Protein AF-A0A800F967-F1 (afdb_monomer)

Radius of gyration: 22.08 Å; Cα contacts (8 Å, |Δi|>4): 696; chains: 1; bounding box: 51×71×53 Å

Nearest PDB structures (foldseek):
  5b7s-assembly1_B  TM=8.467E-01  e=3.653E-24  Thermococcus onnurineus NA1
  1qz9-assembly1_A-2  TM=8.288E-01  e=6.410E-19  Pseudomonas fluorescens
  3isl-assembly1_B  TM=7.049E-01  e=8.414E-14  Bacillus subtilis
  2huu-assembly1_B  TM=7.222E-01  e=1.625E-12  Aedes aegypti
  7e7g-assembly1_A-2  TM=6.637E-01  e=1.021E-12  Pseudomonas aeruginosa PAO1

Sequence (372 aa):
MSETIERVCAREYARPPEGVFFNSASWGLIPSSSAEESADLSLRRNRTHGFEERELGAGQRRCRSALADLIGADADEIALVPNTTFGMSLAAAMTASGPPGDVIVSAGEFPANVLPWRSLERRGFRVVVVPCGPDGLPDEQALLTAIDGPRVRALSVSMVQFASGYRMDLALLGAACEAHEVLFCIDAIQGVGAVPFRVSDTRADIVSAGGQKWLCSPWGSGFTWVRKELQSRFDPPVISWLALPGSPARLDTSEYRLEWRTNARKFEPATLGVQDYLGLARSVEILLEVGIEAIREHIFRVQEPILHWAAAKPDLRLWTPLEASRRAGIVSFFPRDAREVARKEHVDRANLRHRPAETGQQRRDQHGAAIP

Mean predicted aligned error: 7.0 Å

Secondary structure (DSSP, 8-state):
-PPPHHHHHHHHTSSPPSS----TTT-PPPPHHHHHHHHHHHHHHTSTTS--HHHHHHHHHHHHHHHHHHHT--GGGEEE-SSHHHHHHHHHHHHTTS---EEEEETT--GGGTHHHHHGGGGT-EEEEEPP-TTSS--HHHHHHHHTSTTEEEEEEESB-TTT-BBP-HHHHHHHHHHTT-EEEEE-TTTTTTS---GGGTT-SEEEEETTSTT---TT-EEEEE-HHHHTT---SS--GGGSSS-GGG--TTS------SSGGGGSPSS--HHHHHHHHHHHHHHHHH-HHHHHHHHHHHHHHHHHHHHT-TTEEE-S-SSGGGB-S-EEEEES-HHHHHHHHHHHGGGS--PPPP--SS-SS---EEE-

Structure (mmCIF, N/CA/C/O backbone):
data_AF-A0A800F967-F1
#
_entry.id   AF-A0A800F967-F1
#
loop_
_atom_site.group_PDB
_atom_site.id
_atom_site.type_symbol
_atom_site.label_atom_id
_atom_site.label_alt_id
_atom_site.label_comp_id
_atom_site.label_asym_id
_atom_site.label_entity_id
_atom_site.label_seq_id
_atom_site.pdbx_PDB_ins_code
_atom_site.Cartn_x
_atom_site.Cartn_y
_atom_site.Cartn_z
_atom_site.occupancy
_atom_site.B_iso_or_equiv
_atom_site.auth_seq_id
_atom_site.auth_comp_id
_atom_site.auth_asym_id
_atom_site.auth_atom_id
_atom_site.pdbx_PDB_model_num
ATOM 1 N N . MET A 1 1 ? -2.740 -0.636 -27.001 1.00 52.97 1 MET A N 1
ATOM 2 C CA . MET A 1 1 ? -2.786 -2.114 -27.051 1.00 52.97 1 MET A CA 1
ATOM 3 C C . MET A 1 1 ? -1.904 -2.596 -25.917 1.00 52.97 1 MET A C 1
ATOM 5 O O . MET A 1 1 ? -0.768 -2.140 -25.891 1.00 52.97 1 MET A O 1
ATOM 9 N N . SER A 1 2 ? -2.413 -3.390 -24.969 1.00 71.88 2 SER A N 1
ATOM 10 C CA . SER A 1 2 ? -1.574 -3.884 -23.864 1.00 71.88 2 SER A CA 1
ATOM 11 C C . SER A 1 2 ? -0.533 -4.882 -24.395 1.00 71.88 2 SER A C 1
ATOM 13 O O . SER A 1 2 ? -0.761 -5.551 -25.412 1.00 71.88 2 SER A O 1
ATOM 15 N N . GLU A 1 3 ? 0.655 -4.895 -23.790 1.00 84.06 3 GLU A N 1
ATOM 16 C CA . GLU A 1 3 ? 1.710 -5.852 -24.115 1.00 84.06 3 GLU A CA 1
ATOM 17 C C . GLU A 1 3 ? 1.414 -7.211 -23.470 1.00 84.06 3 GLU A C 1
ATOM 19 O O . GLU A 1 3 ? 0.933 -7.293 -22.345 1.00 84.06 3 GLU A O 1
ATOM 24 N N . THR A 1 4 ? 1.755 -8.307 -24.149 1.00 91.12 4 THR A N 1
ATOM 25 C CA . THR A 1 4 ? 1.680 -9.643 -23.538 1.00 91.12 4 THR A CA 1
ATOM 26 C C . THR A 1 4 ? 2.725 -9.784 -22.435 1.00 91.12 4 THR A C 1
ATOM 28 O O . THR A 1 4 ? 3.872 -9.363 -22.632 1.00 91.12 4 THR A O 1
ATOM 31 N N . ILE A 1 5 ? 2.379 -10.465 -21.342 1.00 91.88 5 ILE A N 1
ATOM 32 C CA . ILE A 1 5 ? 3.293 -10.677 -20.215 1.00 91.88 5 ILE A CA 1
ATOM 33 C C . ILE A 1 5 ? 4.593 -11.372 -20.642 1.00 91.88 5 ILE A C 1
ATOM 35 O O . ILE A 1 5 ? 5.666 -10.978 -20.204 1.00 91.88 5 ILE A O 1
ATOM 39 N N . GLU A 1 6 ? 4.539 -12.319 -21.583 1.00 91.38 6 GLU A N 1
ATOM 40 C CA . GLU A 1 6 ? 5.718 -13.031 -22.088 1.00 91.38 6 GLU A CA 1
ATOM 41 C C . GLU A 1 6 ? 6.709 -12.089 -22.792 1.00 91.38 6 GLU A C 1
ATOM 43 O O . GLU A 1 6 ? 7.921 -12.230 -22.632 1.00 91.38 6 GLU A O 1
ATOM 48 N N . ARG A 1 7 ? 6.206 -11.094 -23.535 1.00 93.00 7 ARG A N 1
ATOM 49 C CA . ARG A 1 7 ? 7.038 -10.099 -24.233 1.00 93.00 7 ARG A CA 1
ATOM 50 C C . ARG A 1 7 ? 7.711 -9.146 -23.253 1.00 93.00 7 ARG A C 1
ATOM 52 O O . ARG A 1 7 ? 8.907 -8.891 -23.383 1.00 93.00 7 ARG A O 1
ATOM 59 N N . VAL A 1 8 ? 6.956 -8.654 -22.272 1.00 94.56 8 VAL A N 1
ATOM 60 C CA . VAL A 1 8 ? 7.502 -7.802 -21.211 1.00 94.56 8 VAL A CA 1
ATOM 61 C C . VAL A 1 8 ? 8.532 -8.576 -20.398 1.00 94.56 8 VAL A C 1
ATOM 63 O O . VAL A 1 8 ? 9.632 -8.073 -20.190 1.00 94.56 8 VAL A O 1
ATOM 66 N N . CYS A 1 9 ? 8.249 -9.829 -20.030 1.00 91.75 9 CYS A N 1
ATOM 67 C CA . CYS A 1 9 ? 9.206 -10.665 -19.315 1.00 91.75 9 CYS A CA 1
ATOM 68 C C . CYS A 1 9 ? 10.495 -10.901 -20.111 1.00 91.75 9 CYS A C 1
ATOM 70 O O . CYS A 1 9 ? 11.583 -10.759 -19.560 1.00 91.75 9 CYS A O 1
ATOM 72 N N . ALA A 1 10 ? 10.393 -11.201 -21.409 1.00 91.75 10 ALA A N 1
ATOM 73 C CA . ALA A 1 10 ? 11.559 -11.397 -22.269 1.00 91.75 10 ALA A CA 1
ATOM 74 C C . ALA A 1 10 ? 12.430 -10.135 -22.402 1.00 91.75 10 ALA A C 1
ATOM 76 O O . ALA A 1 10 ? 13.641 -10.251 -22.572 1.00 91.75 10 ALA A O 1
ATOM 77 N N . ARG A 1 11 ? 11.827 -8.941 -22.323 1.00 94.56 11 ARG A N 1
ATOM 78 C CA . ARG A 1 11 ? 12.529 -7.652 -22.378 1.00 94.56 11 ARG A CA 1
ATOM 79 C C . ARG A 1 11 ? 13.151 -7.279 -21.034 1.00 94.56 11 ARG A C 1
ATOM 81 O O . ARG A 1 11 ? 14.346 -7.021 -20.966 1.00 94.56 11 ARG A O 1
ATOM 88 N N . GLU A 1 12 ? 12.338 -7.245 -19.984 1.00 95.12 12 GLU A N 1
ATOM 89 C CA . GLU A 1 12 ? 12.698 -6.684 -18.675 1.00 95.12 12 GLU A CA 1
ATOM 90 C C . GLU A 1 12 ? 13.457 -7.667 -17.779 1.00 95.12 12 GLU A C 1
ATOM 92 O O . GLU A 1 12 ? 14.151 -7.264 -16.848 1.00 95.12 12 GLU A O 1
ATOM 97 N N . TYR A 1 13 ? 13.333 -8.965 -18.057 1.00 91.00 13 TYR A N 1
ATOM 98 C CA . TYR A 1 13 ? 13.973 -10.040 -17.304 1.00 91.00 13 TYR A CA 1
ATOM 99 C C . TYR A 1 13 ? 14.756 -10.968 -18.237 1.00 91.00 13 TYR A C 1
ATOM 101 O O . TYR A 1 13 ? 14.838 -12.167 -17.996 1.00 91.00 13 TYR A O 1
ATOM 109 N N . ALA A 1 14 ? 15.364 -10.419 -19.298 1.00 78.12 14 ALA A N 1
ATOM 110 C CA . ALA A 1 14 ? 16.153 -11.169 -20.285 1.00 78.12 14 ALA A CA 1
ATOM 111 C C . ALA A 1 14 ? 17.323 -11.970 -19.674 1.00 78.12 14 ALA A C 1
ATOM 113 O O . ALA A 1 14 ? 17.825 -12.918 -20.276 1.00 78.12 14 ALA A O 1
ATOM 114 N N . ARG A 1 15 ? 17.781 -11.570 -18.483 1.00 76.88 15 ARG A N 1
ATOM 115 C CA . ARG A 1 15 ? 18.793 -12.264 -17.676 1.00 76.88 15 ARG A CA 1
ATOM 116 C C . ARG A 1 15 ? 18.238 -12.465 -16.264 1.00 76.88 15 ARG A C 1
ATOM 118 O O . ARG A 1 15 ? 18.654 -11.749 -15.351 1.00 76.88 15 ARG A O 1
ATOM 125 N N . PRO A 1 16 ? 17.249 -13.357 -16.087 1.00 74.88 16 PRO A N 1
ATOM 126 C CA . PRO A 1 16 ? 16.673 -13.576 -14.773 1.00 74.88 16 PRO A CA 1
ATOM 127 C C . PRO A 1 16 ? 17.725 -14.236 -13.864 1.00 74.88 16 PRO A C 1
ATOM 129 O O . PRO A 1 16 ? 18.658 -14.871 -14.369 1.00 74.88 16 PRO A O 1
ATOM 132 N N . PRO A 1 17 ? 17.610 -14.095 -12.533 1.00 70.69 17 PRO A N 1
ATOM 133 C CA . PRO A 1 17 ? 18.444 -14.861 -11.614 1.00 70.69 17 PRO A CA 1
ATOM 134 C C . PRO A 1 17 ? 18.301 -16.365 -11.891 1.00 70.69 17 PRO A C 1
ATOM 136 O O . PRO A 1 17 ? 17.235 -16.832 -12.292 1.00 70.69 17 PRO A O 1
ATOM 139 N N . GLU A 1 18 ? 19.377 -17.124 -11.686 1.00 81.31 18 GLU A N 1
ATOM 140 C CA . GLU A 1 18 ? 19.349 -18.576 -11.874 1.00 81.31 18 GLU A CA 1
ATOM 141 C C . GLU A 1 18 ? 18.358 -19.235 -10.896 1.00 81.31 18 GLU A C 1
ATOM 143 O O . GLU A 1 18 ? 18.394 -18.982 -9.691 1.00 81.31 18 GLU A O 1
ATOM 148 N N . GLY A 1 19 ? 17.493 -20.114 -11.414 1.00 84.12 19 GLY A N 1
ATOM 149 C CA . GLY A 1 19 ? 16.562 -20.921 -10.619 1.00 84.12 19 GLY A CA 1
ATOM 150 C C . GLY A 1 19 ? 15.109 -20.432 -10.622 1.00 84.12 19 GLY A C 1
ATOM 151 O O . GLY A 1 19 ? 14.689 -19.640 -11.461 1.00 84.12 19 GLY A O 1
ATOM 152 N N . VAL A 1 20 ? 14.316 -20.972 -9.690 1.00 86.31 20 VAL A N 1
ATOM 153 C CA . VAL A 1 20 ? 12.894 -20.639 -9.505 1.00 86.31 20 VAL A CA 1
ATOM 154 C C . VAL A 1 20 ? 12.762 -19.659 -8.343 1.00 86.31 20 VAL A C 1
ATOM 156 O O . VAL A 1 20 ? 13.202 -19.955 -7.232 1.00 86.31 20 VAL A O 1
ATOM 159 N N . PHE A 1 21 ? 12.141 -18.505 -8.589 1.00 87.69 21 PHE A N 1
ATOM 160 C CA . PHE A 1 21 ? 11.938 -17.467 -7.581 1.00 87.69 21 PHE A CA 1
ATOM 161 C C . PHE A 1 21 ? 10.473 -17.415 -7.130 1.00 87.69 21 PHE A C 1
ATOM 163 O O . PHE A 1 21 ? 9.646 -16.754 -7.750 1.00 87.69 21 PHE A O 1
ATOM 170 N N . PHE A 1 22 ? 10.169 -18.097 -6.025 1.00 89.44 22 PHE A N 1
ATOM 171 C CA . PHE A 1 22 ? 8.877 -18.035 -5.334 1.00 89.44 22 PHE A CA 1
ATOM 172 C C . PHE A 1 22 ? 9.021 -17.250 -4.031 1.00 89.44 22 PHE A C 1
ATOM 174 O O . PHE A 1 22 ? 9.019 -17.820 -2.943 1.00 89.44 22 PHE A O 1
ATOM 181 N N . ASN A 1 23 ? 9.311 -15.947 -4.135 1.00 89.94 23 ASN A N 1
ATOM 182 C CA . ASN A 1 23 ? 9.459 -15.080 -2.959 1.00 89.94 23 ASN A CA 1
ATOM 183 C C . ASN A 1 23 ? 8.981 -13.625 -3.168 1.00 89.94 23 ASN A C 1
ATOM 185 O O . ASN A 1 23 ? 9.360 -12.721 -2.418 1.00 89.94 23 ASN A O 1
ATOM 189 N N . SER A 1 24 ? 8.113 -13.396 -4.160 1.00 92.19 24 SER A N 1
ATOM 190 C CA . SER A 1 24 ? 7.611 -12.066 -4.554 1.00 92.19 24 SER A CA 1
ATOM 191 C C . SER A 1 24 ? 6.871 -11.323 -3.431 1.00 92.19 24 SER A C 1
ATOM 193 O O . SER A 1 24 ? 6.935 -10.097 -3.335 1.00 92.19 24 SER A O 1
ATOM 195 N N . ALA A 1 25 ? 6.235 -12.058 -2.513 1.00 92.56 25 ALA A N 1
ATOM 196 C CA . ALA A 1 25 ? 5.575 -11.500 -1.328 1.00 92.56 25 ALA A CA 1
ATOM 197 C C . ALA A 1 25 ? 6.545 -10.965 -0.260 1.00 92.56 25 ALA A C 1
ATOM 199 O O . ALA A 1 25 ? 6.112 -10.259 0.660 1.00 92.56 25 ALA A O 1
ATOM 200 N N . SER A 1 26 ? 7.837 -11.287 -0.365 1.00 91.12 26 SER A N 1
ATOM 201 C CA . SER A 1 26 ? 8.906 -10.665 0.419 1.00 91.12 26 SER A CA 1
ATOM 202 C C . SER A 1 26 ? 9.518 -9.500 -0.354 1.00 91.12 26 SER A C 1
ATOM 204 O O . SER A 1 26 ? 9.578 -8.386 0.176 1.00 91.12 26 SER A O 1
ATOM 206 N N . TRP A 1 27 ? 9.919 -9.745 -1.605 1.00 92.69 27 TRP A N 1
ATOM 207 C CA . TRP A 1 27 ? 10.337 -8.721 -2.562 1.00 92.69 27 TRP A CA 1
ATOM 208 C C . TRP A 1 27 ? 10.198 -9.219 -4.007 1.00 92.69 27 TRP A C 1
ATOM 210 O O . TRP A 1 27 ? 10.483 -10.380 -4.295 1.00 92.69 27 TRP A O 1
ATOM 220 N N . GLY A 1 28 ? 9.791 -8.339 -4.918 1.00 93.38 28 GLY A N 1
ATOM 221 C CA . GLY A 1 28 ? 9.729 -8.609 -6.351 1.00 93.38 28 GLY A CA 1
ATOM 222 C C . GLY A 1 28 ? 11.078 -8.391 -7.033 1.00 93.38 28 GLY A C 1
ATOM 223 O O . GLY A 1 28 ? 11.901 -7.588 -6.588 1.00 93.38 28 GLY A O 1
ATOM 224 N N . LEU A 1 29 ? 11.306 -9.101 -8.138 1.00 93.94 29 LEU A N 1
ATOM 225 C CA . LEU A 1 29 ? 12.452 -8.836 -9.005 1.00 93.94 29 LEU A CA 1
ATOM 226 C C . LEU A 1 29 ? 12.223 -7.527 -9.766 1.00 93.94 29 LEU A C 1
ATOM 228 O O . LEU A 1 29 ? 11.168 -7.329 -10.369 1.00 93.94 29 LEU A O 1
ATOM 232 N N . ILE A 1 30 ? 13.222 -6.651 -9.764 1.00 94.31 30 ILE A N 1
ATOM 233 C CA . ILE A 1 30 ? 13.138 -5.336 -10.407 1.00 94.31 30 ILE A CA 1
ATOM 234 C C . ILE A 1 30 ? 13.321 -5.499 -11.931 1.00 94.31 30 ILE A C 1
ATOM 236 O O . ILE A 1 30 ? 14.273 -6.172 -12.335 1.00 94.31 30 ILE A O 1
ATOM 240 N N . PRO A 1 31 ? 12.453 -4.903 -12.774 1.00 96.00 31 PRO A N 1
ATOM 241 C CA . PRO A 1 31 ? 12.651 -4.832 -14.222 1.00 96.00 31 PRO A CA 1
ATOM 242 C C . PRO A 1 31 ? 13.995 -4.193 -14.581 1.00 96.00 31 PRO A C 1
ATOM 244 O O . PRO A 1 31 ? 14.408 -3.222 -13.939 1.00 96.00 31 PRO A O 1
ATOM 247 N N . SER A 1 32 ? 14.670 -4.682 -15.624 1.00 96.19 32 SER A N 1
ATOM 248 C CA . SER A 1 32 ? 15.972 -4.142 -16.030 1.00 96.19 32 SER A CA 1
ATOM 249 C C . SER A 1 32 ? 15.913 -2.645 -16.331 1.00 96.19 32 SER A C 1
ATOM 251 O O . SER A 1 32 ? 16.774 -1.909 -15.856 1.00 96.19 32 SER A O 1
ATOM 253 N N . SER A 1 33 ? 14.870 -2.168 -17.023 1.00 96.75 33 SER A N 1
ATOM 254 C CA . SER A 1 33 ? 14.742 -0.735 -17.323 1.00 96.75 33 SER A CA 1
ATOM 255 C C . SER A 1 33 ? 14.504 0.120 -16.072 1.00 96.75 33 SER A C 1
ATOM 257 O O . SER A 1 33 ? 15.048 1.218 -15.967 1.00 96.75 33 SER A O 1
ATOM 259 N N . SER A 1 34 ? 13.775 -0.391 -15.073 1.00 96.88 34 SER A N 1
ATOM 260 C CA . SER A 1 34 ? 13.612 0.290 -13.781 1.00 96.88 34 SER A CA 1
ATOM 261 C C . SER A 1 34 ? 14.940 0.411 -13.030 1.00 96.88 34 SER A C 1
ATOM 263 O O . SER A 1 34 ? 15.246 1.468 -12.477 1.00 96.88 34 SER A O 1
ATOM 265 N N . ALA A 1 35 ? 15.751 -0.653 -13.027 1.00 95.50 35 ALA A N 1
ATOM 266 C CA . ALA A 1 35 ? 17.078 -0.637 -12.414 1.00 95.50 35 ALA A CA 1
ATOM 267 C C . ALA A 1 35 ? 18.041 0.317 -13.146 1.00 95.50 35 ALA A C 1
ATOM 269 O O . ALA A 1 35 ? 18.811 1.035 -12.503 1.00 95.50 35 ALA A O 1
ATOM 270 N N . GLU A 1 36 ? 17.977 0.355 -14.479 1.00 95.75 36 GLU A N 1
ATOM 271 C CA . GLU A 1 36 ? 18.753 1.271 -15.319 1.00 95.75 36 GLU A CA 1
ATOM 272 C C . GLU A 1 36 ? 18.395 2.738 -15.053 1.00 95.75 36 GLU A C 1
ATOM 274 O O . GLU A 1 36 ? 19.307 3.545 -14.877 1.00 95.75 36 GLU A O 1
ATOM 279 N N . GLU A 1 37 ? 17.108 3.093 -14.937 1.00 94.88 37 GLU A N 1
ATOM 280 C CA . GLU A 1 37 ? 16.689 4.466 -14.604 1.00 94.88 37 GLU A CA 1
ATOM 281 C C . GLU A 1 37 ? 17.221 4.917 -13.230 1.00 94.88 37 GLU A C 1
ATOM 283 O O . GLU A 1 37 ? 17.728 6.036 -13.086 1.00 94.88 37 GLU A O 1
ATOM 288 N N . SER A 1 38 ? 17.167 4.043 -12.218 1.00 93.56 38 SER A N 1
ATOM 289 C CA . SER A 1 38 ? 17.737 4.338 -10.896 1.00 93.56 38 SER A CA 1
ATOM 290 C C . SER A 1 38 ? 19.263 4.525 -10.947 1.00 93.56 38 SER A C 1
ATOM 292 O O . SER A 1 38 ? 19.815 5.435 -10.313 1.00 93.56 38 SER A O 1
ATOM 294 N N . ALA A 1 39 ? 19.967 3.687 -11.713 1.00 94.81 39 ALA A N 1
ATOM 295 C CA . ALA A 1 39 ? 21.418 3.771 -11.863 1.00 94.81 39 ALA A CA 1
ATOM 296 C C . ALA A 1 39 ? 21.852 5.016 -12.657 1.00 94.81 39 ALA A C 1
ATOM 298 O O . ALA A 1 39 ? 22.799 5.699 -12.254 1.00 94.81 39 ALA A O 1
ATOM 299 N N . ASP A 1 40 ? 21.148 5.344 -13.744 1.00 94.44 40 ASP A N 1
ATOM 300 C CA . ASP A 1 40 ? 21.457 6.484 -14.609 1.00 94.44 40 ASP A CA 1
ATOM 301 C C . ASP A 1 40 ? 21.451 7.797 -13.826 1.00 94.44 40 ASP A C 1
ATOM 303 O O . ASP A 1 40 ? 22.436 8.538 -13.876 1.00 94.44 40 ASP A O 1
ATOM 307 N N . LEU A 1 41 ? 20.413 8.058 -13.020 1.00 91.75 41 LEU A N 1
ATOM 308 C CA . LEU A 1 41 ? 20.359 9.289 -12.229 1.00 91.75 41 LEU A CA 1
ATOM 309 C C . LEU A 1 41 ? 21.564 9.410 -11.285 1.00 91.75 41 LEU A C 1
ATOM 311 O O . LEU A 1 41 ? 22.155 10.486 -11.158 1.00 91.75 41 LEU A O 1
ATOM 315 N N . SER A 1 42 ? 21.954 8.307 -10.645 1.00 91.19 42 SER A N 1
ATOM 316 C CA . SER A 1 42 ? 23.103 8.280 -9.736 1.00 91.19 42 SER A CA 1
ATOM 317 C C . SER A 1 42 ? 24.408 8.622 -10.465 1.00 91.19 42 SER A C 1
ATOM 319 O O . SER A 1 42 ? 25.216 9.409 -9.967 1.00 91.19 42 SER A O 1
ATOM 321 N N . LEU A 1 43 ? 24.595 8.090 -11.676 1.00 94.06 43 LEU A N 1
ATOM 322 C CA . LEU A 1 43 ? 25.764 8.365 -12.514 1.00 94.06 43 LEU A CA 1
ATOM 323 C C . LEU A 1 43 ? 25.763 9.794 -13.065 1.00 94.06 43 LEU A C 1
ATOM 325 O O . LEU A 1 43 ? 26.799 10.462 -13.045 1.00 94.06 43 LEU A O 1
ATOM 329 N N . ARG A 1 44 ? 24.614 10.285 -13.542 1.00 93.56 44 ARG A N 1
ATOM 330 C CA . ARG A 1 44 ? 24.456 11.645 -14.072 1.00 93.56 44 ARG A CA 1
ATOM 331 C C . ARG A 1 44 ? 24.684 12.706 -13.008 1.00 93.56 44 ARG A C 1
ATOM 333 O O . ARG A 1 44 ? 25.387 13.680 -13.262 1.00 93.56 44 ARG A O 1
ATOM 340 N N . ARG A 1 45 ? 24.175 12.492 -11.794 1.00 90.94 45 ARG A N 1
ATOM 341 C CA . ARG A 1 45 ? 24.392 13.393 -10.653 1.00 90.94 45 ARG A CA 1
ATOM 342 C C . ARG A 1 45 ? 25.868 13.497 -10.244 1.00 90.94 45 ARG A C 1
ATOM 344 O O . ARG A 1 45 ? 26.256 14.501 -9.658 1.00 90.94 45 ARG A O 1
ATOM 351 N N . ASN A 1 46 ? 26.698 12.509 -10.587 1.00 91.56 46 ASN A N 1
ATOM 352 C CA . ASN A 1 46 ? 28.147 12.546 -10.361 1.00 91.56 46 ASN A CA 1
ATOM 353 C C . ASN A 1 46 ? 28.930 13.306 -11.456 1.00 91.56 46 ASN A C 1
ATOM 355 O O . ASN A 1 46 ? 30.158 13.277 -11.487 1.00 91.56 46 ASN A O 1
ATOM 359 N N . ARG A 1 47 ? 28.241 13.971 -12.391 1.00 92.81 47 ARG A N 1
ATOM 360 C CA . ARG A 1 47 ? 28.852 14.788 -13.448 1.00 92.81 47 ARG A CA 1
ATOM 361 C C . ARG A 1 47 ? 28.514 16.257 -13.229 1.00 92.81 47 ARG A C 1
ATOM 363 O O . ARG A 1 47 ? 27.390 16.601 -12.867 1.00 92.81 47 ARG A O 1
ATOM 370 N N . THR A 1 48 ? 29.465 17.140 -13.514 1.00 90.31 48 THR A N 1
ATOM 371 C CA . THR A 1 48 ? 29.234 18.589 -13.523 1.00 90.31 48 THR A CA 1
ATOM 372 C C . THR A 1 48 ? 28.124 18.924 -14.528 1.00 90.31 48 THR A C 1
ATOM 374 O O . THR A 1 48 ? 28.257 18.611 -15.708 1.00 90.31 48 THR A O 1
ATOM 377 N N . HIS A 1 49 ? 27.022 19.522 -14.058 1.00 87.56 49 HIS A N 1
ATOM 378 C CA . HIS A 1 49 ? 25.800 19.791 -14.840 1.00 87.56 49 HIS A CA 1
ATOM 379 C C . HIS A 1 49 ? 25.112 18.552 -15.452 1.00 87.56 49 HIS A C 1
ATOM 381 O O . HIS A 1 49 ? 24.356 18.684 -16.409 1.00 87.56 49 HIS A O 1
ATOM 387 N N . GLY A 1 50 ? 25.342 17.342 -14.928 1.00 87.00 50 GLY A N 1
ATOM 388 C CA . GLY A 1 50 ? 24.698 16.130 -15.455 1.00 87.00 50 GLY A CA 1
ATOM 389 C C . GLY A 1 50 ? 23.221 15.977 -15.075 1.00 87.00 50 GLY A C 1
ATOM 390 O O . GLY A 1 50 ? 22.541 15.087 -15.590 1.00 87.00 50 GLY A O 1
ATOM 391 N N . PHE A 1 51 ? 22.730 16.821 -14.169 1.00 86.25 51 PHE A N 1
ATOM 392 C CA . PHE A 1 51 ? 21.381 16.760 -13.632 1.00 86.25 51 PHE A CA 1
ATOM 393 C C . PHE A 1 51 ? 20.902 18.142 -13.182 1.00 86.25 51 PHE A C 1
ATOM 395 O O . PHE A 1 51 ? 21.651 18.887 -12.544 1.00 86.25 51 PHE A O 1
ATOM 402 N N . GLU A 1 52 ? 19.645 18.459 -13.478 1.00 85.19 52 GLU A N 1
ATOM 403 C CA . GLU A 1 52 ? 19.004 19.712 -13.101 1.00 85.19 52 GLU A CA 1
ATOM 404 C C . GLU A 1 52 ? 17.854 19.533 -12.101 1.00 85.19 52 GLU A C 1
ATOM 406 O O . GLU A 1 52 ? 17.091 18.573 -12.157 1.00 85.19 52 GLU A O 1
ATOM 411 N N . GLU A 1 53 ? 17.638 20.525 -11.230 1.00 79.94 53 GLU A N 1
ATOM 412 C CA . GLU A 1 53 ? 16.586 20.477 -10.202 1.00 79.94 53 GLU A CA 1
ATOM 413 C C . GLU A 1 53 ? 15.178 20.232 -10.783 1.00 79.94 53 GLU A C 1
ATOM 415 O O . GLU A 1 53 ? 14.369 19.501 -10.206 1.00 79.94 53 GLU A O 1
ATOM 420 N N . ARG A 1 54 ? 14.888 20.780 -11.973 1.00 82.56 54 ARG A N 1
ATOM 421 C CA . ARG A 1 54 ? 13.600 20.585 -12.662 1.00 82.56 54 ARG A CA 1
ATOM 422 C C . ARG A 1 54 ? 13.288 19.111 -12.951 1.00 82.56 54 ARG A C 1
ATOM 424 O O . ARG A 1 54 ? 12.112 18.737 -12.991 1.00 82.56 54 ARG A O 1
ATOM 431 N N . GLU A 1 55 ? 14.319 18.284 -13.123 1.00 83.88 55 GLU A N 1
ATOM 432 C CA . GLU A 1 55 ? 14.182 16.851 -13.382 1.00 83.88 55 GLU A CA 1
ATOM 433 C C . GLU A 1 55 ? 13.705 16.091 -12.134 1.00 83.88 55 GLU A C 1
ATOM 435 O O . GLU A 1 55 ? 12.904 15.169 -12.287 1.00 83.88 55 GLU A O 1
ATOM 440 N N . LEU A 1 56 ? 14.074 16.514 -10.907 1.00 81.19 56 LEU A N 1
ATOM 441 C CA . LEU A 1 56 ? 13.503 15.932 -9.673 1.00 81.19 56 LEU A CA 1
ATOM 442 C C . LEU A 1 56 ? 11.980 16.057 -9.692 1.00 81.19 56 LEU A C 1
ATOM 444 O O . LEU A 1 56 ? 11.248 15.084 -9.505 1.00 81.19 56 LEU A O 1
ATOM 448 N N . GLY A 1 57 ? 11.506 17.288 -9.909 1.00 86.19 57 GLY A N 1
ATOM 449 C CA . GLY A 1 57 ? 10.084 17.592 -9.878 1.00 86.19 57 GLY A CA 1
ATOM 450 C C . GLY A 1 57 ? 9.322 16.837 -10.965 1.00 86.19 57 GLY A C 1
ATOM 451 O O . GLY A 1 57 ? 8.210 16.376 -10.716 1.00 86.19 57 GLY A O 1
ATOM 452 N N . ALA A 1 58 ? 9.910 16.695 -12.157 1.00 89.69 58 ALA A N 1
ATOM 453 C CA . ALA A 1 58 ? 9.316 15.938 -13.255 1.00 89.69 58 ALA A CA 1
ATOM 454 C C . ALA A 1 58 ? 9.211 14.439 -12.938 1.00 89.69 58 ALA A C 1
ATOM 456 O O . ALA A 1 58 ? 8.125 13.877 -13.075 1.00 89.69 58 ALA A O 1
ATOM 457 N N . GLY A 1 59 ? 10.284 13.819 -12.437 1.00 91.38 59 GLY A N 1
ATOM 458 C CA . GLY A 1 59 ? 10.302 12.398 -12.075 1.00 91.38 59 GLY A CA 1
ATOM 459 C C . GLY A 1 59 ? 9.276 12.042 -11.001 1.00 91.38 59 GLY A C 1
ATOM 460 O O . GLY A 1 59 ? 8.493 11.108 -11.156 1.00 91.38 59 GLY A O 1
ATOM 461 N N . GLN A 1 60 ? 9.192 12.850 -9.942 1.00 92.62 60 GLN A N 1
ATOM 462 C CA . GLN A 1 60 ? 8.195 12.637 -8.892 1.00 92.62 60 GLN A CA 1
ATOM 463 C C . GLN A 1 60 ? 6.755 12.841 -9.396 1.00 92.62 60 GLN A C 1
ATOM 465 O O . GLN A 1 60 ? 5.842 12.168 -8.922 1.00 92.62 60 GLN A O 1
ATOM 470 N N . ARG A 1 61 ? 6.510 13.780 -10.326 1.00 94.94 61 ARG A N 1
ATOM 471 C CA . ARG A 1 61 ? 5.178 13.957 -10.941 1.00 94.94 61 ARG A CA 1
ATOM 472 C C . ARG A 1 61 ? 4.797 12.764 -11.817 1.00 94.94 61 ARG A C 1
ATOM 474 O O . ARG A 1 61 ? 3.677 12.284 -11.681 1.00 94.94 61 ARG A O 1
ATOM 481 N N . ARG A 1 62 ? 5.726 12.262 -12.641 1.00 97.19 62 ARG A N 1
ATOM 482 C CA . ARG A 1 62 ? 5.554 11.028 -13.433 1.00 97.19 62 ARG A CA 1
ATOM 483 C C . ARG A 1 62 ? 5.179 9.856 -12.526 1.00 97.19 62 ARG A C 1
ATOM 485 O O . ARG A 1 62 ? 4.162 9.217 -12.760 1.00 97.19 62 ARG A O 1
ATOM 492 N N . CYS A 1 63 ? 5.929 9.655 -11.439 1.00 98.00 63 CYS A N 1
ATOM 493 C CA . CYS A 1 63 ? 5.654 8.597 -10.466 1.00 98.00 63 CYS A CA 1
ATOM 494 C C . CYS A 1 63 ? 4.245 8.705 -9.858 1.00 98.00 63 CYS A C 1
ATOM 496 O O . 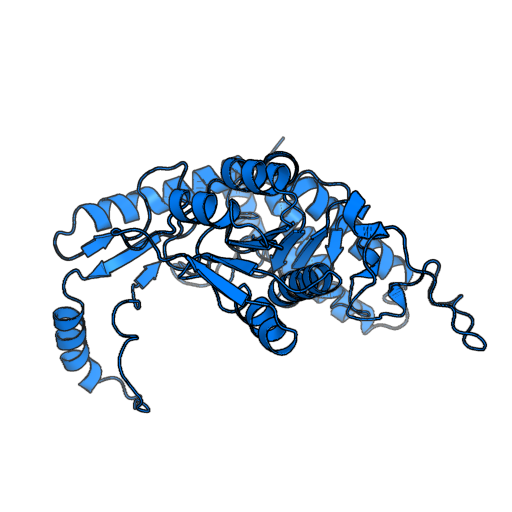CYS A 1 63 ? 3.503 7.727 -9.865 1.00 98.00 63 CYS A O 1
ATOM 498 N N . ARG A 1 64 ? 3.838 9.896 -9.389 1.00 98.06 64 ARG A N 1
ATOM 499 C CA . ARG A 1 64 ? 2.482 10.101 -8.844 1.00 98.06 64 ARG A CA 1
ATOM 500 C C . ARG A 1 64 ? 1.392 9.829 -9.877 1.00 98.06 64 ARG A C 1
ATOM 502 O O . ARG A 1 64 ? 0.401 9.212 -9.517 1.00 98.06 64 ARG A O 1
ATOM 509 N N . SER A 1 65 ? 1.579 10.255 -11.128 1.00 98.62 65 SER A N 1
ATOM 510 C CA . SER A 1 65 ? 0.618 9.985 -12.206 1.00 98.62 65 SER A CA 1
ATOM 511 C C . SER A 1 65 ? 0.460 8.485 -12.443 1.00 98.62 65 SER A C 1
ATOM 513 O O . SER A 1 65 ? -0.655 7.988 -12.394 1.00 98.62 65 SER A O 1
ATOM 515 N N . ALA A 1 66 ? 1.567 7.752 -12.599 1.00 98.75 66 ALA A N 1
ATOM 516 C CA . ALA A 1 66 ? 1.527 6.308 -12.826 1.00 98.75 66 ALA A CA 1
ATOM 517 C C . ALA A 1 66 ? 0.858 5.556 -11.658 1.00 98.75 66 ALA A C 1
ATOM 519 O O . ALA A 1 66 ? 0.052 4.653 -11.867 1.00 98.75 66 ALA A O 1
ATOM 520 N N . LEU A 1 67 ? 1.147 5.954 -10.414 1.00 98.88 67 LEU A N 1
ATOM 521 C CA . LEU A 1 67 ? 0.503 5.395 -9.220 1.00 98.88 67 LEU A CA 1
ATOM 522 C C . LEU A 1 67 ? -0.995 5.719 -9.150 1.00 98.88 67 LEU A C 1
ATOM 524 O O . LEU A 1 67 ? -1.785 4.861 -8.762 1.00 98.88 67 LEU A O 1
ATOM 528 N N . ALA A 1 68 ? -1.382 6.940 -9.519 1.00 98.75 68 ALA A N 1
ATOM 529 C CA . ALA A 1 68 ? -2.774 7.363 -9.573 1.00 98.75 68 ALA A CA 1
ATOM 530 C C . ALA A 1 68 ? -3.555 6.571 -10.632 1.00 98.75 68 ALA A C 1
ATOM 532 O O . ALA A 1 68 ? -4.632 6.057 -10.331 1.00 98.75 68 ALA A O 1
ATOM 533 N N . ASP A 1 69 ? -2.970 6.369 -11.815 1.00 98.69 69 ASP A N 1
ATOM 534 C CA . ASP A 1 69 ? -3.543 5.541 -12.879 1.00 98.69 69 ASP A CA 1
ATOM 535 C C . ASP A 1 69 ? -3.716 4.082 -12.423 1.00 98.69 69 ASP A C 1
ATOM 537 O O . ASP A 1 69 ? -4.778 3.490 -12.632 1.00 98.69 69 ASP A O 1
ATOM 541 N N . LEU A 1 70 ? -2.712 3.525 -11.730 1.00 98.81 70 LEU A N 1
ATOM 542 C CA . LEU A 1 70 ? -2.724 2.151 -11.216 1.00 98.81 70 LEU A CA 1
ATOM 543 C C . LEU A 1 70 ? -3.896 1.868 -10.271 1.00 98.81 70 LEU A C 1
ATOM 545 O O . LEU A 1 70 ? -4.474 0.785 -10.334 1.00 98.81 70 LEU A O 1
ATOM 549 N N . ILE A 1 71 ? -4.233 2.815 -9.392 1.00 98.69 71 ILE A N 1
ATOM 550 C CA . ILE A 1 71 ? -5.270 2.624 -8.363 1.00 98.69 71 ILE A CA 1
ATOM 551 C C . ILE A 1 71 ? -6.560 3.404 -8.647 1.00 98.69 71 ILE A C 1
ATOM 553 O O . ILE A 1 71 ? -7.481 3.390 -7.829 1.00 98.69 71 ILE A O 1
ATOM 557 N N . GLY A 1 72 ? -6.641 4.104 -9.781 1.00 98.31 72 GLY A N 1
ATOM 558 C CA . GLY A 1 72 ? -7.799 4.912 -10.158 1.00 98.31 72 GLY A CA 1
ATOM 559 C C . GLY A 1 72 ? -8.065 6.109 -9.242 1.00 98.31 72 GLY A C 1
ATOM 560 O O . GLY A 1 72 ? -9.218 6.315 -8.864 1.00 98.31 72 GLY A O 1
ATOM 561 N N . ALA A 1 73 ? -7.020 6.851 -8.877 1.00 98.44 73 ALA A N 1
ATOM 562 C CA . ALA A 1 73 ? -7.065 8.042 -8.024 1.00 98.44 73 ALA A CA 1
ATOM 563 C C . ALA A 1 73 ? -6.690 9.324 -8.790 1.00 98.44 73 ALA A C 1
ATOM 565 O O . ALA A 1 73 ? -6.230 9.260 -9.930 1.00 98.44 73 ALA A O 1
ATOM 566 N N . ASP A 1 74 ? -6.812 10.484 -8.140 1.00 98.31 74 ASP A N 1
ATOM 567 C CA . ASP A 1 74 ? -6.163 11.716 -8.599 1.00 98.31 74 ASP A CA 1
ATOM 568 C C . ASP A 1 74 ? -4.694 11.754 -8.129 1.00 98.31 74 ASP A C 1
ATOM 570 O O . ASP A 1 74 ? -4.371 11.402 -6.994 1.00 98.31 74 ASP A O 1
ATOM 574 N N . ALA A 1 75 ? -3.777 12.273 -8.954 1.00 98.19 75 ALA A N 1
ATOM 575 C CA . ALA A 1 75 ? -2.357 12.388 -8.583 1.00 98.19 75 ALA A CA 1
ATOM 576 C C . ALA A 1 75 ? -2.103 13.296 -7.360 1.00 98.19 75 ALA A C 1
ATOM 578 O O . ALA A 1 75 ? -1.096 13.132 -6.666 1.00 98.19 75 ALA A O 1
ATOM 579 N N . ASP A 1 76 ? -3.011 14.236 -7.078 1.00 97.56 76 ASP A N 1
ATOM 580 C CA . ASP A 1 76 ? -2.979 15.083 -5.878 1.00 97.56 76 ASP A CA 1
ATOM 581 C C . ASP A 1 76 ? -3.339 14.318 -4.592 1.00 97.56 76 ASP A C 1
ATOM 583 O O . ASP A 1 76 ? -3.057 14.793 -3.491 1.00 97.56 76 ASP A O 1
ATOM 587 N N . GLU A 1 77 ? -3.908 13.118 -4.705 1.00 98.56 77 GLU A N 1
ATOM 588 C CA . GLU A 1 77 ? -4.201 12.241 -3.571 1.00 98.56 77 GLU A CA 1
ATOM 589 C C . GLU A 1 77 ? -3.045 11.310 -3.204 1.00 98.56 77 GLU A C 1
ATOM 591 O O . GLU A 1 77 ? -3.111 10.614 -2.191 1.00 98.56 77 GLU A O 1
ATOM 596 N N . ILE A 1 78 ? -1.959 11.324 -3.982 1.00 98.69 78 ILE A N 1
ATOM 597 C CA . ILE A 1 78 ? -0.796 10.461 -3.780 1.00 98.69 78 ILE A CA 1
ATOM 598 C C . ILE A 1 78 ? 0.315 11.208 -3.036 1.00 98.69 78 ILE A C 1
ATOM 600 O O . ILE A 1 78 ? 0.909 12.161 -3.548 1.00 98.69 78 ILE A O 1
ATOM 604 N N . ALA A 1 79 ? 0.657 10.713 -1.848 1.00 98.00 79 ALA A N 1
ATOM 605 C CA . ALA A 1 79 ? 1.893 11.041 -1.150 1.00 98.00 79 ALA A CA 1
ATOM 606 C C . ALA A 1 79 ? 2.955 9.973 -1.443 1.00 98.00 79 ALA A C 1
ATOM 608 O O . ALA A 1 79 ? 2.732 8.782 -1.218 1.00 98.00 79 ALA A O 1
ATOM 609 N N . LEU A 1 80 ? 4.131 10.388 -1.907 1.00 98.00 80 LEU A N 1
ATOM 610 C CA . LEU A 1 80 ? 5.297 9.511 -2.023 1.00 98.00 80 LEU A CA 1
ATOM 611 C C . LEU A 1 80 ? 5.897 9.250 -0.628 1.00 98.00 80 LEU A C 1
ATOM 613 O O . LEU A 1 80 ? 6.193 10.190 0.110 1.00 98.00 80 LEU A O 1
ATOM 617 N N . VAL A 1 81 ? 6.060 7.982 -0.235 1.00 97.31 81 VAL A N 1
ATOM 618 C CA . VAL A 1 81 ? 6.537 7.596 1.110 1.00 97.31 81 VAL A CA 1
ATOM 619 C C . VAL A 1 81 ? 7.462 6.378 1.048 1.00 97.31 81 VAL A C 1
ATOM 621 O O . VAL A 1 81 ? 7.302 5.529 0.176 1.00 97.31 81 VAL A O 1
ATOM 624 N N . PRO A 1 82 ? 8.422 6.215 1.974 1.00 96.12 82 PRO A N 1
ATOM 625 C CA . PRO A 1 82 ? 9.458 5.194 1.815 1.00 96.12 82 PRO A CA 1
ATOM 626 C C . PRO A 1 82 ? 8.965 3.743 1.931 1.00 96.12 82 PRO A C 1
ATOM 628 O O . PRO A 1 82 ? 9.673 2.828 1.519 1.00 96.12 82 PRO A O 1
ATOM 631 N N . ASN A 1 83 ? 7.813 3.504 2.565 1.00 97.00 83 ASN A N 1
ATOM 632 C CA . ASN A 1 83 ? 7.247 2.172 2.793 1.00 97.00 83 ASN A CA 1
ATOM 633 C C . ASN A 1 83 ? 5.833 2.262 3.395 1.00 97.00 83 ASN A C 1
ATOM 635 O O . ASN A 1 83 ? 5.422 3.314 3.885 1.00 97.00 83 ASN A O 1
ATOM 639 N N . THR A 1 84 ? 5.134 1.122 3.440 1.00 98.38 84 THR A N 1
ATOM 640 C CA . THR A 1 84 ? 3.818 0.987 4.083 1.00 98.38 84 THR A CA 1
ATOM 641 C C . THR A 1 84 ? 3.814 1.413 5.551 1.00 98.38 84 THR A C 1
ATOM 643 O O . THR A 1 84 ? 2.880 2.070 5.994 1.00 98.38 84 THR A O 1
ATOM 646 N N . THR A 1 85 ? 4.865 1.098 6.321 1.00 98.12 85 THR A N 1
ATOM 647 C CA . THR A 1 85 ? 4.948 1.470 7.746 1.00 98.12 85 THR A CA 1
ATOM 648 C C . THR A 1 85 ? 4.795 2.977 7.950 1.00 98.12 85 THR A C 1
ATOM 650 O O . THR A 1 85 ? 4.132 3.403 8.898 1.00 98.12 85 THR A O 1
ATOM 653 N N . PHE A 1 86 ? 5.375 3.789 7.061 1.00 97.69 86 PHE A N 1
ATOM 654 C CA . PHE A 1 86 ? 5.216 5.240 7.102 1.00 97.69 86 PHE A CA 1
ATOM 655 C C . PHE A 1 86 ? 3.751 5.649 6.895 1.00 97.69 86 PHE A C 1
ATOM 657 O O . PHE A 1 86 ? 3.218 6.416 7.695 1.00 97.69 86 PHE A O 1
ATOM 664 N N . GLY A 1 87 ? 3.074 5.098 5.882 1.00 98.06 87 GLY A N 1
ATOM 665 C CA . GLY A 1 87 ? 1.661 5.391 5.624 1.00 98.06 87 GLY A CA 1
ATOM 666 C C . GLY A 1 87 ? 0.718 4.912 6.730 1.00 98.06 87 GLY A C 1
ATOM 667 O O . GLY A 1 87 ? -0.180 5.647 7.130 1.00 98.06 87 GLY A O 1
ATOM 668 N N . MET A 1 88 ? 0.962 3.740 7.322 1.00 98.62 88 MET A N 1
ATOM 669 C CA . MET A 1 88 ? 0.173 3.278 8.474 1.00 98.62 88 MET A CA 1
ATOM 670 C C . MET A 1 88 ? 0.423 4.128 9.727 1.00 98.62 88 MET A C 1
ATOM 672 O O . MET A 1 88 ? -0.480 4.340 10.534 1.00 98.62 88 MET A O 1
ATOM 676 N N . SER A 1 89 ? 1.630 4.677 9.881 1.00 98.19 89 SER A N 1
ATOM 677 C CA . SER A 1 89 ? 1.930 5.638 10.950 1.00 98.19 89 SER A CA 1
ATOM 678 C C . SER A 1 89 ? 1.240 6.984 10.723 1.00 98.19 89 SER A C 1
ATOM 680 O O . SER A 1 89 ? 0.765 7.594 11.682 1.00 98.19 89 SER A O 1
ATOM 682 N N . LEU A 1 90 ? 1.122 7.422 9.465 1.00 97.62 90 LEU A N 1
ATOM 683 C CA . LEU A 1 90 ? 0.308 8.578 9.088 1.00 97.62 90 LEU A CA 1
ATOM 684 C C . LEU A 1 90 ? -1.166 8.355 9.455 1.00 97.62 90 LEU A C 1
ATOM 686 O O . LEU A 1 90 ? -1.768 9.217 10.092 1.00 97.62 90 LEU A O 1
ATOM 690 N N . ALA A 1 91 ? -1.718 7.180 9.142 1.00 98.25 91 ALA A N 1
ATOM 691 C CA . ALA A 1 91 ? -3.089 6.812 9.489 1.00 98.25 91 ALA A CA 1
ATOM 692 C C . ALA A 1 91 ? -3.346 6.813 11.005 1.00 98.25 91 ALA A C 1
ATOM 694 O O . ALA A 1 91 ? -4.339 7.375 11.483 1.00 98.25 91 ALA A O 1
ATOM 695 N N . ALA A 1 92 ? -2.409 6.262 11.781 1.00 98.31 92 ALA A N 1
ATOM 696 C CA . ALA A 1 92 ? -2.452 6.314 13.239 1.00 98.31 92 ALA A CA 1
ATOM 697 C C . ALA A 1 92 ? -2.418 7.757 13.763 1.00 98.31 92 ALA A C 1
ATOM 699 O O . ALA A 1 92 ? -3.188 8.108 14.659 1.00 98.31 92 ALA A O 1
ATOM 700 N N . ALA A 1 93 ? -1.580 8.622 13.187 1.00 96.81 93 ALA A N 1
ATOM 701 C CA . ALA A 1 93 ? -1.519 10.025 13.579 1.00 96.81 93 ALA A CA 1
ATOM 702 C C . ALA A 1 93 ? -2.814 10.791 13.258 1.00 96.81 93 ALA A C 1
ATOM 704 O O . ALA A 1 93 ? -3.298 11.528 14.118 1.00 96.81 93 ALA A O 1
ATOM 705 N N . MET A 1 94 ? -3.403 10.574 12.074 1.00 95.75 94 MET A N 1
ATOM 706 C CA . MET A 1 94 ? -4.693 11.160 11.681 1.00 95.75 94 MET A CA 1
ATOM 707 C C . MET A 1 94 ? -5.824 10.707 12.607 1.00 95.75 94 MET A C 1
ATOM 709 O O . MET A 1 94 ? -6.586 11.527 13.106 1.00 95.75 94 MET A O 1
ATOM 713 N N . THR A 1 95 ? -5.887 9.413 12.927 1.00 97.00 95 THR A N 1
ATOM 714 C CA . THR A 1 95 ? -6.869 8.867 13.883 1.00 97.00 95 THR A CA 1
ATOM 715 C C . THR A 1 95 ? -6.742 9.536 15.254 1.00 97.00 95 THR A C 1
ATOM 717 O O . THR A 1 95 ? -7.735 9.885 15.905 1.00 97.00 95 THR A O 1
ATOM 720 N N . ALA A 1 96 ? -5.498 9.761 15.676 1.00 96.75 96 ALA A N 1
ATOM 721 C CA . ALA A 1 96 ? -5.173 10.295 16.982 1.00 96.75 96 ALA A CA 1
ATOM 722 C C . ALA A 1 96 ? -5.322 11.819 17.120 1.00 96.75 96 ALA A C 1
ATOM 724 O O . ALA A 1 96 ? -5.085 12.342 18.209 1.00 96.75 96 ALA A O 1
ATOM 725 N N . SER A 1 97 ? -5.702 12.545 16.066 1.00 94.38 97 SER A N 1
ATOM 726 C CA . SER A 1 97 ? -6.074 13.962 16.194 1.00 94.38 97 SER A CA 1
ATOM 727 C C . SER A 1 97 ? -7.470 14.150 16.809 1.00 94.38 97 SER A C 1
ATOM 729 O O . SER A 1 97 ? -7.783 15.229 17.303 1.00 94.38 97 SER A O 1
ATOM 731 N N . GLY A 1 98 ? -8.301 13.100 16.810 1.00 93.00 98 GLY A N 1
ATOM 732 C CA . GLY A 1 98 ? -9.584 13.081 17.513 1.00 93.00 98 GLY A CA 1
ATOM 733 C C . GLY A 1 98 ? -9.507 12.459 18.917 1.00 93.00 98 GLY A C 1
ATOM 734 O O . GLY A 1 98 ? -8.451 11.978 19.332 1.00 93.00 98 GLY A O 1
ATOM 735 N N . PRO A 1 99 ? -10.638 12.402 19.646 1.00 95.75 99 PRO A N 1
ATOM 736 C CA . PRO A 1 99 ? -10.689 11.849 20.999 1.00 95.75 99 PRO A CA 1
ATOM 737 C C . PRO A 1 99 ? -10.374 10.341 21.035 1.00 95.75 99 PRO A C 1
ATOM 739 O O . PRO A 1 99 ? -10.742 9.617 20.110 1.00 95.75 99 PRO A O 1
ATOM 742 N N . PRO A 1 100 ? -9.758 9.811 22.103 1.00 97.88 100 PRO A N 1
ATOM 743 C CA . PRO A 1 100 ? -9.448 8.388 22.177 1.00 97.88 100 PRO A CA 1
ATOM 744 C C . PRO A 1 100 ? -10.675 7.483 22.013 1.00 97.88 100 PRO A C 1
ATOM 746 O O . PRO A 1 100 ? -11.780 7.808 22.461 1.00 97.88 100 PRO A O 1
ATOM 749 N N . GLY A 1 101 ? -10.466 6.323 21.402 1.00 98.38 101 GLY A N 1
ATOM 750 C CA . GLY A 1 101 ? -11.484 5.299 21.188 1.00 98.38 101 GLY A CA 1
ATOM 751 C C . GLY A 1 101 ? -10.858 3.991 20.719 1.00 98.38 101 GLY A C 1
ATOM 752 O O . GLY A 1 101 ? -9.664 3.760 20.939 1.00 98.38 101 GLY A O 1
ATOM 753 N N . ASP A 1 102 ? -11.662 3.150 20.082 1.00 98.75 102 ASP A N 1
ATOM 754 C CA . ASP A 1 102 ? -11.237 1.827 19.641 1.00 98.75 102 ASP A CA 1
ATOM 755 C C . ASP A 1 102 ? -10.632 1.873 18.236 1.00 98.75 102 ASP A C 1
ATOM 757 O O . ASP A 1 102 ? -11.157 2.526 17.334 1.00 98.75 102 ASP A O 1
ATOM 761 N N . VAL A 1 103 ? -9.528 1.154 18.049 1.00 98.75 103 VAL A N 1
ATOM 762 C CA . VAL A 1 103 ? -8.955 0.856 16.735 1.00 98.75 103 VAL A CA 1
ATOM 763 C C . VAL A 1 103 ? -9.056 -0.641 16.512 1.00 98.75 103 VAL A C 1
ATOM 765 O O . VAL A 1 103 ? -8.487 -1.419 17.279 1.00 98.75 103 VAL A O 1
ATOM 768 N N . ILE A 1 104 ? -9.782 -1.036 15.475 1.00 98.88 104 ILE A N 1
ATOM 769 C CA . ILE A 1 104 ? -10.011 -2.434 15.130 1.00 98.88 104 ILE A CA 1
ATOM 770 C C . ILE A 1 104 ? -8.916 -2.890 14.172 1.00 98.88 104 ILE A C 1
ATOM 772 O O . ILE A 1 104 ? -8.633 -2.223 13.176 1.00 98.88 104 ILE A O 1
ATOM 776 N N . VAL A 1 105 ? -8.324 -4.046 14.460 1.00 98.75 105 VAL A N 1
ATOM 777 C CA . VAL A 1 105 ? -7.412 -4.752 13.553 1.00 98.75 105 VAL A CA 1
ATOM 778 C C . VAL A 1 105 ? -7.762 -6.234 13.516 1.00 98.75 105 VAL A C 1
ATOM 780 O O . VAL A 1 105 ? -8.214 -6.795 14.519 1.00 98.75 105 VAL A O 1
ATOM 783 N N . SER A 1 106 ? -7.512 -6.894 12.387 1.00 97.88 106 SER A N 1
ATOM 784 C CA . SER A 1 106 ? -7.591 -8.356 12.321 1.00 97.88 106 SER A CA 1
ATOM 785 C C . SER A 1 106 ? -6.429 -8.999 13.087 1.00 97.88 106 SER A C 1
ATOM 787 O O . SER A 1 106 ? -5.302 -8.495 13.113 1.00 97.88 106 SER A O 1
ATOM 789 N N . ALA A 1 107 ? -6.659 -10.158 13.695 1.00 96.69 107 ALA A N 1
ATOM 790 C CA . ALA A 1 107 ? -5.574 -11.030 14.119 1.00 96.69 107 ALA A CA 1
ATOM 791 C C . ALA A 1 107 ? -4.754 -11.475 12.894 1.00 96.69 107 ALA A C 1
ATOM 793 O O . ALA A 1 107 ? -5.273 -11.609 11.786 1.00 96.69 107 ALA A O 1
ATOM 794 N N . GLY A 1 108 ? -3.449 -11.685 13.089 1.00 91.38 108 GLY A N 1
ATOM 795 C CA . GLY A 1 108 ? -2.545 -12.100 12.010 1.00 91.38 108 GLY A CA 1
ATOM 796 C C . GLY A 1 108 ? -2.099 -10.979 11.062 1.00 91.38 108 GLY A C 1
ATOM 797 O O . GLY A 1 108 ? -1.437 -11.268 10.064 1.00 91.38 108 GLY A O 1
ATOM 798 N N . GLU A 1 109 ? -2.419 -9.719 11.367 1.00 97.00 109 GLU A N 1
ATOM 799 C CA . GLU A 1 109 ? -1.878 -8.554 10.661 1.00 97.00 109 GLU A CA 1
ATOM 800 C C . GLU A 1 109 ? -0.350 -8.460 10.778 1.00 97.00 109 GLU A C 1
ATOM 802 O O . GLU A 1 109 ? 0.257 -8.832 11.791 1.00 97.00 109 GLU A O 1
ATOM 807 N N . PHE A 1 110 ? 0.287 -7.939 9.728 1.00 97.31 110 PHE A N 1
ATOM 808 C CA . PHE A 1 110 ? 1.731 -7.716 9.735 1.00 97.31 110 PHE A CA 1
ATOM 809 C C . PHE A 1 110 ? 2.089 -6.600 10.740 1.00 97.31 110 PHE A C 1
ATOM 811 O O . PHE A 1 110 ? 1.320 -5.648 10.883 1.00 97.31 110 PHE A O 1
ATOM 818 N N . PRO A 1 111 ? 3.256 -6.629 11.420 1.00 97.75 111 PRO A N 1
ATOM 819 C CA . PRO A 1 111 ? 3.589 -5.634 12.446 1.00 97.75 111 PRO A CA 1
ATOM 820 C C . PRO A 1 111 ? 3.492 -4.169 11.995 1.00 97.75 111 PRO A C 1
ATOM 822 O O . PRO A 1 111 ? 3.112 -3.316 12.798 1.00 97.75 111 PRO A O 1
ATOM 825 N N . ALA A 1 112 ? 3.776 -3.872 10.722 1.00 96.56 112 ALA A N 1
ATOM 826 C CA . ALA A 1 112 ? 3.616 -2.528 10.156 1.00 96.56 112 ALA A CA 1
ATOM 827 C C . ALA A 1 112 ? 2.169 -2.005 10.230 1.00 96.56 112 ALA A C 1
ATOM 829 O O . ALA A 1 112 ? 1.975 -0.799 10.349 1.00 96.56 112 ALA A O 1
ATOM 830 N N . ASN A 1 113 ? 1.178 -2.901 10.227 1.00 98.06 113 ASN A N 1
ATOM 831 C CA . ASN A 1 113 ? -0.246 -2.596 10.334 1.00 98.06 113 ASN A CA 1
ATOM 832 C C . ASN A 1 113 ? -0.811 -2.792 11.762 1.00 98.06 113 ASN A C 1
ATOM 834 O O . ASN A 1 113 ? -2.017 -2.746 11.971 1.00 98.06 113 ASN A O 1
ATOM 838 N N . VAL A 1 114 ? 0.039 -3.019 12.774 1.00 98.19 114 VAL A N 1
ATOM 839 C CA . VAL A 1 114 ? -0.394 -3.213 14.178 1.00 98.19 114 VAL A CA 1
ATOM 840 C C . VAL A 1 114 ? 0.313 -2.256 15.129 1.00 98.19 114 VAL A C 1
ATOM 842 O O . VAL A 1 114 ? -0.315 -1.620 15.977 1.00 98.19 114 VAL A O 1
ATOM 845 N N . LEU A 1 115 ? 1.637 -2.152 15.010 1.00 98.44 115 LEU A N 1
ATOM 846 C CA . LEU A 1 115 ? 2.462 -1.381 15.936 1.00 98.44 115 LEU A CA 1
ATOM 847 C C . LEU A 1 115 ? 2.138 0.123 15.945 1.00 98.44 115 LEU A C 1
ATOM 849 O O . LEU A 1 115 ? 2.121 0.684 17.046 1.00 98.44 115 LEU A O 1
ATOM 853 N N . PRO A 1 116 ? 1.819 0.781 14.807 1.00 98.38 116 PRO A N 1
ATOM 854 C CA . PRO A 1 116 ? 1.377 2.174 14.833 1.00 98.38 116 PRO A CA 1
ATOM 855 C C . PRO A 1 116 ? 0.158 2.393 15.735 1.00 98.38 116 PRO A C 1
ATOM 857 O O . PRO A 1 116 ? 0.152 3.316 16.547 1.00 98.38 116 PRO A O 1
ATOM 860 N N . TRP A 1 117 ? -0.828 1.497 15.685 1.00 98.44 117 TRP A N 1
ATOM 861 C CA . TRP A 1 117 ? -2.042 1.576 16.501 1.00 98.44 117 TRP A CA 1
ATOM 862 C C . TRP A 1 117 ? -1.763 1.312 17.980 1.00 98.44 117 TRP A C 1
ATOM 864 O O . TRP A 1 117 ? -2.233 2.054 18.838 1.00 98.44 117 TRP A O 1
ATOM 874 N N . ARG A 1 118 ? -0.926 0.310 18.292 1.00 98.38 118 ARG A N 1
ATOM 875 C CA . ARG A 1 118 ? -0.493 0.024 19.675 1.00 98.38 118 ARG A CA 1
ATOM 876 C C . ARG A 1 118 ? 0.238 1.205 20.306 1.00 98.38 118 ARG A C 1
ATOM 878 O O . ARG A 1 118 ? 0.110 1.446 21.502 1.00 98.38 118 ARG A O 1
ATOM 885 N N . SER A 1 119 ? 0.962 1.995 19.513 1.00 97.81 119 SER A N 1
ATOM 886 C CA . SER A 1 119 ? 1.617 3.206 20.019 1.00 97.81 119 SER A CA 1
ATOM 887 C C . SER A 1 119 ? 0.626 4.228 20.605 1.00 97.81 119 SER A C 1
ATOM 889 O O . SER A 1 119 ? 0.980 4.969 21.527 1.00 97.81 119 SER A O 1
ATOM 891 N N . LEU A 1 120 ? -0.629 4.227 20.133 1.00 98.06 120 LEU A N 1
ATOM 892 C CA . LEU A 1 120 ? -1.687 5.128 20.591 1.00 98.06 120 LEU A CA 1
ATOM 893 C C . LEU A 1 120 ? -2.288 4.727 21.944 1.00 98.06 120 LEU A C 1
ATOM 895 O O . LEU A 1 120 ? -2.981 5.540 22.554 1.00 98.06 120 LEU A O 1
ATOM 899 N N . GLU A 1 121 ? -2.004 3.530 22.465 1.00 98.00 121 GLU A N 1
ATOM 900 C CA . GLU A 1 121 ? -2.508 3.093 23.778 1.00 98.00 121 GLU A CA 1
ATOM 901 C C . GLU A 1 121 ? -2.025 4.014 24.905 1.00 98.00 121 GLU A C 1
ATOM 903 O O . GLU A 1 121 ? -2.773 4.346 25.822 1.00 98.00 121 GLU A O 1
ATOM 908 N N . ARG A 1 122 ? -0.807 4.558 24.771 1.00 96.56 122 ARG A N 1
ATOM 909 C CA . ARG A 1 122 ? -0.261 5.581 25.685 1.00 96.56 122 ARG A CA 1
ATOM 910 C C . ARG A 1 122 ? -1.048 6.895 25.670 1.00 96.56 122 ARG A C 1
ATOM 912 O O . ARG A 1 122 ? -0.875 7.721 26.557 1.00 96.56 122 ARG A O 1
ATOM 919 N N . ARG A 1 123 ? -1.888 7.095 24.655 1.00 97.00 123 ARG A N 1
ATOM 920 C CA . ARG A 1 123 ? -2.773 8.252 24.466 1.00 97.00 123 ARG A CA 1
ATOM 921 C C . ARG A 1 123 ? -4.237 7.905 24.768 1.00 97.00 123 ARG A C 1
ATOM 923 O O . ARG A 1 123 ? -5.119 8.688 24.438 1.00 97.00 123 ARG A O 1
ATOM 930 N N . GLY A 1 124 ? -4.500 6.746 25.378 1.00 98.06 124 GLY A N 1
ATOM 931 C CA . GLY A 1 124 ? -5.832 6.316 25.811 1.00 98.06 124 GLY A CA 1
ATOM 932 C C . GLY A 1 124 ? -6.674 5.614 24.744 1.00 98.06 124 GLY A C 1
ATOM 933 O O . GLY A 1 124 ? -7.848 5.345 24.995 1.00 98.06 124 GLY A O 1
ATOM 934 N N . PHE A 1 125 ? -6.120 5.332 23.561 1.00 98.62 125 PHE A N 1
ATOM 935 C CA . PHE A 1 125 ? -6.787 4.488 22.564 1.00 98.62 125 PHE A CA 1
ATOM 936 C C . PHE A 1 125 ? -6.740 3.021 22.998 1.00 98.62 125 PHE A C 1
ATOM 938 O O . PHE A 1 125 ? -5.850 2.614 23.745 1.00 98.62 125 PHE A O 1
ATOM 945 N N . ARG A 1 126 ? -7.669 2.207 22.500 1.00 98.50 126 ARG A N 1
ATOM 946 C CA . ARG A 1 126 ? -7.675 0.759 22.722 1.00 98.50 126 ARG A CA 1
ATOM 947 C C . ARG A 1 126 ? -7.584 0.036 21.387 1.00 98.50 126 ARG A C 1
ATOM 949 O O . ARG A 1 126 ? -8.420 0.247 20.516 1.00 98.50 126 ARG A O 1
ATOM 956 N N . VAL A 1 127 ? -6.597 -0.844 21.230 1.00 98.62 127 VAL A N 1
ATOM 957 C CA . VAL A 1 127 ? -6.507 -1.702 20.043 1.00 98.62 127 VAL A CA 1
ATOM 958 C C . VAL A 1 127 ? -7.320 -2.971 20.274 1.00 98.62 127 VAL A C 1
ATOM 960 O O . VAL A 1 127 ? -6.961 -3.811 21.104 1.00 98.62 127 VAL A O 1
ATOM 963 N N . VAL A 1 128 ? -8.413 -3.105 19.530 1.00 98.56 128 VAL A N 1
ATOM 964 C CA . VAL A 1 128 ? -9.286 -4.278 19.517 1.00 98.56 128 VAL A CA 1
ATOM 965 C C . VAL A 1 128 ? -8.795 -5.218 18.421 1.00 98.56 128 VAL A C 1
ATOM 967 O O . VAL A 1 128 ? -8.915 -4.926 17.235 1.00 98.56 128 VAL A O 1
ATOM 970 N N . VAL A 1 129 ? -8.206 -6.344 18.825 1.00 98.44 129 VAL A N 1
ATOM 971 C CA . VAL A 1 129 ? -7.763 -7.386 17.891 1.00 98.44 129 VAL A CA 1
ATOM 972 C C . VAL A 1 129 ? -8.893 -8.390 17.720 1.00 98.44 129 VAL A C 1
ATOM 974 O O . VAL A 1 129 ? -9.215 -9.112 18.664 1.00 98.44 129 VAL A O 1
ATOM 977 N N . VAL A 1 130 ? -9.478 -8.437 16.526 1.00 98.62 130 VAL A N 1
ATOM 978 C CA . VAL A 1 130 ? -10.537 -9.390 16.180 1.00 98.62 130 VAL A CA 1
ATOM 979 C C . VAL A 1 130 ? -9.900 -10.740 15.834 1.00 98.62 130 VAL A C 1
ATOM 981 O O . VAL A 1 130 ? -9.051 -10.785 14.943 1.00 98.62 130 VAL A O 1
ATOM 984 N N . PRO A 1 131 ? -10.237 -11.835 16.541 1.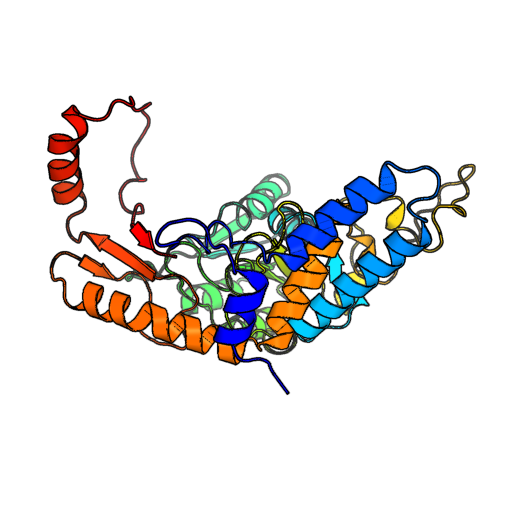00 97.31 131 PRO A N 1
ATOM 985 C CA . PRO A 1 131 ? -9.688 -13.157 16.250 1.00 97.31 131 PRO A CA 1
ATOM 986 C C . PRO A 1 131 ? -9.985 -13.620 14.820 1.00 97.31 131 PRO A C 1
ATOM 988 O O . PRO A 1 131 ? -11.016 -13.277 14.251 1.00 97.31 131 PRO A O 1
ATOM 991 N N . CYS A 1 132 ? -9.094 -14.440 14.263 1.00 94.88 132 CYS A N 1
ATOM 992 C CA . CYS A 1 132 ? -9.379 -15.180 13.036 1.00 94.88 132 CYS A CA 1
ATOM 993 C C . CYS A 1 132 ? -10.519 -16.187 13.255 1.00 94.88 132 CYS A C 1
ATOM 995 O O . CYS A 1 132 ? -10.735 -16.658 14.378 1.00 94.88 132 CYS A O 1
ATOM 997 N N . GLY A 1 133 ? -11.170 -16.583 12.163 1.00 93.19 133 GLY A N 1
ATOM 998 C CA . GLY A 1 133 ? -12.141 -17.666 12.148 1.00 93.19 133 GLY A CA 1
ATOM 999 C C . GLY A 1 133 ? -11.512 -19.033 12.469 1.00 93.19 133 GLY A C 1
ATOM 1000 O O . GLY A 1 133 ? -10.287 -19.167 12.586 1.00 93.19 133 GLY A O 1
ATOM 1001 N N . PRO A 1 134 ? -12.331 -20.094 12.599 1.00 89.62 134 PRO A N 1
ATOM 1002 C CA . PRO A 1 134 ? -11.859 -21.444 12.936 1.00 89.62 134 PRO A CA 1
ATOM 1003 C C . PRO A 1 134 ? -10.850 -22.037 11.938 1.00 89.62 134 PRO A C 1
ATOM 1005 O O . PRO A 1 134 ? -10.055 -22.915 12.281 1.00 89.62 134 PRO A O 1
ATOM 1008 N N . ASP A 1 135 ? -10.869 -21.563 10.696 1.00 87.81 135 ASP A N 1
ATOM 1009 C CA . ASP A 1 135 ? -9.933 -21.927 9.633 1.00 87.81 135 ASP A CA 1
ATOM 1010 C C . ASP A 1 135 ? -8.582 -21.193 9.724 1.00 87.81 135 ASP A C 1
ATOM 1012 O O . ASP A 1 135 ? -7.641 -21.556 9.012 1.00 87.81 135 ASP A O 1
ATOM 1016 N N . GLY A 1 136 ? -8.448 -20.235 10.646 1.00 89.69 136 GLY A N 1
ATOM 1017 C CA . GLY A 1 136 ? -7.266 -19.398 10.829 1.00 89.69 136 GLY A CA 1
ATOM 1018 C C . GLY A 1 136 ? -7.178 -18.232 9.843 1.00 89.69 136 GLY A C 1
ATOM 1019 O O . GLY A 1 136 ? -6.116 -17.611 9.753 1.00 89.69 136 GLY A O 1
ATOM 1020 N N . LEU A 1 137 ? -8.248 -17.944 9.099 1.00 94.06 137 LEU A N 1
ATOM 1021 C CA . LEU A 1 137 ? -8.353 -16.808 8.185 1.00 94.06 137 LEU A CA 1
ATOM 1022 C C . LEU A 1 137 ? -9.036 -15.615 8.874 1.00 94.06 137 LEU A C 1
ATOM 1024 O O . LEU A 1 137 ? -9.728 -15.804 9.876 1.00 94.06 137 LEU A O 1
ATOM 1028 N N . PRO A 1 138 ? -8.833 -14.380 8.390 1.00 96.25 138 PRO A N 1
ATOM 1029 C CA . PRO A 1 138 ? -9.541 -13.224 8.927 1.00 96.25 138 PRO A CA 1
ATOM 1030 C C . PRO A 1 138 ? -11.067 -13.401 8.901 1.00 96.25 138 PRO A C 1
ATOM 1032 O O . P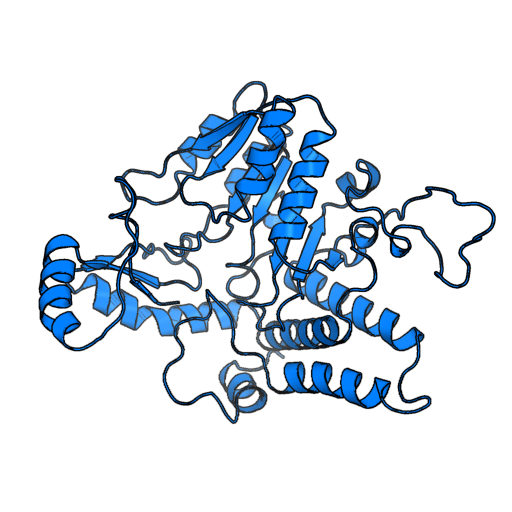RO A 1 138 ? -11.620 -13.869 7.909 1.00 96.25 138 PRO A O 1
ATOM 1035 N N . ASP A 1 139 ? -11.737 -13.017 9.989 1.00 97.81 139 ASP A N 1
ATOM 1036 C CA . ASP A 1 139 ? -13.195 -13.115 10.123 1.00 97.81 139 ASP A CA 1
ATOM 1037 C C . ASP A 1 139 ? -13.849 -11.754 9.846 1.00 97.81 139 ASP A C 1
ATOM 1039 O O . ASP A 1 139 ? -13.909 -10.873 10.708 1.00 97.81 139 ASP A O 1
ATOM 1043 N N . GLU A 1 140 ? -14.330 -11.571 8.617 1.00 98.19 140 GLU A N 1
ATOM 1044 C CA . GLU A 1 140 ? -14.963 -10.323 8.177 1.00 98.19 140 GLU A CA 1
ATOM 1045 C C . GLU A 1 140 ? -16.269 -10.034 8.912 1.00 98.19 140 GLU A C 1
ATOM 1047 O O . GLU A 1 140 ? -16.559 -8.876 9.198 1.00 98.19 140 GLU A O 1
ATOM 1052 N N . GLN A 1 141 ? -17.028 -11.061 9.297 1.00 98.38 141 GLN A N 1
ATOM 1053 C CA . GLN A 1 141 ? -18.270 -10.863 10.038 1.00 98.38 141 GLN A CA 1
ATOM 1054 C C . GLN A 1 141 ? -17.993 -10.389 11.469 1.00 98.38 141 GLN A C 1
ATOM 1056 O O . GLN A 1 141 ? -18.705 -9.527 11.996 1.00 98.38 141 GLN A O 1
ATOM 1061 N N . ALA A 1 142 ? -16.940 -10.912 12.099 1.00 98.50 142 ALA A N 1
ATOM 1062 C CA . ALA A 1 142 ? -16.486 -10.431 13.397 1.00 98.50 142 ALA A CA 1
ATOM 1063 C C . ALA A 1 142 ? -15.911 -9.006 13.313 1.00 98.50 142 ALA A C 1
ATOM 1065 O O . ALA A 1 142 ? -16.136 -8.212 14.227 1.00 98.50 142 ALA A O 1
ATOM 1066 N N . LEU A 1 143 ? -15.227 -8.652 12.215 1.00 98.75 143 LEU A N 1
ATOM 1067 C CA . LEU A 1 143 ? -14.788 -7.274 11.959 1.00 98.75 143 LEU A CA 1
ATOM 1068 C C . LEU A 1 143 ? -15.986 -6.327 11.828 1.00 98.75 143 LEU A C 1
ATOM 1070 O O . LEU A 1 143 ? -16.007 -5.305 12.506 1.00 98.75 143 LEU A O 1
ATOM 1074 N N . LEU A 1 144 ? -17.002 -6.690 11.038 1.00 98.75 144 LEU A N 1
ATOM 1075 C CA . LEU A 1 144 ? -18.246 -5.921 10.906 1.00 98.75 144 LEU A CA 1
ATOM 1076 C C . LEU A 1 144 ? -18.924 -5.709 12.264 1.00 98.75 144 LEU A C 1
ATOM 1078 O O . LEU A 1 144 ? -19.224 -4.581 12.634 1.00 98.75 144 LEU A O 1
ATOM 1082 N N . THR A 1 145 ? -19.056 -6.775 13.055 1.00 98.44 145 THR A N 1
ATOM 1083 C CA . THR A 1 145 ? -19.636 -6.702 14.408 1.00 98.44 145 THR A CA 1
ATOM 1084 C C . THR A 1 145 ? -18.832 -5.779 15.330 1.00 98.44 145 THR A C 1
ATOM 1086 O O . THR A 1 145 ? -19.391 -5.103 16.190 1.00 98.44 145 THR A O 1
ATOM 1089 N N . ALA A 1 146 ? -17.504 -5.745 15.183 1.00 98.50 146 ALA A N 1
ATOM 1090 C CA . ALA A 1 146 ? -16.659 -4.859 15.973 1.00 98.50 146 ALA A CA 1
ATOM 1091 C C . ALA A 1 146 ? -16.831 -3.381 15.579 1.00 98.50 146 ALA A C 1
ATOM 1093 O O . ALA A 1 146 ? -16.728 -2.523 16.458 1.00 98.50 146 ALA A O 1
ATOM 1094 N N . ILE A 1 147 ? -17.099 -3.082 14.299 1.00 98.50 147 ILE A N 1
ATOM 1095 C CA . ILE A 1 147 ? -17.320 -1.716 13.784 1.00 98.50 147 ILE A CA 1
ATOM 1096 C C . ILE A 1 147 ? -18.562 -1.074 14.417 1.00 98.50 147 ILE A C 1
ATOM 1098 O O . ILE A 1 147 ? -18.522 0.117 14.712 1.00 98.50 147 ILE A O 1
ATOM 1102 N N . ASP A 1 148 ? -19.595 -1.862 14.732 1.00 96.62 148 ASP A N 1
ATOM 1103 C CA . ASP A 1 148 ? -20.830 -1.401 15.394 1.00 96.62 148 ASP A CA 1
ATOM 1104 C C . ASP A 1 148 ? -20.606 -0.884 16.841 1.00 96.62 148 ASP A C 1
ATOM 1106 O O . ASP A 1 148 ? -21.533 -0.436 17.524 1.00 96.62 148 ASP A O 1
ATOM 1110 N N . GLY A 1 149 ? -19.376 -0.957 17.361 1.00 95.69 149 GLY A N 1
ATOM 1111 C CA . GLY A 1 149 ? -19.023 -0.479 18.694 1.00 95.69 149 GLY A CA 1
ATOM 1112 C C . GLY A 1 149 ? -19.164 1.049 18.859 1.00 95.69 149 GLY A C 1
ATOM 1113 O O . GLY A 1 149 ? -18.781 1.820 17.982 1.00 95.69 149 GLY A O 1
ATOM 1114 N N . PRO A 1 150 ? -19.589 1.553 20.036 1.00 90.00 150 PRO A N 1
ATOM 1115 C CA . PRO A 1 150 ? -20.000 2.956 20.224 1.00 90.00 150 PRO A CA 1
ATOM 1116 C C . PRO A 1 150 ? -18.861 3.998 20.2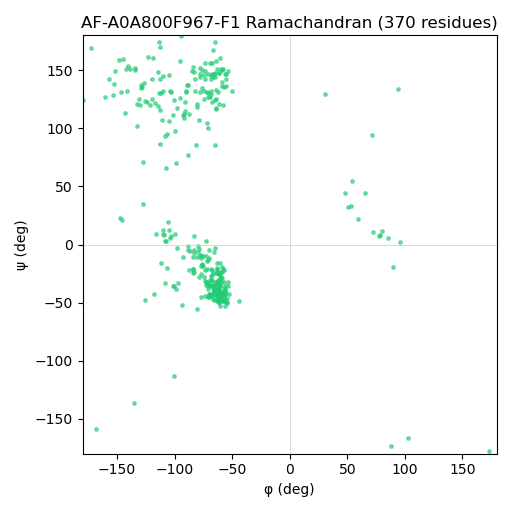15 1.00 90.00 150 PRO A C 1
ATOM 1118 O O . PRO A 1 150 ? -19.099 5.171 20.500 1.00 90.00 150 PRO A O 1
ATOM 1121 N N . ARG A 1 151 ? -17.605 3.591 19.983 1.00 95.50 151 ARG A N 1
ATOM 1122 C CA . ARG A 1 151 ? -16.408 4.457 20.049 1.00 95.50 151 ARG A CA 1
ATOM 1123 C C . ARG A 1 151 ? -15.314 4.056 19.058 1.00 95.50 151 ARG A C 1
ATOM 1125 O O . ARG A 1 151 ? -14.140 4.358 19.293 1.00 95.50 151 ARG A O 1
ATOM 1132 N N . VAL A 1 152 ? -15.666 3.350 17.991 1.00 98.56 152 VAL A N 1
ATOM 1133 C CA . VAL A 1 152 ? -14.693 2.947 16.975 1.00 98.56 152 VAL A CA 1
ATOM 1134 C C . VAL A 1 152 ? -14.207 4.191 16.234 1.00 98.56 152 VAL A C 1
ATOM 1136 O O . VAL A 1 152 ? -14.991 5.043 15.831 1.00 98.56 152 VAL A O 1
ATOM 1139 N N . ARG A 1 153 ? -12.887 4.344 16.121 1.00 98.50 153 ARG A N 1
ATOM 1140 C CA . ARG A 1 153 ? -12.244 5.479 15.443 1.00 98.50 153 ARG A CA 1
ATOM 1141 C C . ARG A 1 153 ? -11.617 5.078 14.120 1.00 98.50 153 ARG A C 1
ATOM 1143 O O . ARG A 1 153 ? -11.582 5.901 13.211 1.00 98.50 153 ARG A O 1
ATOM 1150 N N . ALA A 1 154 ? -11.115 3.849 14.029 1.00 98.75 154 ALA A N 1
ATOM 1151 C CA . ALA A 1 154 ? -10.515 3.326 12.813 1.00 98.75 154 ALA A CA 1
ATOM 1152 C C . ALA A 1 154 ? -10.651 1.802 12.716 1.00 98.75 154 ALA A C 1
ATOM 1154 O O . ALA A 1 154 ? -10.602 1.099 13.729 1.00 98.75 154 ALA A O 1
ATOM 1155 N N . LEU A 1 155 ? -10.746 1.314 11.483 1.00 98.88 155 LEU A N 1
ATOM 1156 C CA . LEU A 1 155 ? -10.505 -0.069 11.093 1.00 98.88 155 LEU A CA 1
ATOM 1157 C C . LEU A 1 155 ? -9.235 -0.101 10.244 1.00 98.88 155 LEU A C 1
ATOM 1159 O O . LEU A 1 155 ? -9.124 0.655 9.279 1.00 98.88 155 LEU A O 1
ATOM 1163 N N . SER A 1 156 ? -8.308 -0.999 10.573 1.00 98.88 156 SER A N 1
ATOM 1164 C CA . SER A 1 156 ? -7.121 -1.240 9.758 1.00 98.88 156 SER A CA 1
ATOM 1165 C C . SER A 1 156 ? -6.974 -2.708 9.389 1.00 98.88 156 SER A C 1
ATOM 1167 O O . SER A 1 156 ? -6.899 -3.570 10.267 1.00 98.88 156 SER A O 1
ATOM 1169 N N . VAL A 1 157 ? -6.897 -2.988 8.088 1.00 98.81 157 VAL A N 1
ATOM 1170 C CA . VAL A 1 157 ? -6.786 -4.350 7.543 1.00 98.81 157 VAL A CA 1
ATOM 1171 C C . VAL A 1 157 ? -5.786 -4.407 6.395 1.00 98.81 157 VAL A C 1
ATOM 1173 O O . VAL A 1 157 ? -5.584 -3.433 5.670 1.00 98.81 157 VAL A O 1
ATOM 1176 N N . SER A 1 158 ? -5.160 -5.562 6.213 1.00 98.81 158 SER A N 1
ATOM 1177 C CA . SER A 1 158 ? -4.436 -5.884 4.989 1.00 98.81 158 SER A CA 1
ATOM 1178 C C . SER A 1 158 ? -5.421 -6.194 3.861 1.00 98.81 158 SER A C 1
ATOM 1180 O O . SER A 1 158 ? -6.298 -7.038 4.023 1.00 98.81 158 SER A O 1
ATOM 1182 N N . MET A 1 159 ? -5.233 -5.598 2.681 1.00 98.62 159 MET A N 1
ATOM 1183 C CA . MET A 1 159 ? -5.953 -5.978 1.454 1.00 98.62 159 MET A CA 1
ATOM 1184 C C . MET A 1 159 ? -5.777 -7.471 1.147 1.00 98.62 159 MET A C 1
ATOM 1186 O O . MET A 1 159 ? -6.723 -8.154 0.755 1.00 98.62 159 MET A O 1
ATOM 1190 N N . VAL A 1 160 ? -4.550 -7.965 1.326 1.00 98.56 160 VAL A N 1
ATOM 1191 C CA . VAL A 1 160 ? -4.178 -9.376 1.208 1.00 98.56 160 VAL A CA 1
ATOM 1192 C C . VAL A 1 160 ? -3.330 -9.743 2.420 1.00 98.56 160 VAL A C 1
ATOM 1194 O O . VAL A 1 160 ? -2.266 -9.161 2.639 1.00 98.56 160 VAL A O 1
ATOM 1197 N N . GLN A 1 161 ? -3.774 -10.721 3.206 1.00 97.19 161 GLN A N 1
ATOM 1198 C CA . GLN A 1 161 ? -3.063 -11.149 4.406 1.00 97.19 161 GLN A CA 1
ATOM 1199 C C . GLN A 1 161 ? -1.751 -11.854 4.024 1.00 97.19 161 GLN A C 1
ATOM 1201 O O . GLN A 1 161 ? -1.734 -12.795 3.230 1.00 97.19 161 GLN A O 1
ATOM 1206 N N . PHE A 1 162 ? -0.633 -11.399 4.596 1.00 94.69 162 PHE A N 1
ATOM 1207 C CA . PHE A 1 162 ? 0.711 -11.765 4.129 1.00 94.69 162 PHE A CA 1
ATOM 1208 C C . PHE A 1 162 ? 1.072 -13.254 4.258 1.00 94.69 162 PHE A C 1
ATOM 1210 O O . PHE A 1 162 ? 1.974 -13.706 3.560 1.00 94.69 162 PHE A O 1
ATOM 1217 N N . ALA A 1 163 ? 0.440 -13.986 5.178 1.00 91.25 163 ALA A N 1
ATOM 1218 C CA . ALA A 1 163 ? 0.808 -15.363 5.502 1.00 91.25 163 ALA A CA 1
ATOM 1219 C C . ALA A 1 163 ? -0.060 -16.396 4.776 1.00 91.25 163 ALA A C 1
ATOM 1221 O O . ALA A 1 163 ? 0.430 -17.463 4.438 1.00 91.25 163 ALA A O 1
ATOM 1222 N N . SER A 1 164 ? -1.329 -16.089 4.536 1.00 93.75 164 SER A N 1
ATOM 1223 C CA . SER A 1 164 ? -2.327 -16.972 3.929 1.00 93.75 164 SER A CA 1
ATOM 1224 C C . SER A 1 164 ? -2.656 -16.575 2.494 1.00 93.75 164 SER A C 1
ATOM 1226 O O . SER A 1 164 ? -3.188 -17.390 1.753 1.00 93.75 164 SER A O 1
ATOM 1228 N N . GLY A 1 165 ? -2.375 -15.338 2.078 1.00 95.88 165 GLY A N 1
ATOM 1229 C CA . GLY A 1 165 ? -2.839 -14.820 0.791 1.00 95.88 165 GLY A CA 1
ATOM 1230 C C . GLY A 1 165 ? -4.337 -14.513 0.745 1.00 95.88 165 GLY A C 1
ATOM 1231 O O . GLY A 1 165 ? -4.856 -14.257 -0.342 1.00 95.88 165 GLY A O 1
ATOM 1232 N N . TYR A 1 166 ? -5.029 -14.531 1.893 1.00 97.62 166 TYR A N 1
ATOM 1233 C CA . TYR A 1 166 ? -6.449 -14.197 1.989 1.00 97.62 166 TYR A CA 1
ATOM 1234 C C . TYR A 1 166 ? -6.700 -12.759 1.550 1.00 97.62 166 TYR A C 1
ATOM 1236 O O . TYR A 1 166 ? -6.156 -11.827 2.144 1.00 97.62 166 TYR A O 1
ATOM 1244 N N . ARG A 1 167 ? -7.529 -12.583 0.524 1.00 98.31 167 ARG A N 1
ATOM 1245 C CA . ARG A 1 167 ? -7.959 -11.277 0.025 1.00 98.31 167 ARG A CA 1
ATOM 1246 C C . ARG A 1 167 ? -9.243 -10.861 0.735 1.00 98.31 167 ARG A C 1
ATOM 1248 O O . ARG A 1 167 ? -10.223 -11.602 0.670 1.00 98.31 167 ARG A O 1
ATOM 1255 N N . MET A 1 168 ? -9.216 -9.705 1.394 1.00 98.06 168 MET A N 1
ATOM 1256 C CA . MET A 1 168 ? -10.372 -9.123 2.087 1.00 98.06 168 MET A CA 1
ATOM 1257 C C . MET A 1 168 ? -11.397 -8.550 1.096 1.00 98.06 168 MET A C 1
ATOM 1259 O O . MET A 1 168 ? -11.025 -8.039 0.035 1.00 98.06 168 MET A O 1
ATOM 1263 N N . ASP A 1 169 ? -12.674 -8.573 1.466 1.00 98.31 169 ASP A N 1
ATOM 1264 C CA . ASP A 1 169 ? -13.751 -7.816 0.834 1.00 98.31 169 ASP A CA 1
ATOM 1265 C C . ASP A 1 169 ? -13.745 -6.382 1.374 1.00 98.31 169 ASP A C 1
ATOM 1267 O O . ASP A 1 169 ? -14.402 -6.013 2.350 1.00 98.31 169 ASP A O 1
ATOM 1271 N N . LEU A 1 170 ? -12.925 -5.558 0.730 1.00 98.69 170 LEU A N 1
ATOM 1272 C CA . LEU A 1 170 ? -12.742 -4.166 1.119 1.00 98.69 170 LEU A CA 1
ATOM 1273 C C . LEU A 1 170 ? -13.989 -3.313 0.861 1.00 98.69 170 LEU A C 1
ATOM 1275 O O . LEU A 1 170 ? -14.187 -2.328 1.565 1.00 98.69 170 LEU A O 1
ATOM 1279 N N . ALA A 1 171 ? -14.828 -3.678 -0.112 1.00 98.50 171 ALA A N 1
ATOM 1280 C CA . ALA A 1 171 ? -16.061 -2.951 -0.400 1.00 98.50 171 ALA A CA 1
ATOM 1281 C C . ALA A 1 171 ? -17.079 -3.139 0.734 1.00 98.50 171 ALA A C 1
ATOM 1283 O O . ALA A 1 171 ? -17.684 -2.167 1.193 1.00 98.50 171 ALA A O 1
ATOM 1284 N N . LEU A 1 172 ? -17.213 -4.376 1.225 1.00 98.50 172 LEU A N 1
ATOM 1285 C CA . LEU A 1 172 ? -18.047 -4.719 2.376 1.00 98.50 172 LEU A CA 1
ATOM 1286 C C . LEU A 1 172 ? -17.600 -3.977 3.642 1.00 98.50 172 LEU A C 1
ATOM 1288 O O . LEU A 1 172 ? -18.405 -3.299 4.282 1.00 98.50 172 LEU A O 1
ATOM 1292 N N . LEU A 1 173 ? -16.311 -4.069 3.983 1.00 98.81 173 LEU A N 1
ATOM 1293 C CA . LEU A 1 173 ? -15.759 -3.422 5.178 1.00 98.81 173 LEU A CA 1
ATOM 1294 C C . LEU A 1 173 ? -15.838 -1.892 5.086 1.00 98.81 173 LEU A C 1
ATOM 1296 O O . LEU A 1 173 ? -16.233 -1.234 6.047 1.00 98.81 173 LEU A O 1
ATOM 1300 N N . GLY A 1 174 ? -15.531 -1.323 3.920 1.00 98.75 174 GLY A N 1
ATOM 1301 C CA . GLY A 1 174 ? -15.587 0.117 3.703 1.00 98.75 174 GLY A CA 1
ATOM 1302 C C . GLY A 1 174 ? -16.993 0.700 3.780 1.00 98.75 174 GLY A C 1
ATOM 1303 O O . GLY A 1 174 ? -17.172 1.788 4.322 1.00 98.75 174 GLY A O 1
ATOM 1304 N N . ALA A 1 175 ? -18.011 -0.024 3.300 1.00 98.62 175 ALA A N 1
ATOM 1305 C CA . ALA A 1 175 ? -19.406 0.390 3.455 1.00 98.62 175 ALA A CA 1
ATOM 1306 C C . ALA A 1 175 ? -19.823 0.453 4.933 1.00 98.62 175 ALA A C 1
ATOM 1308 O O . ALA A 1 175 ? -20.481 1.408 5.346 1.00 98.62 175 ALA A O 1
ATOM 1309 N N . ALA A 1 176 ? -19.400 -0.525 5.739 1.00 98.56 176 ALA A N 1
ATOM 1310 C CA . ALA A 1 176 ? -19.662 -0.523 7.175 1.00 98.56 176 ALA A CA 1
ATOM 1311 C C . ALA A 1 176 ? -18.920 0.609 7.900 1.00 98.56 176 ALA A C 1
ATOM 1313 O O . ALA A 1 176 ? -19.510 1.274 8.752 1.00 98.56 176 ALA A O 1
ATOM 1314 N N . CYS A 1 177 ? -17.656 0.861 7.541 1.00 98.69 177 CYS A N 1
ATOM 1315 C CA . CYS A 1 177 ? -16.878 1.966 8.096 1.00 98.69 177 CYS A CA 1
ATOM 1316 C C . CYS A 1 177 ? -17.505 3.330 7.794 1.00 98.69 177 CYS A C 1
ATOM 1318 O O . CYS A 1 177 ? -17.653 4.141 8.704 1.00 98.69 177 CYS A O 1
ATOM 1320 N N . GLU A 1 178 ? -17.918 3.568 6.547 1.00 97.81 178 GLU A N 1
ATOM 1321 C CA . GLU A 1 178 ? -18.567 4.821 6.154 1.00 97.81 178 GLU A CA 1
ATOM 1322 C C . GLU A 1 178 ? -19.875 5.050 6.924 1.00 97.81 178 GLU A C 1
ATOM 1324 O O . GLU A 1 178 ? -20.093 6.145 7.440 1.00 97.81 178 GLU A O 1
ATOM 1329 N N . ALA A 1 179 ? -20.709 4.012 7.071 1.00 97.69 179 ALA A N 1
ATOM 1330 C CA . ALA A 1 179 ? -21.973 4.094 7.807 1.00 97.69 179 ALA A CA 1
ATOM 1331 C C . ALA A 1 179 ? -21.800 4.462 9.294 1.00 97.69 179 ALA A C 1
ATOM 1333 O O . ALA A 1 179 ? -22.721 5.008 9.898 1.00 97.69 179 ALA A O 1
ATOM 1334 N N . HIS A 1 180 ? -20.626 4.183 9.867 1.00 97.50 180 HIS A N 1
ATOM 1335 C CA . HIS A 1 180 ? -20.292 4.441 11.271 1.00 97.50 180 HIS A CA 1
ATOM 1336 C C . HIS A 1 180 ? -19.282 5.583 11.461 1.00 97.50 180 HIS A C 1
ATOM 1338 O O . HIS A 1 180 ? -18.795 5.784 12.573 1.00 97.50 180 HIS A O 1
ATOM 1344 N N . GLU A 1 181 ? -18.939 6.316 10.395 1.00 96.12 181 GLU A N 1
ATOM 1345 C CA . GLU A 1 181 ? -17.920 7.379 10.410 1.00 96.12 181 GLU A CA 1
ATOM 1346 C C . GLU A 1 181 ? -16.552 6.915 10.967 1.00 96.12 181 GLU A C 1
ATOM 1348 O O . GLU A 1 181 ? -15.809 7.670 11.605 1.00 96.12 181 GLU A O 1
ATOM 1353 N N . VAL A 1 182 ? -16.208 5.650 10.717 1.00 98.31 182 VAL A N 1
ATOM 1354 C CA . VAL A 1 182 ? -14.947 5.015 11.116 1.00 98.31 182 VAL A CA 1
ATOM 1355 C C . VAL A 1 182 ? -13.915 5.198 10.011 1.00 98.31 182 VAL A C 1
ATOM 1357 O O . VAL A 1 182 ? -14.189 4.874 8.860 1.00 98.31 182 VAL A O 1
ATOM 1360 N N . LEU A 1 183 ? -12.700 5.646 10.355 1.00 98.25 183 LEU A N 1
ATOM 1361 C CA . LEU A 1 183 ? -11.621 5.746 9.369 1.00 98.25 183 LEU A CA 1
ATOM 1362 C C . LEU A 1 183 ? -11.224 4.360 8.851 1.00 98.25 183 LEU A C 1
ATOM 1364 O O . LEU A 1 183 ? -10.818 3.501 9.638 1.00 98.25 183 LEU A O 1
ATOM 1368 N N . PHE A 1 184 ? -11.271 4.155 7.538 1.00 98.88 184 PHE A N 1
ATOM 1369 C CA . PHE A 1 184 ? -10.906 2.884 6.919 1.00 98.88 184 PHE A CA 1
ATOM 1370 C C . PHE A 1 184 ? -9.500 2.924 6.307 1.00 98.88 184 PHE A C 1
ATOM 1372 O O . PHE A 1 184 ? -9.244 3.611 5.315 1.00 98.88 184 PHE A O 1
ATOM 1379 N N . CYS A 1 185 ? -8.574 2.178 6.910 1.00 98.88 185 CYS A N 1
ATOM 1380 C CA . CYS A 1 185 ? -7.156 2.166 6.558 1.00 98.88 185 CYS A CA 1
ATOM 1381 C C . CYS A 1 185 ? -6.748 0.809 5.970 1.00 98.88 185 CYS A C 1
ATOM 1383 O O . CYS A 1 185 ? -7.018 -0.240 6.557 1.00 98.88 185 CYS A O 1
ATOM 1385 N N . ILE A 1 186 ? -6.063 0.825 4.826 1.00 98.94 186 ILE A N 1
ATOM 1386 C CA . ILE A 1 186 ? -5.706 -0.388 4.084 1.00 98.94 186 ILE A CA 1
ATOM 1387 C C . ILE A 1 186 ? -4.186 -0.499 3.922 1.00 98.94 186 ILE A C 1
ATOM 1389 O O . ILE A 1 186 ? -3.555 0.335 3.265 1.00 98.94 186 ILE A O 1
ATOM 1393 N N . ASP A 1 187 ? -3.609 -1.582 4.453 1.00 98.88 187 ASP A N 1
ATOM 1394 C CA . ASP A 1 187 ? -2.286 -2.064 4.039 1.00 98.88 187 ASP A CA 1
ATOM 1395 C C . ASP A 1 187 ? -2.444 -2.834 2.721 1.00 98.88 187 ASP A C 1
ATOM 1397 O O . ASP A 1 187 ? -2.982 -3.942 2.674 1.00 98.88 187 ASP A O 1
ATOM 1401 N N . ALA A 1 188 ? -1.996 -2.234 1.622 1.00 98.75 188 ALA A N 1
ATOM 1402 C CA . ALA A 1 188 ? -2.226 -2.751 0.278 1.00 98.75 188 ALA A CA 1
ATOM 1403 C C . ALA A 1 188 ? -0.995 -3.445 -0.328 1.00 98.75 188 ALA A C 1
ATOM 1405 O O . ALA A 1 188 ? -1.009 -3.837 -1.498 1.00 98.75 188 ALA A O 1
ATOM 1406 N N . ILE A 1 189 ? 0.074 -3.631 0.459 1.00 98.56 189 ILE A N 1
ATOM 1407 C CA . ILE A 1 189 ? 1.398 -4.019 -0.051 1.00 98.56 189 ILE A CA 1
ATOM 1408 C C . ILE A 1 189 ? 1.431 -5.397 -0.723 1.00 98.56 189 ILE A C 1
ATOM 1410 O O . ILE A 1 189 ? 2.319 -5.666 -1.526 1.00 98.56 189 ILE A O 1
ATOM 1414 N N . GLN A 1 190 ? 0.498 -6.287 -0.376 1.00 98.44 190 GLN A N 1
ATOM 1415 C CA . GLN A 1 190 ? 0.403 -7.637 -0.942 1.00 98.44 190 GLN A CA 1
ATOM 1416 C C . GLN A 1 190 ? -0.621 -7.762 -2.084 1.00 98.44 190 GLN A C 1
ATOM 1418 O O . GLN A 1 190 ? -0.772 -8.847 -2.641 1.00 98.44 190 GLN A O 1
ATOM 1423 N N . GLY A 1 191 ? -1.348 -6.689 -2.412 1.00 97.75 191 GLY A N 1
ATOM 1424 C CA . GLY A 1 191 ? -2.403 -6.712 -3.430 1.00 97.75 191 GLY A CA 1
ATOM 1425 C C . GLY A 1 191 ? -2.142 -5.785 -4.615 1.00 97.75 191 GLY A C 1
ATOM 1426 O O . GLY A 1 191 ? -2.337 -6.195 -5.759 1.00 97.75 191 GLY A O 1
ATOM 1427 N N . VAL A 1 192 ? -1.671 -4.559 -4.366 1.00 98.19 192 VAL A N 1
ATOM 1428 C CA . VAL A 1 192 ? -1.438 -3.562 -5.424 1.00 98.19 192 VAL A CA 1
ATOM 1429 C C . VAL A 1 192 ? -0.347 -4.049 -6.379 1.00 98.19 192 VAL A C 1
ATOM 1431 O O . VAL A 1 192 ? 0.751 -4.393 -5.950 1.00 98.19 192 VAL A O 1
ATOM 1434 N N . GLY A 1 193 ? -0.668 -4.088 -7.674 1.00 97.44 193 GLY A N 1
ATOM 1435 C CA . GLY A 1 193 ? 0.193 -4.635 -8.730 1.00 97.44 193 GLY A CA 1
ATOM 1436 C C . GLY A 1 193 ? -0.006 -6.132 -9.003 1.00 97.44 193 GLY A C 1
ATOM 1437 O O . GLY A 1 193 ? 0.329 -6.590 -10.089 1.00 97.44 193 GLY A O 1
ATOM 1438 N N . ALA A 1 194 ? -0.601 -6.888 -8.072 1.00 97.62 194 ALA A N 1
ATOM 1439 C CA . ALA A 1 194 ? -0.851 -8.328 -8.224 1.00 97.62 194 ALA A CA 1
ATOM 1440 C C . ALA A 1 194 ? -2.301 -8.661 -8.599 1.00 97.62 194 ALA A C 1
ATOM 1442 O O . ALA A 1 194 ? -2.560 -9.620 -9.325 1.00 97.62 194 ALA A O 1
ATOM 1443 N N . VAL A 1 195 ? -3.259 -7.894 -8.075 1.00 97.94 195 VAL A N 1
ATOM 1444 C CA . VAL A 1 195 ? -4.690 -8.054 -8.354 1.00 97.94 195 VAL A CA 1
ATOM 1445 C C . VAL A 1 195 ? -5.328 -6.691 -8.639 1.00 97.94 195 VAL A C 1
ATOM 1447 O O . VAL A 1 195 ? -4.843 -5.684 -8.116 1.00 97.94 195 VAL A O 1
ATOM 1450 N N . PRO A 1 196 ? -6.412 -6.633 -9.438 1.00 97.31 196 PRO A N 1
ATOM 1451 C CA . PRO A 1 196 ? -7.118 -5.387 -9.703 1.00 97.31 196 PRO A CA 1
ATOM 1452 C C . PRO A 1 196 ? -7.586 -4.727 -8.409 1.00 97.31 196 PRO A C 1
ATOM 1454 O O . PRO A 1 196 ? -8.110 -5.393 -7.509 1.00 97.31 196 PRO A O 1
ATOM 1457 N N . PHE A 1 197 ? -7.381 -3.417 -8.332 1.00 97.81 197 PHE A N 1
ATOM 1458 C CA . PHE A 1 197 ? -7.713 -2.601 -7.177 1.00 97.81 197 PHE A CA 1
ATOM 1459 C C . PHE A 1 197 ? -7.972 -1.170 -7.627 1.00 97.81 197 PHE A C 1
ATOM 1461 O O . PHE A 1 197 ? -7.130 -0.573 -8.297 1.00 97.81 197 PHE A O 1
ATOM 1468 N N . ARG A 1 198 ? -9.114 -0.609 -7.226 1.00 98.31 198 ARG A N 1
ATOM 1469 C CA . ARG A 1 198 ? -9.402 0.814 -7.387 1.00 98.31 198 ARG A CA 1
ATOM 1470 C C . ARG A 1 198 ? -9.844 1.395 -6.057 1.00 98.31 198 ARG A C 1
ATOM 1472 O O . ARG A 1 198 ? -10.673 0.805 -5.369 1.00 98.31 198 ARG A O 1
ATOM 1479 N N . VAL A 1 199 ? -9.326 2.567 -5.699 1.00 98.00 199 VAL A N 1
ATOM 1480 C CA . VAL A 1 199 ? -9.666 3.208 -4.415 1.00 98.00 199 VAL A CA 1
ATOM 1481 C C . VAL A 1 199 ? -11.158 3.542 -4.318 1.00 98.00 199 VAL A C 1
ATOM 1483 O O . VAL A 1 199 ? -11.748 3.397 -3.247 1.00 98.00 199 VAL A O 1
ATOM 1486 N N . SER A 1 200 ? -11.786 3.873 -5.452 1.00 96.25 200 SER A N 1
ATOM 1487 C CA . SER A 1 200 ? -13.221 4.168 -5.567 1.00 96.25 200 SER A CA 1
ATOM 1488 C C . SER A 1 200 ? -14.125 2.993 -5.183 1.00 96.25 200 SER A C 1
ATOM 1490 O O . SER A 1 200 ? -15.236 3.227 -4.714 1.00 96.25 200 SER A O 1
ATOM 1492 N N . ASP A 1 201 ? -13.646 1.754 -5.299 1.00 96.62 201 ASP A N 1
ATOM 1493 C CA . ASP A 1 201 ? -14.444 0.554 -5.019 1.00 96.62 201 ASP A CA 1
ATOM 1494 C C . ASP A 1 201 ? -14.470 0.193 -3.524 1.00 96.62 201 ASP A C 1
ATOM 1496 O O . ASP A 1 201 ? -15.226 -0.680 -3.105 1.00 96.62 201 ASP A O 1
ATOM 1500 N N . THR A 1 202 ? -13.634 0.838 -2.703 1.00 96.81 202 THR A N 1
ATOM 1501 C CA . THR A 1 202 ? -13.377 0.398 -1.320 1.00 96.81 202 THR A CA 1
ATOM 1502 C C . THR A 1 202 ? -13.909 1.326 -0.250 1.00 96.81 202 THR A C 1
ATOM 1504 O O . THR A 1 202 ? -13.957 0.927 0.904 1.00 96.81 202 THR A O 1
ATOM 1507 N N . ARG A 1 203 ? -14.257 2.576 -0.586 1.00 97.44 203 ARG A N 1
ATOM 1508 C CA . ARG A 1 203 ? -14.555 3.622 0.413 1.00 97.44 203 ARG A CA 1
ATOM 1509 C C . ARG A 1 203 ? -13.456 3.742 1.481 1.00 97.44 203 ARG A C 1
ATOM 1511 O O . ARG A 1 203 ? -13.736 4.089 2.625 1.00 97.44 203 ARG A O 1
ATOM 1518 N N . ALA A 1 204 ? -12.202 3.479 1.119 1.00 98.44 204 ALA A N 1
ATOM 1519 C CA . ALA A 1 204 ? -11.066 3.683 2.006 1.00 98.44 204 ALA A CA 1
ATOM 1520 C C . ALA A 1 204 ? -10.811 5.170 2.256 1.00 98.44 204 ALA A C 1
ATOM 1522 O O . ALA A 1 204 ? -11.158 6.036 1.450 1.00 98.44 204 ALA A O 1
ATOM 1523 N N . ASP A 1 205 ? -10.171 5.465 3.373 1.00 98.56 205 ASP A N 1
ATOM 1524 C CA . ASP A 1 205 ? -9.688 6.797 3.721 1.00 98.56 205 ASP A CA 1
ATOM 1525 C C . ASP A 1 205 ? -8.191 6.925 3.457 1.00 98.56 205 ASP A C 1
ATOM 1527 O O . ASP A 1 205 ? -7.705 7.980 3.038 1.00 98.56 205 ASP A O 1
ATOM 1531 N N . ILE A 1 206 ? -7.459 5.835 3.701 1.00 98.69 206 ILE A N 1
ATOM 1532 C CA . ILE A 1 206 ? -6.010 5.758 3.544 1.00 98.69 206 ILE A CA 1
ATOM 1533 C C . ILE A 1 206 ? -5.646 4.388 2.979 1.00 98.69 206 ILE A C 1
ATOM 1535 O O . ILE A 1 206 ? -6.080 3.358 3.495 1.00 98.69 206 ILE A O 1
ATOM 1539 N N . VAL A 1 207 ? -4.804 4.374 1.949 1.00 98.94 207 VAL A N 1
ATOM 1540 C CA . VAL A 1 207 ? -4.270 3.149 1.339 1.00 98.94 207 VAL A CA 1
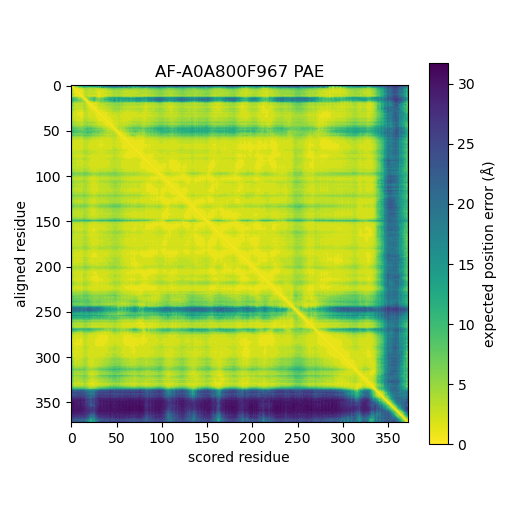ATOM 1541 C C . VAL A 1 207 ? -2.762 3.299 1.219 1.00 98.94 207 VAL A C 1
ATOM 1543 O O . VAL A 1 207 ? -2.295 4.272 0.632 1.00 98.94 207 VAL A O 1
ATOM 1546 N N . SER A 1 208 ? -1.984 2.360 1.758 1.00 98.81 208 SER A N 1
ATOM 1547 C CA . SER A 1 208 ? -0.520 2.449 1.731 1.00 98.81 208 SER A CA 1
ATOM 1548 C C . SER A 1 208 ? 0.142 1.180 1.207 1.00 98.81 208 SER A C 1
ATOM 1550 O O . SER A 1 208 ? -0.230 0.066 1.579 1.00 98.81 208 SER A O 1
ATOM 1552 N N . ALA A 1 209 ? 1.158 1.349 0.357 1.00 98.75 209 ALA A N 1
ATOM 1553 C CA . ALA A 1 209 ? 1.950 0.252 -0.186 1.00 98.75 209 ALA A CA 1
ATOM 1554 C C . ALA A 1 209 ? 3.414 0.663 -0.412 1.00 98.75 209 ALA A C 1
ATOM 1556 O O . ALA A 1 209 ? 3.720 1.680 -1.037 1.00 98.75 209 ALA A O 1
ATOM 1557 N N . GLY A 1 210 ? 4.336 -0.168 0.073 1.00 98.25 210 GLY A N 1
ATOM 1558 C CA . GLY A 1 210 ? 5.736 -0.162 -0.343 1.00 98.25 210 GLY A CA 1
ATOM 1559 C C . GLY A 1 210 ? 5.923 -0.764 -1.739 1.00 98.25 210 GLY A C 1
ATOM 1560 O O . GLY A 1 210 ? 5.229 -1.704 -2.125 1.00 98.25 210 GLY A O 1
ATOM 1561 N N . GLY A 1 211 ? 6.888 -0.232 -2.485 1.00 97.75 211 GLY A N 1
ATOM 1562 C CA . GLY A 1 211 ? 7.187 -0.601 -3.867 1.00 97.75 211 GLY A CA 1
ATOM 1563 C C . GLY A 1 211 ? 7.913 -1.940 -4.034 1.00 97.75 211 GLY A C 1
ATOM 1564 O O . GLY A 1 211 ? 7.901 -2.532 -5.108 1.00 97.75 211 GLY A O 1
ATOM 1565 N N . GLN A 1 212 ? 8.539 -2.457 -2.979 1.00 97.19 212 GLN A N 1
ATOM 1566 C CA . GLN A 1 212 ? 9.509 -3.545 -3.099 1.00 97.19 212 GLN A CA 1
ATOM 1567 C C . GLN A 1 212 ? 8.927 -4.925 -3.410 1.00 97.19 212 GLN A C 1
ATOM 1569 O O . GLN A 1 212 ? 9.694 -5.855 -3.620 1.00 97.19 212 GLN A O 1
ATOM 1574 N N . LYS A 1 213 ? 7.602 -5.097 -3.358 1.00 97.56 213 LYS A N 1
ATOM 1575 C CA . LYS A 1 213 ? 6.929 -6.392 -3.544 1.00 97.56 213 LYS A CA 1
ATOM 1576 C C . LYS A 1 213 ? 6.359 -6.504 -4.955 1.00 97.56 213 LYS A C 1
ATOM 1578 O O . LYS A 1 213 ? 7.111 -6.494 -5.920 1.00 97.56 213 LYS A O 1
ATOM 1583 N N . TRP A 1 214 ? 5.038 -6.538 -5.076 1.00 97.81 214 TRP A N 1
ATOM 1584 C CA . TRP A 1 214 ? 4.303 -6.702 -6.333 1.00 97.81 214 TRP A CA 1
ATOM 1585 C C . TRP A 1 214 ? 4.380 -5.493 -7.268 1.00 97.81 214 TRP A C 1
ATOM 1587 O O . TRP A 1 214 ? 4.022 -5.596 -8.434 1.00 97.81 214 TRP A O 1
ATOM 1597 N N . LEU A 1 215 ? 4.886 -4.364 -6.769 1.00 98.50 215 LEU A N 1
ATOM 1598 C CA . LEU A 1 215 ? 5.247 -3.206 -7.581 1.00 98.50 215 LEU A CA 1
ATOM 1599 C C . LEU A 1 215 ? 6.648 -3.316 -8.203 1.00 98.50 215 LEU A C 1
ATOM 1601 O O . LEU A 1 215 ? 7.027 -2.438 -8.971 1.00 98.50 215 LEU A O 1
ATOM 1605 N N . CYS A 1 216 ? 7.413 -4.366 -7.878 1.00 97.38 216 CYS A N 1
ATOM 1606 C CA . CYS A 1 216 ? 8.713 -4.686 -8.470 1.00 97.38 216 CYS A CA 1
ATOM 1607 C C . CYS A 1 216 ? 9.670 -3.479 -8.541 1.00 97.38 216 CYS A C 1
ATOM 1609 O O . CYS A 1 216 ? 10.296 -3.210 -9.567 1.00 97.38 216 CYS A O 1
ATOM 1611 N N . SER A 1 217 ? 9.744 -2.712 -7.454 1.00 97.25 217 SER A N 1
ATOM 1612 C CA . SER A 1 217 ? 10.444 -1.426 -7.380 1.00 97.25 217 SER A CA 1
ATOM 1613 C C . SER A 1 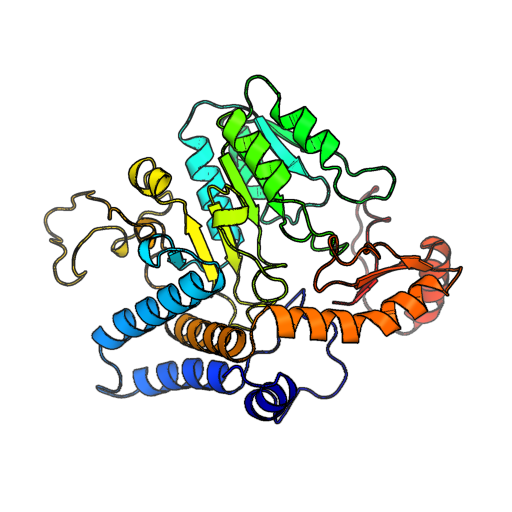217 ? 11.584 -1.451 -6.350 1.00 97.25 217 SER A C 1
ATOM 1615 O O . SER A 1 217 ? 11.566 -2.298 -5.453 1.00 97.25 217 SER A O 1
ATOM 1617 N N . PRO A 1 218 ? 12.576 -0.538 -6.412 1.00 95.06 218 PRO A N 1
ATOM 1618 C CA . PRO A 1 218 ? 13.602 -0.429 -5.376 1.00 95.06 218 PRO A CA 1
ATOM 1619 C C . PRO A 1 218 ? 13.040 -0.267 -3.952 1.00 95.06 218 PRO A C 1
ATOM 1621 O O . PRO A 1 218 ? 11.987 0.343 -3.731 1.00 95.06 218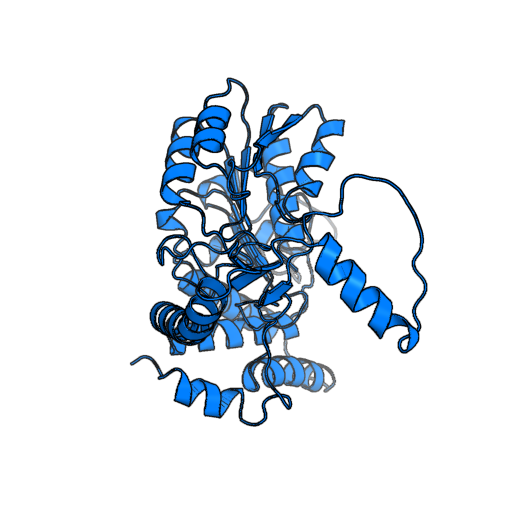 PRO A O 1
ATOM 1624 N N . TRP A 1 219 ? 13.766 -0.777 -2.954 1.00 94.44 219 TRP A N 1
ATOM 1625 C CA . TRP A 1 219 ? 13.448 -0.528 -1.544 1.00 94.44 219 TRP A CA 1
ATOM 1626 C C . TRP A 1 219 ? 13.479 0.968 -1.217 1.00 94.44 219 TRP A C 1
ATOM 1628 O O . TRP A 1 219 ? 14.235 1.730 -1.806 1.00 94.44 219 TRP A O 1
ATOM 1638 N N . GLY A 1 220 ? 12.676 1.394 -0.239 1.00 95.25 220 GLY A N 1
ATOM 1639 C CA . GLY A 1 220 ? 12.598 2.813 0.129 1.00 95.25 220 GLY A CA 1
ATOM 1640 C C . GLY A 1 220 ? 11.752 3.659 -0.831 1.00 95.25 220 GLY A C 1
ATOM 1641 O O . GLY A 1 220 ? 11.697 4.880 -0.674 1.00 95.25 220 GLY A O 1
ATOM 1642 N N . SER A 1 221 ? 11.074 3.022 -1.788 1.00 97.12 221 SER A N 1
ATOM 1643 C CA . SER A 1 221 ? 10.052 3.627 -2.639 1.00 97.12 221 SER A CA 1
ATOM 1644 C C . SER A 1 221 ? 8.672 3.071 -2.278 1.00 97.12 221 SER A C 1
ATOM 1646 O O . SER A 1 221 ? 8.536 1.909 -1.889 1.00 97.12 221 SER A O 1
ATOM 1648 N N . GLY A 1 222 ? 7.639 3.898 -2.371 1.00 98.00 222 GLY A N 1
ATOM 1649 C CA . GLY A 1 222 ? 6.272 3.522 -2.032 1.00 98.00 222 GLY A CA 1
ATOM 1650 C C . GLY A 1 222 ? 5.340 4.721 -2.078 1.00 98.00 222 GLY A C 1
ATOM 1651 O O . GLY A 1 222 ? 5.738 5.838 -2.420 1.00 98.00 222 GLY A O 1
ATOM 1652 N N . PHE A 1 223 ? 4.082 4.496 -1.730 1.00 98.75 223 PHE A N 1
ATOM 1653 C CA . PHE A 1 223 ? 3.090 5.556 -1.735 1.00 98.75 223 PHE A CA 1
ATOM 1654 C C . PHE A 1 223 ? 2.034 5.359 -0.657 1.00 98.75 223 PHE A C 1
ATOM 1656 O O . PHE A 1 223 ? 1.828 4.268 -0.123 1.00 98.75 223 PHE A O 1
ATOM 1663 N N . THR A 1 224 ? 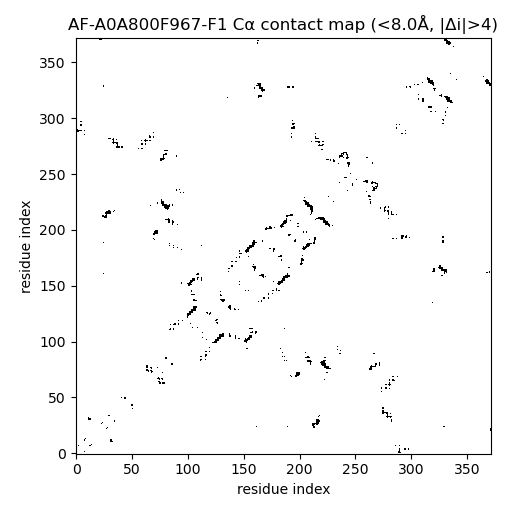1.379 6.460 -0.320 1.00 98.75 224 THR A N 1
ATOM 1664 C CA . THR A 1 224 ? 0.146 6.471 0.454 1.00 98.75 224 THR A CA 1
ATOM 1665 C C . THR A 1 224 ? -0.857 7.333 -0.286 1.00 98.75 224 THR A C 1
ATOM 1667 O O . THR A 1 224 ? -0.600 8.509 -0.531 1.00 98.75 224 THR A O 1
ATOM 1670 N N . TRP A 1 225 ? -1.981 6.737 -0.659 1.00 98.81 225 TRP A N 1
ATOM 1671 C CA . TRP A 1 225 ? -3.150 7.475 -1.100 1.00 98.81 225 TRP A CA 1
ATOM 1672 C C . TRP A 1 225 ? -3.920 7.949 0.132 1.00 98.81 225 TRP A C 1
ATOM 1674 O O . TRP A 1 225 ? -4.139 7.174 1.068 1.00 98.81 225 TRP A O 1
ATOM 1684 N N . VAL A 1 226 ? -4.297 9.223 0.137 1.00 98.62 226 VAL A N 1
ATOM 1685 C CA . VAL A 1 226 ? -5.114 9.841 1.185 1.00 98.62 226 VAL A CA 1
ATOM 1686 C C . VAL A 1 226 ? -6.330 10.448 0.514 1.00 98.62 226 VAL A C 1
ATOM 1688 O O . VAL A 1 226 ? -6.171 11.325 -0.337 1.00 98.62 226 VAL A O 1
ATOM 1691 N N . ARG A 1 227 ? -7.528 10.039 0.933 1.00 97.88 227 ARG A N 1
ATOM 1692 C CA . ARG A 1 227 ? -8.786 10.581 0.414 1.00 97.88 227 ARG A CA 1
ATOM 1693 C C . ARG A 1 227 ? -8.782 12.114 0.439 1.00 97.88 227 ARG A C 1
ATOM 1695 O O . ARG A 1 227 ? -8.460 12.719 1.468 1.00 97.88 227 ARG A O 1
ATOM 1702 N N . LYS A 1 228 ? -9.168 12.740 -0.676 1.00 96.88 228 LYS A N 1
ATOM 1703 C CA . LYS A 1 228 ? -9.186 14.201 -0.872 1.00 96.88 228 LYS A CA 1
ATOM 1704 C C . LYS A 1 228 ? -9.745 14.998 0.304 1.00 96.88 228 LYS A C 1
ATOM 1706 O O . LYS A 1 228 ? -9.098 15.933 0.775 1.00 96.88 228 LYS A O 1
ATOM 1711 N N . GLU A 1 229 ? -10.902 14.609 0.834 1.00 93.56 229 GLU A N 1
ATOM 1712 C CA . GLU A 1 229 ? -11.588 15.332 1.914 1.00 93.56 229 GLU A CA 1
ATOM 1713 C C . GLU A 1 229 ? -10.832 15.282 3.250 1.00 93.56 229 GLU A C 1
ATOM 1715 O O . GLU A 1 229 ? -11.028 16.142 4.109 1.00 93.56 229 GLU A O 1
ATOM 1720 N N . LEU A 1 230 ? -9.955 14.296 3.449 1.00 93.50 230 LEU A N 1
ATOM 1721 C CA . LEU A 1 230 ? -9.147 14.185 4.664 1.00 93.50 230 LEU A CA 1
ATOM 1722 C C . LEU A 1 230 ? -7.896 15.055 4.612 1.00 93.50 230 LEU A C 1
ATOM 1724 O O . LEU A 1 230 ? -7.383 15.461 5.654 1.00 93.50 230 LEU A O 1
ATOM 1728 N N . GLN A 1 231 ? -7.416 15.391 3.416 1.00 94.88 231 GLN A N 1
ATOM 1729 C CA . GLN A 1 231 ? -6.170 16.131 3.259 1.00 94.88 231 GLN A CA 1
ATOM 1730 C C . GLN A 1 231 ? -6.255 17.507 3.916 1.00 94.88 231 GLN A C 1
ATOM 1732 O O . GLN A 1 231 ? -5.313 17.900 4.585 1.00 94.88 231 GLN A O 1
ATOM 1737 N N . SER A 1 232 ? -7.373 18.228 3.832 1.00 91.19 232 SER A N 1
ATOM 1738 C CA . SER A 1 232 ? -7.528 19.532 4.501 1.00 91.19 232 SER A CA 1
ATOM 1739 C C . SER A 1 232 ? -7.789 19.437 6.010 1.00 91.19 232 SER A C 1
ATOM 1741 O O . SER A 1 232 ? -7.577 20.416 6.720 1.00 91.19 232 SER A O 1
ATOM 1743 N N . ARG A 1 233 ? -8.217 18.272 6.516 1.00 90.88 233 ARG A N 1
ATOM 1744 C CA . ARG A 1 233 ? -8.631 18.074 7.918 1.00 90.88 233 ARG A CA 1
ATOM 1745 C C . ARG A 1 233 ? -7.480 17.793 8.880 1.00 90.88 233 ARG A C 1
ATOM 1747 O O . ARG A 1 233 ? -7.658 17.968 10.083 1.00 90.88 233 ARG A O 1
ATOM 1754 N N . PHE A 1 234 ? -6.336 17.328 8.379 1.00 91.00 234 PHE A N 1
ATOM 1755 C CA . PHE A 1 234 ? -5.222 16.892 9.222 1.00 91.00 234 PHE A CA 1
ATOM 1756 C C . PHE A 1 234 ? -3.907 17.571 8.855 1.00 91.00 234 PHE A C 1
ATOM 1758 O O . PHE A 1 234 ? -3.549 17.688 7.681 1.00 91.00 234 PHE A O 1
ATOM 1765 N N . ASP A 1 235 ? -3.149 17.950 9.876 1.00 90.38 235 ASP A N 1
ATOM 1766 C CA . ASP A 1 235 ? -1.772 18.411 9.735 1.00 90.38 235 ASP A CA 1
ATOM 1767 C C . ASP A 1 235 ? -0.812 17.225 9.545 1.00 90.38 235 ASP A C 1
ATOM 1769 O O . ASP A 1 235 ? -1.099 16.111 10.001 1.00 90.38 235 ASP A O 1
ATOM 1773 N N . PRO A 1 236 ? 0.331 17.419 8.862 1.00 91.25 236 PRO A N 1
ATOM 1774 C CA . PRO A 1 236 ? 1.287 16.345 8.666 1.00 91.25 236 PRO A CA 1
ATOM 1775 C C . PRO A 1 236 ? 1.999 16.001 9.987 1.00 91.25 236 PRO A C 1
ATOM 1777 O O . PRO A 1 236 ? 2.537 16.890 10.646 1.00 91.25 236 PRO A O 1
ATOM 1780 N N . PRO A 1 237 ? 2.071 14.714 10.377 1.00 89.25 237 PRO A N 1
ATOM 1781 C CA . PRO A 1 237 ? 2.747 14.312 11.613 1.00 89.25 237 PRO A CA 1
ATOM 1782 C C . PRO A 1 237 ? 4.274 14.389 11.506 1.00 89.25 237 PRO A C 1
ATOM 1784 O O . PRO A 1 237 ? 4.965 14.479 12.518 1.00 89.25 237 PRO A O 1
ATOM 1787 N N . VAL A 1 238 ? 4.800 14.349 10.280 1.00 90.00 238 VAL A N 1
ATOM 1788 C CA . VAL A 1 238 ? 6.206 14.599 9.961 1.00 90.00 238 VAL A CA 1
ATOM 1789 C C . VAL A 1 238 ? 6.265 15.920 9.206 1.00 90.00 238 VAL A C 1
ATOM 1791 O O . VAL A 1 238 ? 5.845 16.000 8.054 1.00 90.00 238 VAL A O 1
ATOM 1794 N N . ILE A 1 239 ? 6.764 16.965 9.866 1.00 88.75 239 ILE A N 1
ATOM 1795 C CA . ILE A 1 239 ? 6.824 18.312 9.293 1.00 88.75 239 ILE A CA 1
ATOM 1796 C C . ILE A 1 239 ? 8.034 18.407 8.358 1.00 88.75 239 ILE A C 1
ATOM 1798 O O . ILE A 1 239 ? 9.180 18.244 8.775 1.00 88.75 239 ILE A O 1
ATOM 1802 N N . SER A 1 240 ? 7.765 18.673 7.081 1.00 88.12 240 SER A N 1
ATOM 1803 C CA . SER A 1 240 ? 8.748 18.752 5.998 1.00 88.12 240 SER A CA 1
ATOM 1804 C C . SER A 1 240 ? 8.739 20.148 5.372 1.00 88.12 240 SER A C 1
ATOM 1806 O O . SER A 1 240 ? 7.675 20.725 5.168 1.00 88.12 240 SER A O 1
ATOM 1808 N N . TRP A 1 241 ? 9.902 20.682 4.983 1.00 85.88 241 TRP A N 1
ATOM 1809 C CA . TRP A 1 241 ? 9.974 21.943 4.220 1.00 85.88 241 TRP A CA 1
ATOM 1810 C C . TRP A 1 241 ? 9.306 21.834 2.841 1.00 85.88 241 TRP A C 1
ATOM 1812 O O . TRP A 1 241 ? 8.893 22.842 2.276 1.00 85.88 241 TRP A O 1
ATOM 1822 N N . LEU A 1 242 ? 9.132 20.612 2.319 1.00 86.75 242 LEU A N 1
ATOM 1823 C CA . LEU A 1 242 ? 8.360 20.353 1.100 1.00 86.75 242 LEU A CA 1
ATOM 1824 C C . LEU A 1 242 ? 6.843 20.301 1.342 1.00 86.75 242 LEU A C 1
ATOM 1826 O O . LEU A 1 242 ? 6.084 20.327 0.369 1.00 86.75 242 LEU A O 1
ATOM 1830 N N . ALA A 1 243 ? 6.391 20.267 2.602 1.00 88.19 243 ALA A N 1
ATOM 1831 C CA . ALA A 1 243 ? 4.970 20.276 2.951 1.00 88.19 243 ALA A CA 1
ATOM 1832 C C . ALA A 1 243 ? 4.317 21.659 2.805 1.00 88.19 243 ALA A C 1
ATOM 1834 O O . ALA A 1 243 ? 3.089 21.747 2.738 1.00 88.19 243 ALA A O 1
ATOM 1835 N N . LEU A 1 244 ? 5.129 22.716 2.722 1.00 86.25 244 LEU A N 1
ATOM 1836 C CA . LEU A 1 244 ? 4.695 24.083 2.443 1.00 86.25 244 LEU A CA 1
ATOM 1837 C C . LEU A 1 244 ? 4.540 24.302 0.924 1.00 86.25 244 LEU A C 1
ATOM 1839 O O . LEU A 1 244 ? 5.244 23.659 0.131 1.00 86.25 244 LEU A O 1
ATOM 1843 N N . PRO A 1 245 ? 3.612 25.166 0.473 1.00 81.62 245 PRO A N 1
ATOM 1844 C CA . PRO A 1 245 ? 3.436 25.500 -0.932 1.00 81.62 245 PRO A CA 1
ATOM 1845 C C . PRO A 1 245 ? 4.644 26.268 -1.484 1.00 81.62 245 PRO A C 1
ATOM 1847 O O . PRO A 1 245 ? 5.503 26.757 -0.759 1.00 81.62 245 PRO A O 1
ATOM 1850 N N . GLY A 1 246 ? 4.704 26.383 -2.812 1.00 74.56 246 GLY A N 1
ATOM 1851 C CA . GLY A 1 246 ? 5.772 27.112 -3.495 1.00 74.56 246 GLY A CA 1
ATOM 1852 C C . GLY A 1 246 ? 7.017 26.278 -3.808 1.00 74.56 246 GLY A C 1
ATOM 1853 O O . GLY A 1 246 ? 7.019 25.047 -3.687 1.00 74.56 246 GLY A O 1
ATOM 1854 N N . SER A 1 247 ? 8.038 26.981 -4.313 1.00 68.50 247 SER A N 1
ATOM 1855 C CA . SER A 1 247 ? 9.363 26.424 -4.588 1.00 68.50 247 SER A CA 1
ATOM 1856 C C . SER A 1 247 ? 10.227 26.561 -3.337 1.00 68.50 247 SER A C 1
ATOM 1858 O O . SER A 1 247 ? 10.239 27.641 -2.747 1.00 68.50 247 SER A O 1
ATOM 1860 N N . PRO A 1 248 ? 10.998 25.534 -2.969 1.00 67.75 248 PRO A N 1
ATOM 1861 C CA . PRO A 1 248 ? 11.945 25.615 -1.866 1.00 67.75 248 PRO A CA 1
ATOM 1862 C C . PRO A 1 248 ? 12.933 26.772 -1.941 1.00 67.75 248 PRO A C 1
ATOM 1864 O O . PRO A 1 248 ? 13.243 27.384 -0.926 1.00 67.75 248 PRO A O 1
ATOM 1867 N N . ALA A 1 249 ? 13.369 27.118 -3.154 1.00 65.50 249 ALA A N 1
ATOM 1868 C CA . ALA A 1 249 ? 14.250 28.256 -3.404 1.00 65.50 249 ALA A CA 1
ATOM 1869 C C . ALA A 1 249 ? 13.593 29.618 -3.094 1.00 65.50 249 ALA A C 1
ATOM 1871 O O . ALA A 1 249 ? 14.245 30.652 -3.187 1.00 65.50 249 ALA A O 1
ATOM 1872 N N . ARG A 1 250 ? 12.291 29.629 -2.779 1.00 68.56 250 ARG A N 1
ATOM 1873 C CA . ARG A 1 250 ? 11.490 30.814 -2.445 1.00 68.56 250 ARG A CA 1
ATOM 1874 C C . ARG A 1 250 ? 10.968 30.790 -1.007 1.00 68.56 250 ARG A C 1
ATOM 1876 O O . ARG A 1 250 ? 10.124 31.615 -0.676 1.00 68.56 250 ARG A O 1
ATOM 1883 N N . LEU A 1 251 ? 11.418 29.845 -0.179 1.00 75.94 251 LEU A N 1
ATOM 1884 C CA . LEU A 1 251 ? 11.120 29.872 1.249 1.00 75.94 251 LEU A CA 1
ATOM 1885 C C . LEU A 1 251 ? 11.844 31.067 1.874 1.00 75.94 251 LEU A C 1
ATOM 1887 O O . LEU A 1 251 ? 13.064 31.179 1.764 1.00 75.94 251 LEU A O 1
ATOM 1891 N N . ASP A 1 252 ? 11.090 31.955 2.518 1.00 78.75 252 ASP A N 1
ATOM 1892 C CA . ASP A 1 252 ? 11.670 33.031 3.310 1.00 78.75 252 ASP A CA 1
ATOM 1893 C C . ASP A 1 252 ? 12.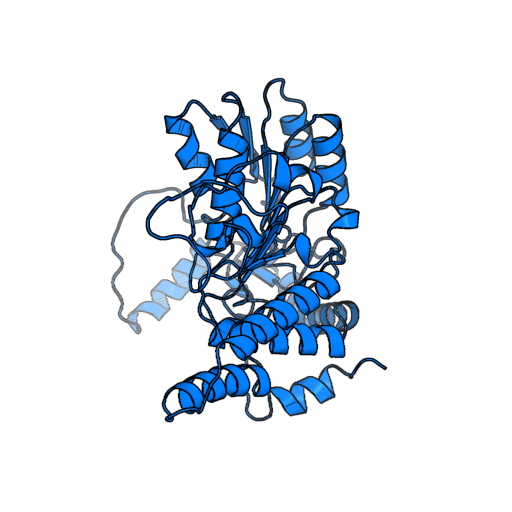271 32.433 4.585 1.00 78.75 252 ASP A C 1
ATOM 1895 O O . ASP A 1 252 ? 11.570 32.031 5.509 1.00 78.75 252 ASP A O 1
ATOM 1899 N N . THR A 1 253 ? 13.596 32.336 4.631 1.00 83.50 253 THR A N 1
ATOM 1900 C CA . THR A 1 253 ? 14.303 31.779 5.789 1.00 83.50 253 THR A CA 1
ATOM 1901 C C . THR A 1 253 ? 14.416 32.765 6.950 1.00 83.50 253 THR A C 1
ATOM 1903 O O . THR A 1 253 ? 14.960 32.400 7.993 1.00 83.50 253 THR A O 1
ATOM 1906 N N . SER A 1 254 ? 13.955 34.010 6.779 1.00 85.38 254 SER A N 1
ATOM 1907 C CA . SER A 1 254 ? 13.873 35.002 7.852 1.00 85.38 254 SER A CA 1
ATOM 1908 C C . SER A 1 254 ? 12.557 34.920 8.635 1.00 85.38 254 SER A C 1
ATOM 1910 O O . SER A 1 254 ? 12.533 35.297 9.806 1.00 85.38 254 SER A O 1
ATOM 1912 N N . GLU A 1 255 ? 11.500 34.347 8.044 1.00 83.81 255 GLU A N 1
ATOM 1913 C CA . GLU A 1 255 ? 10.200 34.145 8.688 1.00 83.81 255 GLU A CA 1
ATOM 1914 C C . GLU A 1 255 ? 9.553 32.808 8.270 1.00 83.81 255 GLU A C 1
ATOM 1916 O O . GLU A 1 255 ? 9.120 32.627 7.133 1.00 83.81 255 GLU A O 1
ATOM 1921 N N . TYR A 1 256 ? 9.415 31.868 9.211 1.00 82.69 256 TYR A N 1
ATOM 1922 C CA . TYR A 1 256 ? 8.769 30.576 8.950 1.00 82.69 256 TYR A CA 1
ATOM 1923 C C . TYR A 1 256 ? 7.267 30.627 9.246 1.00 82.69 256 TYR A C 1
ATOM 1925 O O . TYR A 1 256 ? 6.859 30.737 10.404 1.00 82.69 256 TYR A O 1
ATOM 1933 N N . ARG A 1 257 ? 6.440 30.470 8.206 1.00 82.81 257 ARG A N 1
ATOM 1934 C CA . ARG A 1 257 ? 4.977 30.352 8.315 1.00 82.81 257 ARG A CA 1
ATOM 1935 C C . ARG A 1 257 ? 4.512 28.938 7.982 1.00 82.81 257 ARG A C 1
ATOM 1937 O O . ARG A 1 257 ? 4.916 28.364 6.973 1.00 82.81 257 ARG A O 1
ATOM 1944 N N . LEU A 1 258 ? 3.651 28.380 8.832 1.00 86.06 258 LEU A N 1
ATOM 1945 C CA . LEU A 1 258 ? 3.080 27.045 8.646 1.00 86.06 258 LEU A CA 1
ATOM 1946 C C . LEU A 1 258 ? 1.804 27.121 7.806 1.00 86.06 258 LEU A C 1
ATOM 1948 O O . LEU A 1 258 ? 0.691 27.052 8.316 1.00 86.06 258 LEU A O 1
ATOM 1952 N N . GLU A 1 259 ? 1.988 27.280 6.501 1.00 87.75 259 GLU A N 1
ATOM 1953 C CA . GLU A 1 259 ? 0.915 27.202 5.513 1.00 87.75 259 GLU A CA 1
ATOM 1954 C C . GLU A 1 259 ? 1.038 25.870 4.777 1.00 87.75 259 GLU A C 1
ATOM 1956 O O . GLU A 1 259 ? 1.956 25.672 3.989 1.00 87.75 259 GLU A O 1
ATOM 1961 N N . TRP A 1 260 ? 0.161 24.909 5.055 1.00 91.12 260 TRP A N 1
ATOM 1962 C CA . TRP A 1 260 ? 0.271 23.584 4.443 1.00 91.12 260 TRP A CA 1
ATOM 1963 C C . TRP A 1 260 ? -0.202 23.573 2.989 1.00 91.12 260 TRP A C 1
ATOM 1965 O O . TRP A 1 260 ? -1.134 24.285 2.612 1.00 91.12 260 TRP A O 1
ATOM 1975 N N . ARG A 1 261 ? 0.376 22.685 2.168 1.00 91.38 261 ARG A N 1
ATOM 1976 C CA . ARG A 1 261 ? -0.240 22.321 0.882 1.00 91.38 261 ARG A CA 1
ATOM 1977 C C . ARG A 1 261 ? -1.649 21.771 1.105 1.00 91.38 261 ARG A C 1
ATOM 1979 O O . ARG A 1 261 ? -1.941 21.136 2.115 1.00 91.38 261 ARG A O 1
ATOM 1986 N N . THR A 1 262 ? -2.505 21.960 0.112 1.00 91.50 262 THR A N 1
ATOM 1987 C CA . THR A 1 262 ? -3.884 21.456 0.120 1.00 91.50 262 THR A CA 1
ATOM 1988 C C . THR A 1 262 ? -4.010 20.023 -0.392 1.00 91.50 262 THR A C 1
ATOM 1990 O O . THR A 1 262 ? -5.103 19.474 -0.329 1.00 91.50 262 THR A O 1
ATOM 1993 N N . ASN A 1 263 ? -2.917 19.429 -0.888 1.00 94.69 263 ASN A N 1
ATOM 1994 C CA . ASN A 1 263 ? -2.888 18.082 -1.455 1.00 94.69 263 ASN A CA 1
ATOM 1995 C C . ASN A 1 263 ? -2.063 17.092 -0.608 1.00 94.69 263 ASN A C 1
ATOM 1997 O O . ASN A 1 263 ? -1.330 17.496 0.302 1.00 94.69 263 ASN A O 1
ATOM 2001 N N . ALA A 1 264 ? -2.132 15.792 -0.923 1.00 96.44 264 ALA A N 1
ATOM 2002 C CA . ALA A 1 264 ? -1.486 14.722 -0.152 1.00 96.44 264 ALA A CA 1
ATOM 2003 C C . ALA A 1 264 ? 0.041 14.872 -0.039 1.00 96.44 264 ALA A C 1
ATOM 2005 O O . ALA A 1 264 ? 0.655 14.352 0.892 1.00 96.44 264 ALA A O 1
ATOM 2006 N N . ARG A 1 265 ? 0.663 15.664 -0.920 1.00 94.12 265 ARG A N 1
ATOM 2007 C CA . ARG A 1 265 ? 2.106 15.941 -0.890 1.00 94.12 265 ARG A CA 1
ATOM 2008 C C . ARG A 1 265 ? 2.583 16.564 0.422 1.00 94.12 265 ARG A C 1
ATOM 2010 O O . ARG A 1 265 ? 3.767 16.465 0.726 1.00 94.12 265 ARG A O 1
ATOM 2017 N N . LYS A 1 266 ? 1.702 17.187 1.220 1.00 94.31 266 LYS A N 1
ATOM 2018 C CA . LYS A 1 266 ? 2.096 17.674 2.553 1.00 94.31 266 LYS A CA 1
ATOM 2019 C C . LYS A 1 266 ? 2.512 16.568 3.520 1.00 94.31 266 LYS A C 1
ATOM 2021 O O . LYS A 1 266 ? 3.203 16.853 4.489 1.00 94.31 266 LYS A O 1
ATOM 2026 N N . PHE A 1 267 ? 2.097 15.330 3.266 1.00 96.00 267 PHE A N 1
ATOM 2027 C CA . PHE A 1 267 ? 2.421 14.177 4.100 1.00 96.00 267 PHE A CA 1
ATOM 2028 C C . PHE A 1 267 ? 3.735 13.493 3.694 1.00 96.00 267 PHE A C 1
ATOM 2030 O O . PHE A 1 267 ? 4.133 12.517 4.326 1.00 96.00 267 PHE A O 1
ATOM 2037 N N . GLU A 1 268 ? 4.415 13.984 2.654 1.00 94.69 268 GLU A N 1
ATOM 2038 C CA . GLU A 1 268 ? 5.687 13.425 2.199 1.00 94.69 268 GLU A CA 1
ATOM 2039 C C . GLU A 1 268 ? 6.837 13.848 3.127 1.00 94.69 268 GLU A C 1
ATOM 2041 O O . GLU A 1 268 ? 6.988 15.040 3.437 1.00 94.69 268 GLU A O 1
ATOM 2046 N N . PRO A 1 269 ? 7.719 12.916 3.527 1.00 87.94 269 PRO A N 1
ATOM 2047 C CA . PRO A 1 269 ? 8.979 13.311 4.131 1.00 87.94 269 PRO A CA 1
ATOM 2048 C C . PRO A 1 269 ? 9.837 14.042 3.085 1.00 87.94 269 PRO A C 1
ATOM 2050 O O . PRO A 1 269 ? 9.786 13.749 1.888 1.00 87.94 269 PRO A O 1
ATOM 2053 N N . ALA A 1 270 ? 10.635 15.018 3.523 1.00 84.75 270 ALA A N 1
ATOM 2054 C CA . ALA A 1 270 ? 11.550 15.712 2.622 1.00 84.75 270 ALA A CA 1
ATOM 2055 C C . ALA A 1 270 ? 12.606 14.759 2.037 1.00 84.75 270 ALA A C 1
ATOM 2057 O O . ALA A 1 270 ? 13.039 13.824 2.706 1.00 84.75 270 ALA A O 1
ATOM 2058 N N . THR A 1 271 ? 13.083 15.064 0.825 1.00 82.44 271 THR A N 1
ATOM 2059 C CA . THR A 1 271 ? 14.280 14.441 0.224 1.00 82.44 271 THR A CA 1
ATOM 2060 C C . THR A 1 271 ? 14.228 12.907 0.181 1.00 82.44 271 THR A C 1
ATOM 2062 O O . THR A 1 271 ? 15.121 12.209 0.656 1.00 82.44 271 THR A O 1
ATOM 2065 N N . LEU A 1 272 ? 13.165 12.375 -0.418 1.00 86.88 272 LEU A N 1
ATOM 2066 C CA . LEU A 1 272 ? 13.052 10.958 -0.767 1.00 86.88 272 LEU A CA 1
ATOM 2067 C C . LEU A 1 272 ? 14.148 10.513 -1.757 1.00 86.88 272 LEU A C 1
ATOM 2069 O O . LEU A 1 272 ? 14.727 11.341 -2.465 1.00 86.88 272 LEU A O 1
ATOM 2073 N N . GLY A 1 273 ? 14.401 9.202 -1.843 1.00 89.38 273 GLY A N 1
ATOM 2074 C CA . GLY A 1 273 ? 15.352 8.608 -2.790 1.00 89.38 273 GLY A CA 1
ATOM 2075 C C . GLY A 1 273 ? 14.917 8.798 -4.243 1.00 89.38 273 GLY A C 1
ATOM 2076 O O . GLY A 1 273 ? 14.249 7.947 -4.810 1.00 89.38 273 GLY A O 1
ATOM 2077 N N . VAL A 1 274 ? 15.256 9.934 -4.857 1.00 90.06 274 VAL A N 1
ATOM 2078 C CA . VAL A 1 274 ? 14.754 10.343 -6.185 1.00 90.06 274 VAL A CA 1
ATOM 2079 C C . VAL A 1 274 ? 14.971 9.260 -7.242 1.00 90.06 274 VAL A C 1
ATOM 2081 O O . VAL A 1 274 ? 14.060 8.971 -8.011 1.00 90.06 274 VAL A O 1
ATOM 2084 N N . GLN A 1 275 ? 16.148 8.633 -7.243 1.00 92.88 275 GLN A N 1
ATOM 2085 C CA . GLN A 1 275 ? 16.487 7.531 -8.144 1.00 92.88 275 GLN A CA 1
ATOM 2086 C C . GLN A 1 275 ? 15.569 6.317 -7.969 1.00 92.88 275 GLN A C 1
ATOM 2088 O O . GLN A 1 275 ? 15.201 5.674 -8.949 1.00 92.88 275 GLN A O 1
ATOM 2093 N N . ASP A 1 276 ? 15.145 6.043 -6.738 1.00 94.94 276 ASP A N 1
ATOM 2094 C CA . ASP A 1 276 ? 14.267 4.923 -6.406 1.00 94.94 276 ASP A CA 1
ATOM 2095 C C . ASP A 1 276 ? 12.832 5.206 -6.873 1.00 94.94 276 ASP A C 1
ATOM 2097 O O . ASP A 1 276 ? 12.131 4.298 -7.307 1.00 94.94 276 ASP A O 1
ATOM 2101 N N . TYR A 1 277 ? 12.408 6.476 -6.873 1.00 96.31 277 TYR A N 1
ATOM 2102 C CA . TYR A 1 277 ? 11.103 6.890 -7.406 1.00 96.31 277 TYR A CA 1
ATOM 2103 C C . TYR A 1 277 ? 11.045 6.964 -8.934 1.00 96.31 277 TYR A C 1
ATOM 2105 O O . TYR A 1 277 ? 9.962 6.811 -9.496 1.00 96.31 277 TYR A O 1
ATOM 2113 N N . LEU A 1 278 ? 12.178 7.172 -9.613 1.00 96.06 278 LEU A N 1
ATOM 2114 C CA . LEU A 1 278 ? 12.259 6.968 -11.064 1.00 96.06 278 LEU A CA 1
ATOM 2115 C C . LEU A 1 278 ? 12.093 5.483 -11.404 1.00 96.06 278 LEU A C 1
ATOM 2117 O O . LEU A 1 278 ? 11.243 5.139 -12.222 1.00 96.06 278 LEU A O 1
ATOM 2121 N N . GLY A 1 279 ? 12.807 4.610 -10.684 1.00 97.38 279 GLY A N 1
ATOM 2122 C CA . GLY A 1 279 ? 12.635 3.160 -10.793 1.00 97.38 279 GLY A CA 1
ATOM 2123 C C . GLY A 1 279 ? 11.196 2.720 -10.505 1.00 97.38 279 GLY A C 1
ATOM 2124 O O . GLY A 1 279 ? 10.625 1.959 -11.280 1.00 97.38 279 GLY A O 1
ATOM 2125 N N . LEU A 1 280 ? 10.566 3.266 -9.456 1.00 98.31 280 LEU A N 1
ATOM 2126 C CA . LEU A 1 280 ? 9.155 3.011 -9.144 1.00 98.31 280 LEU A CA 1
ATOM 2127 C C . LEU A 1 280 ? 8.223 3.447 -10.273 1.00 98.31 280 LEU A C 1
ATOM 2129 O O . LEU A 1 280 ? 7.329 2.690 -10.640 1.00 98.31 280 LEU A O 1
ATOM 2133 N N . ALA A 1 281 ? 8.417 4.651 -10.823 1.00 98.44 281 ALA A N 1
ATOM 2134 C CA . ALA A 1 281 ? 7.609 5.136 -11.938 1.00 98.44 281 ALA A CA 1
ATOM 2135 C C . ALA A 1 281 ? 7.675 4.164 -13.121 1.00 98.44 281 ALA A C 1
ATOM 2137 O O . ALA A 1 281 ? 6.634 3.741 -13.619 1.00 98.44 281 ALA A O 1
ATOM 2138 N N . ARG A 1 282 ? 8.889 3.747 -13.507 1.00 98.38 282 ARG A N 1
ATOM 2139 C CA . ARG A 1 282 ? 9.080 2.804 -14.609 1.00 98.38 282 ARG A CA 1
ATOM 2140 C C . ARG A 1 282 ? 8.470 1.434 -14.315 1.00 98.38 282 ARG A C 1
ATOM 2142 O O . ARG A 1 282 ? 7.804 0.879 -15.185 1.00 98.38 282 ARG A O 1
ATOM 2149 N N . SER A 1 283 ? 8.621 0.912 -13.097 1.00 98.50 283 SER A N 1
ATOM 2150 C CA . SER A 1 283 ? 8.011 -0.370 -12.723 1.00 98.50 283 SER A CA 1
ATOM 2151 C C . SER A 1 283 ? 6.485 -0.320 -12.801 1.00 98.50 283 SER A C 1
ATOM 2153 O O . SER A 1 283 ? 5.877 -1.232 -13.353 1.00 98.50 283 SER A O 1
ATOM 2155 N N . VAL A 1 284 ? 5.854 0.753 -12.314 1.00 98.75 284 VAL A N 1
ATOM 2156 C CA . VAL A 1 284 ? 4.392 0.913 -12.389 1.00 98.75 284 VAL A CA 1
ATOM 2157 C C . VAL A 1 284 ? 3.919 1.043 -13.836 1.00 98.75 284 VAL A C 1
ATOM 2159 O O . VAL A 1 284 ? 2.932 0.417 -14.210 1.00 98.75 284 VAL A O 1
ATOM 2162 N N . GLU A 1 285 ? 4.635 1.790 -14.674 1.00 98.62 285 GLU A N 1
ATOM 2163 C CA . GLU A 1 285 ? 4.328 1.888 -16.105 1.00 98.62 285 GLU A CA 1
ATOM 2164 C C . GLU A 1 285 ? 4.390 0.530 -16.805 1.00 98.62 285 GLU A C 1
ATOM 2166 O O . GLU A 1 285 ? 3.502 0.221 -17.589 1.00 98.62 285 GLU A O 1
ATOM 2171 N N . ILE A 1 286 ? 5.371 -0.317 -16.483 1.00 98.44 286 ILE A N 1
ATOM 2172 C CA . ILE A 1 286 ? 5.457 -1.682 -17.024 1.00 98.44 286 ILE A CA 1
ATOM 2173 C C . ILE A 1 286 ? 4.253 -2.527 -16.589 1.00 98.44 286 ILE A C 1
ATOM 2175 O O . ILE A 1 286 ? 3.689 -3.266 -17.397 1.00 98.44 286 ILE A O 1
ATOM 2179 N N . LEU A 1 287 ? 3.822 -2.414 -15.329 1.00 98.25 287 LEU A N 1
ATOM 2180 C CA . LEU A 1 287 ? 2.617 -3.105 -14.857 1.00 98.25 287 LEU A CA 1
ATOM 2181 C C . LEU A 1 287 ? 1.369 -2.630 -15.619 1.00 98.25 287 LEU A C 1
ATOM 2183 O O . LEU A 1 287 ? 0.533 -3.450 -15.999 1.00 98.25 287 LEU A O 1
ATOM 2187 N N . LEU A 1 288 ? 1.266 -1.326 -15.894 1.00 98.19 288 LEU A N 1
ATOM 2188 C CA . LEU A 1 288 ? 0.192 -0.731 -16.695 1.00 98.19 288 LEU A CA 1
ATOM 2189 C C . LEU A 1 288 ? 0.267 -1.125 -18.183 1.00 98.19 288 LEU A C 1
ATOM 2191 O O . LEU A 1 288 ? -0.775 -1.325 -18.804 1.00 98.19 288 LEU A O 1
ATOM 2195 N N . GLU A 1 289 ? 1.470 -1.278 -18.752 1.00 97.50 289 GLU A N 1
ATOM 2196 C CA . GLU A 1 289 ? 1.692 -1.768 -20.123 1.00 97.50 289 GLU A CA 1
ATOM 2197 C C . GLU A 1 289 ? 1.098 -3.174 -20.312 1.00 97.50 289 GLU A C 1
ATOM 2199 O O . GLU A 1 289 ? 0.476 -3.440 -21.344 1.00 97.50 289 GLU A O 1
ATOM 2204 N N . VAL A 1 290 ? 1.268 -4.063 -19.325 1.00 97.62 290 VAL A N 1
ATOM 2205 C CA . VAL A 1 290 ? 0.706 -5.427 -19.341 1.00 97.62 290 VAL A CA 1
ATOM 2206 C C . VAL A 1 290 ? -0.790 -5.416 -19.015 1.00 97.62 290 VAL A C 1
ATOM 2208 O O . VAL A 1 290 ? -1.582 -6.055 -19.711 1.00 97.62 290 VAL A O 1
ATOM 2211 N N . GLY A 1 291 ? -1.178 -4.664 -17.983 1.00 97.88 291 GLY A N 1
ATOM 2212 C CA . GLY A 1 291 ? -2.516 -4.660 -17.394 1.00 97.88 291 GLY A CA 1
ATOM 2213 C C . GLY A 1 291 ? -2.623 -5.608 -16.195 1.00 97.88 291 GLY A C 1
ATOM 2214 O O . GLY A 1 291 ? -2.192 -6.763 -16.244 1.00 97.88 291 GLY A O 1
ATOM 2215 N N . ILE A 1 292 ? -3.226 -5.130 -15.104 1.00 97.81 292 ILE A N 1
ATOM 2216 C CA . ILE A 1 292 ? -3.264 -5.853 -13.821 1.00 97.81 292 ILE A CA 1
ATOM 2217 C C . ILE A 1 292 ? -4.149 -7.103 -13.894 1.00 97.81 292 ILE A C 1
ATOM 2219 O O . ILE A 1 292 ? -3.862 -8.113 -13.252 1.00 97.81 292 ILE A O 1
ATOM 2223 N N . GLU A 1 293 ? -5.195 -7.089 -14.716 1.00 97.19 293 GLU A N 1
ATOM 2224 C CA . GLU A 1 293 ? -6.046 -8.249 -14.973 1.00 97.19 293 GLU A CA 1
ATOM 2225 C C . GLU A 1 293 ? -5.250 -9.398 -15.600 1.00 97.19 293 GLU A C 1
ATOM 2227 O O . GLU A 1 293 ? -5.342 -10.530 -15.122 1.00 97.19 293 GLU A O 1
ATOM 2232 N N . ALA A 1 294 ? -4.423 -9.101 -16.607 1.00 97.44 294 ALA A N 1
ATOM 2233 C CA . ALA A 1 294 ? -3.570 -10.088 -17.266 1.00 97.44 294 ALA A CA 1
ATOM 2234 C C . ALA A 1 294 ? -2.482 -10.619 -16.318 1.00 97.44 294 ALA A C 1
ATOM 2236 O O . ALA A 1 294 ? -2.186 -11.817 -16.316 1.00 97.44 294 ALA A O 1
ATOM 2237 N N . ILE A 1 295 ? -1.927 -9.752 -15.463 1.00 97.62 295 ILE A N 1
ATOM 2238 C CA . ILE A 1 295 ? -0.984 -10.149 -14.408 1.00 97.62 295 ILE A CA 1
ATOM 2239 C C . ILE A 1 295 ? -1.654 -11.104 -13.418 1.00 97.62 295 ILE A C 1
ATOM 2241 O O . ILE A 1 295 ? -1.118 -12.180 -13.157 1.00 97.62 295 ILE A O 1
ATOM 2245 N N . ARG A 1 296 ? -2.851 -10.773 -12.916 1.00 97.50 296 ARG A N 1
ATOM 2246 C CA . ARG A 1 296 ? -3.618 -11.652 -12.019 1.00 97.50 296 ARG A CA 1
ATOM 2247 C C . ARG A 1 296 ? -3.882 -13.012 -12.660 1.00 97.50 296 ARG A C 1
ATOM 2249 O O . ARG A 1 296 ? -3.717 -14.039 -12.008 1.00 97.50 296 ARG A O 1
ATOM 2256 N N . GLU A 1 297 ? -4.308 -13.036 -13.919 1.00 96.75 297 GLU A N 1
ATOM 2257 C CA . GLU A 1 297 ? -4.567 -14.284 -14.646 1.00 96.75 297 GLU A CA 1
ATOM 2258 C C . GLU A 1 297 ? -3.308 -15.134 -14.798 1.00 96.75 297 GLU A C 1
ATOM 2260 O O . GLU A 1 297 ? -3.359 -16.352 -14.616 1.00 96.75 297 GLU A O 1
ATOM 2265 N N . HIS A 1 298 ? -2.167 -14.503 -15.079 1.00 96.06 298 HIS A N 1
ATOM 2266 C CA . HIS A 1 298 ? -0.885 -15.192 -15.112 1.00 96.06 298 HIS A CA 1
ATOM 2267 C C . HIS A 1 298 ? -0.508 -15.763 -13.741 1.00 96.06 298 HIS A C 1
ATOM 2269 O O . HIS A 1 298 ? -0.182 -16.945 -13.650 1.00 96.06 298 HIS A O 1
ATOM 2275 N N . ILE A 1 299 ? -0.602 -14.960 -12.677 1.00 96.06 299 ILE A N 1
ATOM 2276 C CA . ILE A 1 299 ? -0.344 -15.398 -11.299 1.00 96.06 299 ILE A CA 1
ATOM 2277 C C . ILE A 1 299 ? -1.214 -16.615 -10.971 1.00 96.06 299 ILE A C 1
ATOM 2279 O O . ILE A 1 299 ? -0.698 -17.645 -10.546 1.00 96.06 299 ILE A O 1
ATOM 2283 N N . PHE A 1 300 ? -2.520 -16.550 -11.236 1.00 95.94 300 PHE A N 1
ATOM 2284 C CA . PHE A 1 300 ? -3.432 -17.655 -10.935 1.00 95.94 300 PHE A CA 1
ATOM 2285 C C . PHE A 1 300 ? -3.098 -18.908 -11.747 1.00 95.94 300 PHE A C 1
ATOM 2287 O O . PHE A 1 300 ? -3.113 -20.005 -11.194 1.00 95.94 300 PHE A O 1
ATOM 2294 N N . ARG A 1 301 ? -2.720 -18.753 -13.021 1.00 95.44 301 ARG A N 1
ATOM 2295 C CA . ARG A 1 301 ? -2.268 -19.860 -13.875 1.00 95.44 301 ARG A CA 1
ATOM 2296 C C . ARG A 1 301 ? -1.007 -20.540 -13.335 1.00 95.44 301 ARG A C 1
ATOM 2298 O O . ARG A 1 301 ? -0.912 -21.761 -13.408 1.00 95.44 301 ARG A O 1
ATOM 2305 N N . VAL A 1 302 ? -0.055 -19.776 -12.799 1.00 93.00 302 VAL A N 1
ATOM 2306 C CA . VAL A 1 302 ? 1.176 -20.312 -12.185 1.00 93.00 302 VAL A CA 1
ATOM 2307 C C . VAL A 1 302 ? 0.887 -20.992 -10.843 1.00 93.00 302 VAL A C 1
ATOM 2309 O O . VAL A 1 302 ? 1.504 -22.005 -10.521 1.00 93.00 302 VAL A O 1
ATOM 2312 N N . GLN A 1 303 ? -0.072 -20.477 -10.074 1.00 94.19 303 GLN A N 1
ATOM 2313 C CA . GLN A 1 303 ? -0.468 -21.048 -8.785 1.00 94.19 303 GLN A CA 1
ATOM 2314 C C . GLN A 1 303 ? -1.252 -22.355 -8.911 1.00 94.19 303 GLN A C 1
ATOM 2316 O O . GLN A 1 303 ? -1.147 -23.209 -8.033 1.00 94.19 303 GLN A O 1
ATOM 2321 N N . GLU A 1 304 ? -2.047 -22.520 -9.969 1.00 93.19 304 GLU A N 1
ATOM 2322 C CA . GLU A 1 304 ? -3.008 -23.623 -10.087 1.00 93.19 304 GLU A CA 1
ATOM 2323 C C . GLU A 1 304 ? -2.370 -25.019 -9.917 1.00 93.19 304 GLU A C 1
ATOM 2325 O O . GLU A 1 304 ? -2.869 -25.806 -9.108 1.00 93.19 304 GLU A O 1
ATOM 2330 N N . PRO A 1 305 ? -1.222 -25.341 -10.552 1.00 93.75 305 PRO A N 1
ATOM 2331 C CA . PRO A 1 305 ? -0.545 -26.618 -10.326 1.00 93.75 305 PRO A CA 1
ATOM 2332 C C . PRO A 1 305 ? -0.076 -26.811 -8.876 1.00 93.75 305 PRO A C 1
ATOM 2334 O O . PRO A 1 305 ? -0.121 -27.931 -8.364 1.00 93.75 305 PRO A O 1
ATOM 2337 N N . ILE A 1 306 ? 0.349 -25.735 -8.201 1.00 92.81 306 ILE A N 1
ATOM 2338 C CA . ILE A 1 306 ? 0.806 -25.766 -6.802 1.00 92.81 306 ILE A CA 1
ATOM 2339 C C . ILE A 1 306 ? -0.381 -26.038 -5.876 1.00 92.81 306 ILE A C 1
ATOM 2341 O O . ILE A 1 306 ? -0.289 -26.887 -4.989 1.00 92.81 306 ILE A O 1
ATOM 2345 N N . LEU A 1 307 ? -1.509 -25.363 -6.110 1.00 92.69 307 LEU A N 1
ATOM 2346 C CA . LEU A 1 307 ? -2.748 -25.559 -5.358 1.00 92.69 307 LEU A CA 1
ATOM 2347 C C . LEU A 1 307 ? -3.274 -26.989 -5.520 1.00 92.69 307 LEU A C 1
ATOM 2349 O O . LEU A 1 307 ? -3.564 -27.645 -4.520 1.00 92.69 307 LEU A O 1
ATOM 2353 N N . HIS A 1 308 ? -3.328 -27.504 -6.753 1.00 91.62 308 HIS A N 1
ATOM 2354 C CA . HIS A 1 308 ? -3.728 -28.888 -7.019 1.00 91.62 308 HIS A CA 1
ATOM 2355 C C . HIS A 1 308 ? -2.807 -29.901 -6.342 1.00 91.62 308 HIS A C 1
ATOM 2357 O O . HIS A 1 308 ? -3.287 -30.846 -5.712 1.00 91.62 308 HIS A O 1
ATOM 2363 N N . TRP A 1 309 ? -1.491 -29.701 -6.439 1.00 93.38 309 TRP A N 1
ATOM 2364 C CA . TRP A 1 309 ? -0.520 -30.559 -5.772 1.00 93.38 309 TRP A CA 1
ATOM 2365 C C . TRP A 1 309 ? -0.707 -30.532 -4.252 1.00 93.38 309 TRP A C 1
ATOM 2367 O O . TRP A 1 309 ? -0.811 -31.595 -3.647 1.00 93.38 309 TRP A O 1
ATOM 2377 N N . ALA A 1 310 ? -0.815 -29.351 -3.637 1.00 91.50 310 ALA A N 1
ATOM 2378 C CA . ALA A 1 310 ? -0.952 -29.214 -2.189 1.00 91.50 310 ALA A CA 1
ATOM 2379 C C . ALA A 1 310 ? -2.275 -29.803 -1.675 1.00 91.50 310 ALA A C 1
ATOM 2381 O O . ALA A 1 310 ? -2.291 -30.471 -0.643 1.00 91.50 310 ALA A O 1
ATOM 2382 N N . ALA A 1 311 ? -3.377 -29.611 -2.406 1.00 89.25 311 ALA A N 1
ATOM 2383 C CA . ALA A 1 311 ? -4.688 -30.156 -2.052 1.00 89.25 311 ALA A CA 1
ATOM 2384 C C . ALA A 1 311 ? -4.745 -31.692 -2.145 1.00 89.25 311 ALA A C 1
ATOM 2386 O O . ALA A 1 311 ? -5.463 -32.328 -1.375 1.00 89.25 311 ALA A O 1
ATOM 2387 N N . ALA A 1 312 ? -3.973 -32.298 -3.053 1.00 92.31 312 ALA A N 1
ATOM 2388 C CA . ALA A 1 312 ? -3.893 -33.751 -3.208 1.00 92.31 312 ALA A CA 1
ATOM 2389 C C . ALA A 1 312 ? -3.029 -34.443 -2.135 1.00 92.31 312 ALA A C 1
ATOM 2391 O O . ALA A 1 312 ? -3.004 -35.674 -2.063 1.00 92.31 312 ALA A O 1
ATOM 2392 N N . LYS A 1 313 ? -2.298 -33.683 -1.310 1.00 92.88 313 LYS A N 1
ATOM 2393 C CA . LYS A 1 313 ? -1.396 -34.216 -0.283 1.00 92.88 313 LYS A CA 1
ATOM 2394 C C . LYS A 1 313 ? -2.125 -34.352 1.058 1.00 92.88 313 LYS A C 1
ATOM 2396 O O . LYS A 1 313 ? -2.447 -33.338 1.678 1.00 92.88 313 LYS A O 1
ATOM 2401 N N . PRO A 1 314 ? -2.381 -35.580 1.551 1.00 89.75 314 PRO A N 1
ATOM 2402 C CA . PRO A 1 314 ? -3.130 -35.782 2.793 1.00 89.75 314 PRO A CA 1
ATOM 2403 C C . PRO A 1 314 ? -2.373 -35.277 4.028 1.00 89.75 314 PRO A C 1
ATOM 2405 O O . PRO A 1 314 ? -2.991 -34.938 5.031 1.00 89.75 314 PRO A O 1
ATOM 2408 N N . ASP A 1 315 ? -1.048 -35.199 3.951 1.00 90.62 315 ASP A N 1
ATOM 2409 C CA . ASP A 1 315 ? -0.149 -34.691 4.981 1.00 90.62 315 ASP A CA 1
ATOM 2410 C C . ASP A 1 315 ? -0.005 -33.163 4.968 1.00 90.62 315 ASP A C 1
ATOM 2412 O O . ASP A 1 315 ? 0.554 -32.604 5.911 1.00 90.62 315 ASP A O 1
ATOM 2416 N N . LEU A 1 316 ? -0.560 -32.469 3.967 1.00 90.81 316 LEU A N 1
ATOM 2417 C CA . LEU A 1 316 ? -0.586 -31.011 3.899 1.00 90.81 316 LEU A CA 1
ATOM 2418 C C . LEU A 1 316 ? -1.977 -30.452 4.228 1.00 90.81 316 LEU A C 1
ATOM 2420 O O . LEU A 1 316 ? -3.029 -31.031 3.935 1.00 90.81 316 LEU A O 1
ATOM 2424 N N . ARG A 1 317 ? -1.976 -29.281 4.860 1.00 88.88 317 ARG A N 1
ATOM 2425 C CA . ARG A 1 317 ? -3.121 -28.386 4.991 1.00 88.88 317 ARG A CA 1
ATOM 2426 C C . ARG A 1 317 ? -2.815 -27.128 4.197 1.00 88.88 317 ARG A C 1
ATOM 2428 O O . ARG A 1 317 ? -1.898 -26.383 4.536 1.00 88.88 317 ARG A O 1
ATOM 2435 N N . LEU A 1 318 ? -3.600 -26.897 3.152 1.00 90.81 318 LEU A N 1
ATOM 2436 C CA . LEU A 1 318 ? -3.608 -25.626 2.449 1.00 90.81 318 LEU A CA 1
ATOM 2437 C C . LEU A 1 318 ? -4.200 -24.551 3.371 1.00 90.81 318 LEU A C 1
ATOM 2439 O O . LEU A 1 318 ? -5.229 -24.778 4.009 1.00 90.81 318 LEU A O 1
ATOM 2443 N N . TRP A 1 319 ? -3.520 -23.412 3.465 1.00 91.88 319 TRP A N 1
ATOM 2444 C CA . TRP A 1 319 ? -3.996 -22.244 4.205 1.00 91.88 319 TRP A CA 1
ATOM 2445 C C . TRP A 1 319 ? -4.631 -21.217 3.272 1.00 91.88 319 TRP A C 1
ATOM 2447 O O . TRP A 1 319 ? -5.639 -20.612 3.619 1.00 91.88 319 TRP A O 1
ATOM 2457 N N . THR A 1 320 ? -4.064 -21.041 2.079 1.00 92.62 320 THR A N 1
ATOM 2458 C CA . THR A 1 320 ? -4.616 -20.135 1.069 1.00 92.62 320 THR A CA 1
ATOM 2459 C C . THR A 1 320 ? -5.994 -20.596 0.596 1.00 92.62 320 THR A C 1
ATOM 2461 O O . THR A 1 320 ? -6.153 -21.773 0.264 1.00 92.62 320 THR A O 1
ATOM 2464 N N . PRO A 1 321 ? -6.992 -19.697 0.518 1.00 90.81 321 PRO A N 1
ATOM 2465 C CA . PRO A 1 321 ? -8.299 -20.031 -0.035 1.00 90.81 321 PRO A CA 1
ATOM 2466 C C . PRO A 1 321 ? -8.209 -20.520 -1.483 1.00 90.81 321 PRO A C 1
ATOM 2468 O O . PRO A 1 321 ? -7.484 -19.952 -2.298 1.00 90.81 321 PRO A O 1
ATOM 2471 N N . LEU A 1 322 ? -9.003 -21.538 -1.823 1.00 89.88 322 LEU A N 1
ATOM 2472 C CA . LEU A 1 322 ? -9.149 -21.996 -3.211 1.00 89.88 322 LEU A CA 1
ATOM 2473 C C . LEU A 1 322 ? -10.009 -21.040 -4.048 1.00 89.88 322 LEU A C 1
ATOM 2475 O O . LEU A 1 322 ? -9.837 -20.944 -5.264 1.00 89.88 322 LEU A O 1
ATOM 2479 N N . GLU A 1 323 ? -10.934 -20.325 -3.404 1.00 92.81 323 GLU A N 1
ATOM 2480 C CA . GLU A 1 323 ? -11.828 -19.396 -4.080 1.00 92.81 323 GLU A CA 1
ATOM 2481 C C . GLU A 1 323 ? -11.035 -18.244 -4.713 1.00 92.81 323 GLU A C 1
ATOM 2483 O O . GLU A 1 323 ? -10.392 -17.454 -4.023 1.00 92.81 323 GLU A O 1
ATOM 2488 N N . ALA A 1 324 ? -11.106 -18.129 -6.043 1.00 90.94 324 ALA A N 1
ATOM 2489 C CA . ALA A 1 324 ? -10.356 -17.145 -6.826 1.00 90.94 324 ALA A CA 1
ATOM 2490 C C . ALA A 1 324 ? -10.613 -15.689 -6.392 1.00 90.94 324 ALA A C 1
ATOM 2492 O O . ALA A 1 324 ? -9.714 -14.853 -6.461 1.00 90.94 324 ALA A O 1
ATOM 2493 N N . SER A 1 325 ? -11.825 -15.385 -5.921 1.00 94.06 325 SER A N 1
ATOM 2494 C CA . SER A 1 325 ? -12.216 -14.063 -5.421 1.00 94.06 325 SER A CA 1
ATOM 2495 C C . SER A 1 325 ? -11.577 -13.727 -4.062 1.00 94.06 325 SER A C 1
ATOM 2497 O O . SER A 1 325 ? -11.460 -12.549 -3.722 1.00 94.06 325 SER A O 1
ATOM 2499 N N . ARG A 1 326 ? -11.137 -14.734 -3.295 1.00 95.69 326 ARG A N 1
ATOM 2500 C CA . ARG A 1 326 ? -10.589 -14.598 -1.935 1.00 95.69 326 ARG A CA 1
ATOM 2501 C C . ARG A 1 326 ? -9.084 -14.867 -1.865 1.00 95.69 326 ARG A C 1
ATOM 2503 O O . ARG A 1 326 ? -8.530 -14.916 -0.769 1.00 95.69 326 ARG A O 1
ATOM 2510 N N . ARG A 1 327 ? -8.409 -15.006 -3.011 1.00 94.38 327 ARG A N 1
ATOM 2511 C CA . ARG A 1 327 ? -6.951 -15.193 -3.108 1.00 94.38 327 ARG A CA 1
ATOM 2512 C C . ARG A 1 327 ? -6.279 -14.129 -3.972 1.00 94.38 327 ARG A C 1
ATOM 2514 O O . ARG A 1 327 ? -6.919 -13.452 -4.776 1.00 94.38 327 ARG A O 1
ATOM 2521 N N . ALA A 1 328 ? -4.971 -13.998 -3.792 1.00 95.69 328 ALA A N 1
ATOM 2522 C CA . ALA A 1 328 ? -4.103 -13.114 -4.563 1.00 95.69 328 ALA A CA 1
ATOM 2523 C C . ALA A 1 328 ? -2.819 -13.861 -4.961 1.00 95.69 328 ALA A C 1
ATOM 2525 O O . ALA A 1 328 ? -2.897 -15.009 -5.381 1.00 95.69 328 ALA A O 1
ATOM 2526 N N . GLY A 1 329 ? -1.648 -13.232 -4.838 1.00 94.94 329 GLY A N 1
ATOM 2527 C CA . GLY A 1 329 ? -0.371 -13.783 -5.293 1.00 94.94 329 GLY A CA 1
ATOM 2528 C C . GLY A 1 329 ? 0.281 -14.847 -4.408 1.00 94.94 329 GLY A C 1
ATOM 2529 O O . GLY A 1 329 ? 1.202 -15.502 -4.867 1.00 94.94 329 GLY A O 1
ATOM 2530 N N . ILE A 1 330 ? -0.206 -15.083 -3.189 1.00 95.62 330 ILE A N 1
ATOM 2531 C CA . ILE A 1 330 ? 0.479 -15.928 -2.194 1.00 95.62 330 ILE A CA 1
ATOM 2532 C C . ILE A 1 330 ? -0.197 -17.293 -2.081 1.00 95.62 330 ILE A C 1
ATOM 2534 O O . ILE A 1 330 ? -1.411 -17.343 -1.884 1.00 95.62 330 ILE A O 1
ATOM 2538 N N . VAL A 1 331 ? 0.589 -18.375 -2.119 1.00 94.62 331 VAL A N 1
ATOM 2539 C CA . VAL A 1 331 ? 0.127 -19.737 -1.815 1.00 94.62 331 VAL A CA 1
ATOM 2540 C C . VAL A 1 331 ? 0.861 -20.279 -0.595 1.00 94.62 331 VAL A C 1
ATOM 2542 O O . VAL A 1 331 ? 2.075 -20.421 -0.586 1.00 94.62 331 VAL A O 1
ATOM 2545 N N . SER A 1 332 ? 0.118 -20.649 0.437 1.00 92.56 332 SER A N 1
ATOM 2546 C CA . SER A 1 332 ? 0.664 -21.134 1.697 1.00 92.56 332 SER A CA 1
ATOM 2547 C C . SER A 1 332 ? 0.007 -22.433 2.102 1.00 92.56 332 SER A C 1
ATOM 2549 O O . SER A 1 332 ? -1.218 -22.570 2.088 1.00 92.56 332 SER A O 1
ATOM 2551 N N . PHE A 1 333 ? 0.830 -23.377 2.530 1.00 91.56 333 PHE A N 1
ATOM 2552 C CA . PHE A 1 333 ? 0.401 -24.646 3.095 1.00 91.56 333 PHE A CA 1
ATOM 2553 C C . PHE A 1 333 ? 1.368 -25.061 4.200 1.00 91.56 333 PHE A C 1
ATOM 2555 O O . PHE A 1 333 ? 2.506 -24.596 4.292 1.00 91.56 333 PHE A O 1
ATOM 2562 N N . PHE A 1 334 ? 0.907 -25.940 5.076 1.00 87.00 334 PHE A N 1
ATOM 2563 C CA . PHE A 1 334 ? 1.716 -26.457 6.167 1.00 87.00 334 PHE A CA 1
ATOM 2564 C C . PHE A 1 334 ? 1.456 -27.944 6.384 1.00 87.00 334 PHE A C 1
ATOM 2566 O O . PHE A 1 334 ? 0.367 -28.431 6.075 1.00 87.00 334 PHE A O 1
ATOM 2573 N N . PRO A 1 335 ? 2.435 -28.684 6.922 1.00 85.88 335 PRO A N 1
ATOM 2574 C CA . PRO A 1 335 ? 2.212 -30.060 7.334 1.00 85.88 335 PRO A CA 1
ATOM 2575 C C . PRO A 1 335 ? 1.096 -30.142 8.379 1.00 85.88 335 PRO A C 1
ATOM 2577 O O . PRO A 1 335 ? 1.069 -29.351 9.322 1.00 85.88 335 PRO A O 1
ATOM 2580 N N . ARG A 1 336 ? 0.193 -31.118 8.253 1.00 79.12 336 ARG A N 1
ATOM 2581 C CA . ARG A 1 336 ? -0.875 -31.352 9.241 1.00 79.12 336 ARG A CA 1
ATOM 2582 C C . ARG A 1 336 ? -0.324 -31.739 10.608 1.00 79.12 336 ARG A C 1
ATOM 2584 O O . ARG A 1 336 ? -0.908 -31.360 11.618 1.00 79.12 336 ARG A O 1
ATOM 2591 N N . ASP A 1 337 ? 0.810 -32.437 10.630 1.00 77.56 337 ASP A N 1
ATOM 2592 C CA . ASP A 1 337 ? 1.594 -32.679 11.838 1.00 77.56 337 ASP A CA 1
ATOM 2593 C C . ASP A 1 337 ? 2.938 -31.938 11.759 1.00 77.56 337 ASP A C 1
ATOM 2595 O O . ASP A 1 337 ? 3.977 -32.473 11.359 1.00 77.56 337 ASP A O 1
ATOM 2599 N N . ALA A 1 338 ? 2.925 -30.673 12.182 1.00 60.81 338 ALA A N 1
ATOM 2600 C CA . ALA A 1 338 ? 4.134 -29.862 12.290 1.00 60.81 338 ALA A CA 1
ATOM 2601 C C . ALA A 1 338 ? 5.183 -30.476 13.246 1.00 60.81 338 ALA A C 1
ATOM 2603 O O . ALA A 1 338 ? 6.378 -30.212 13.098 1.00 60.81 338 ALA A O 1
ATOM 2604 N N . ARG A 1 339 ? 4.776 -31.324 14.209 1.00 57.66 339 ARG A N 1
ATOM 2605 C CA . ARG A 1 339 ? 5.693 -32.000 15.147 1.00 57.66 339 ARG A CA 1
ATOM 2606 C C . ARG A 1 339 ? 6.382 -33.204 14.515 1.00 57.66 339 ARG A C 1
ATOM 2608 O O . ARG A 1 339 ? 7.473 -33.560 14.959 1.00 57.66 339 ARG A O 1
ATOM 2615 N N . GLU A 1 340 ? 5.766 -33.852 13.532 1.00 53.84 340 GLU A N 1
ATOM 2616 C CA . GLU A 1 340 ? 6.381 -34.936 12.761 1.00 53.84 340 GLU A CA 1
ATOM 2617 C C . GLU A 1 340 ? 7.423 -34.390 11.778 1.00 53.84 340 GLU A C 1
ATOM 2619 O O . GLU A 1 340 ? 8.546 -34.895 11.731 1.00 53.84 340 GLU A O 1
ATOM 2624 N N . VAL A 1 341 ? 7.106 -33.298 11.073 1.00 55.69 341 VAL A N 1
ATOM 2625 C CA . VAL A 1 341 ? 8.056 -32.638 10.160 1.00 55.69 341 VAL A CA 1
ATOM 2626 C C . VAL A 1 341 ? 9.219 -32.014 10.921 1.00 55.69 341 VAL A C 1
ATOM 2628 O O . VAL A 1 341 ? 10.366 -32.240 10.550 1.00 55.69 341 VAL A O 1
ATOM 2631 N N . ALA A 1 342 ? 8.969 -31.344 12.051 1.00 54.09 342 ALA A N 1
ATOM 2632 C CA . ALA A 1 342 ? 10.045 -30.852 12.911 1.00 54.09 342 ALA A CA 1
ATOM 2633 C C . ALA A 1 342 ? 10.932 -31.984 13.466 1.00 54.09 342 ALA A C 1
ATOM 2635 O O . ALA A 1 342 ? 12.120 -31.761 13.683 1.00 54.09 342 ALA A O 1
ATOM 2636 N N . ARG A 1 343 ? 10.384 -33.193 13.677 1.00 51.12 343 ARG A N 1
ATOM 2637 C CA . ARG A 1 343 ? 11.157 -34.388 14.065 1.00 51.12 343 ARG A CA 1
ATOM 2638 C C . ARG A 1 343 ? 12.018 -34.913 12.918 1.00 51.12 343 ARG A C 1
ATOM 2640 O O . ARG A 1 343 ? 13.184 -35.199 13.158 1.00 51.12 343 ARG A O 1
ATOM 2647 N N . LYS A 1 344 ? 11.471 -35.011 11.701 1.00 50.38 344 LYS A N 1
ATOM 2648 C CA . LYS A 1 344 ? 12.210 -35.423 10.492 1.00 50.38 344 LYS A CA 1
ATOM 2649 C C . LYS A 1 344 ? 13.329 -34.429 10.154 1.00 50.38 344 LYS A C 1
ATOM 2651 O O . LYS A 1 344 ? 14.470 -34.833 9.985 1.00 50.38 344 LYS A O 1
ATOM 2656 N N . GLU A 1 345 ? 13.046 -33.130 10.213 1.00 49.03 345 GLU A N 1
ATOM 2657 C CA . GLU A 1 345 ? 14.034 -32.057 10.023 1.00 49.03 345 GLU A CA 1
ATOM 2658 C C . GLU A 1 345 ? 15.122 -32.037 11.109 1.00 49.03 345 GLU A C 1
ATOM 2660 O O . GLU A 1 345 ? 16.270 -31.718 10.818 1.00 49.03 345 GLU A O 1
ATOM 2665 N N . HIS A 1 346 ? 14.816 -32.383 12.368 1.00 43.78 346 HIS A N 1
ATOM 2666 C CA . HIS A 1 346 ? 15.847 -32.475 13.414 1.00 43.78 346 HIS A CA 1
ATOM 2667 C C . HIS A 1 346 ? 16.836 -33.626 13.178 1.00 43.78 346 HIS A C 1
ATOM 2669 O O . HIS A 1 346 ? 17.977 -33.534 13.627 1.00 43.78 346 HIS A O 1
ATOM 2675 N N . VAL A 1 347 ? 16.415 -34.684 12.474 1.00 40.22 347 VAL A N 1
ATOM 2676 C CA . VAL A 1 347 ? 17.294 -35.793 12.072 1.00 40.22 347 VAL A CA 1
ATOM 2677 C C . VAL A 1 347 ? 18.247 -35.351 10.953 1.00 40.22 347 VAL A C 1
ATOM 2679 O O . VAL A 1 347 ? 19.420 -35.713 10.992 1.00 40.22 347 VAL A O 1
ATOM 2682 N N . ASP A 1 348 ? 17.810 -34.470 10.047 1.00 38.28 348 ASP A N 1
ATOM 2683 C CA . ASP A 1 348 ? 18.659 -33.921 8.974 1.00 38.28 348 ASP A CA 1
ATOM 2684 C C . ASP A 1 348 ? 19.513 -32.709 9.406 1.00 38.28 348 ASP A C 1
ATOM 2686 O O . ASP A 1 348 ? 20.606 -32.472 8.879 1.00 38.28 348 ASP A O 1
ATOM 2690 N N . ARG A 1 349 ? 19.092 -31.962 10.436 1.00 34.75 349 ARG A N 1
ATOM 2691 C CA . ARG A 1 349 ? 19.840 -30.809 10.983 1.00 34.75 349 ARG A CA 1
ATOM 2692 C C . ARG A 1 349 ? 21.127 -31.169 11.728 1.00 34.75 349 ARG A C 1
ATOM 2694 O O . ARG A 1 349 ? 21.891 -30.261 12.057 1.00 34.75 349 ARG A O 1
ATOM 2701 N N . ALA A 1 350 ? 21.439 -32.452 11.921 1.00 35.44 350 ALA A N 1
ATOM 2702 C CA . ALA A 1 350 ? 22.768 -32.874 12.371 1.00 35.44 350 ALA A CA 1
ATOM 2703 C C . ALA A 1 350 ? 23.896 -32.469 11.389 1.00 35.44 350 ALA A C 1
ATOM 2705 O O . ALA A 1 350 ? 25.055 -32.413 11.797 1.00 35.44 350 ALA A O 1
ATOM 2706 N N . ASN A 1 351 ? 23.567 -32.097 10.141 1.00 33.03 351 ASN A N 1
ATOM 2707 C CA . ASN A 1 351 ? 24.529 -31.655 9.122 1.00 33.03 351 ASN A CA 1
ATOM 2708 C C . ASN A 1 351 ? 24.505 -30.153 8.777 1.00 33.03 351 ASN A C 1
ATOM 2710 O O . ASN A 1 351 ? 25.290 -29.721 7.935 1.00 33.03 351 ASN A O 1
ATOM 2714 N N . LEU A 1 352 ? 23.685 -29.320 9.429 1.00 27.55 352 LEU A N 1
ATOM 2715 C CA . LEU A 1 352 ? 23.662 -27.873 9.171 1.00 27.55 352 LEU A CA 1
ATOM 2716 C C . LEU A 1 352 ? 23.683 -27.089 10.487 1.00 27.55 352 LEU A C 1
ATOM 2718 O O . LEU A 1 352 ? 22.687 -26.949 11.194 1.00 27.55 352 LEU A O 1
ATOM 2722 N N . ARG A 1 353 ? 24.868 -26.569 10.823 1.00 28.31 353 ARG A N 1
ATOM 2723 C CA . ARG A 1 353 ? 25.092 -25.695 11.978 1.00 28.31 353 ARG A CA 1
ATOM 2724 C C . ARG A 1 353 ? 24.312 -24.390 11.807 1.00 28.31 353 ARG A C 1
ATOM 2726 O O . ARG A 1 353 ? 24.674 -23.595 10.957 1.00 28.31 353 ARG A O 1
ATOM 2733 N N . HIS A 1 354 ? 23.354 -24.126 12.694 1.00 28.94 354 HIS A N 1
ATOM 2734 C CA . HIS A 1 354 ? 23.231 -22.836 13.387 1.00 28.94 354 HIS A CA 1
ATOM 2735 C C . HIS A 1 354 ? 22.367 -22.991 14.654 1.00 28.94 354 HIS A C 1
ATOM 2737 O O . HIS A 1 354 ? 21.271 -23.546 14.624 1.00 28.94 354 HIS A O 1
ATOM 2743 N N . ARG A 1 355 ? 22.921 -22.549 15.792 1.00 27.92 355 ARG A N 1
ATOM 2744 C CA . ARG A 1 355 ? 22.341 -22.644 17.145 1.00 27.92 355 ARG A CA 1
ATOM 2745 C C . ARG A 1 355 ? 21.079 -21.775 17.306 1.00 27.92 355 ARG A C 1
ATOM 2747 O O . ARG A 1 355 ? 21.080 -20.651 16.810 1.00 27.92 355 ARG A O 1
ATOM 2754 N N . PRO A 1 356 ? 20.072 -22.227 18.078 1.00 31.20 356 PRO A N 1
ATOM 2755 C CA . PRO A 1 356 ? 18.934 -21.410 18.486 1.00 31.20 356 PRO A CA 1
ATOM 2756 C C . PRO A 1 356 ? 19.253 -20.592 19.749 1.00 31.20 356 PRO A C 1
ATOM 2758 O O . PRO A 1 356 ? 20.001 -21.047 20.614 1.00 31.20 356 PRO A O 1
ATOM 2761 N N . ALA A 1 357 ? 18.642 -19.413 19.872 1.00 28.83 357 ALA A N 1
ATOM 2762 C CA . ALA A 1 357 ? 18.477 -18.723 21.148 1.00 28.83 357 ALA A CA 1
ATOM 2763 C C . ALA A 1 357 ? 17.026 -18.897 21.620 1.00 28.83 357 ALA A C 1
ATOM 2765 O O . ALA A 1 357 ? 16.077 -18.742 20.851 1.00 28.83 357 ALA A O 1
ATOM 2766 N N . GLU A 1 358 ? 16.891 -19.292 22.880 1.00 32.56 358 GLU A N 1
ATOM 2767 C CA . GLU A 1 358 ? 15.654 -19.629 23.573 1.00 32.56 358 GLU A CA 1
ATOM 2768 C C . GLU A 1 358 ? 14.821 -18.384 23.908 1.00 32.56 358 GLU A C 1
ATOM 2770 O O . GLU A 1 358 ? 15.367 -17.356 24.298 1.00 32.56 358 GLU A O 1
ATOM 2775 N N . THR A 1 359 ? 13.490 -18.494 23.809 1.00 29.97 359 THR A N 1
ATOM 2776 C CA . THR A 1 359 ? 12.526 -18.122 24.870 1.00 29.97 359 THR A CA 1
ATOM 2777 C C . THR A 1 359 ? 11.074 -18.391 24.428 1.00 29.97 359 THR A C 1
ATOM 2779 O O . THR A 1 359 ? 10.615 -17.910 23.400 1.00 29.97 359 THR A O 1
ATOM 2782 N N . GLY A 1 360 ? 10.358 -19.179 25.242 1.00 25.98 360 GLY A N 1
ATOM 2783 C CA . GLY A 1 360 ? 8.968 -18.929 25.660 1.00 25.98 360 GLY A CA 1
ATOM 2784 C C . GLY A 1 360 ? 7.805 -19.080 24.668 1.00 25.98 360 GLY A C 1
ATOM 2785 O O . GLY A 1 360 ? 7.428 -18.122 24.010 1.00 25.98 360 GLY A O 1
ATOM 2786 N N . GLN A 1 361 ? 7.197 -20.275 24.674 1.00 32.94 361 GLN A N 1
ATOM 2787 C CA . GLN A 1 361 ? 5.761 -20.622 24.580 1.00 32.94 361 GLN A CA 1
ATOM 2788 C C . GLN A 1 361 ? 4.767 -19.720 23.790 1.00 32.94 361 GLN A C 1
ATOM 2790 O O . GLN A 1 361 ? 4.597 -18.548 24.088 1.00 32.94 361 GLN A O 1
ATOM 2795 N N . GLN A 1 362 ? 3.988 -20.366 22.899 1.00 28.38 362 GLN A N 1
ATOM 2796 C CA . GLN A 1 362 ? 2.837 -19.898 22.076 1.00 28.38 362 GLN A CA 1
ATOM 2797 C C . GLN A 1 362 ? 3.069 -19.443 20.618 1.00 28.38 362 GLN A C 1
ATOM 2799 O O . GLN A 1 362 ? 2.103 -19.136 19.930 1.00 28.38 362 GLN A O 1
ATOM 2804 N N . ARG A 1 363 ? 4.287 -19.506 20.065 1.00 32.50 363 ARG A N 1
ATOM 2805 C CA . ARG A 1 363 ? 4.548 -19.140 18.646 1.00 32.50 363 ARG A CA 1
ATOM 2806 C C . ARG A 1 363 ? 4.792 -20.304 17.673 1.00 32.50 363 ARG A C 1
ATOM 2808 O O . ARG A 1 363 ? 5.411 -20.098 16.636 1.00 32.50 363 ARG A O 1
ATOM 2815 N N . ARG A 1 364 ? 4.388 -21.538 17.990 1.00 34.25 364 ARG A N 1
ATOM 2816 C CA . ARG A 1 364 ? 4.821 -22.709 17.195 1.00 34.25 364 ARG A CA 1
ATOM 2817 C C . ARG A 1 364 ? 3.898 -23.132 16.049 1.00 34.25 364 ARG A C 1
ATOM 2819 O O . ARG A 1 364 ? 4.364 -23.873 15.194 1.00 34.25 364 ARG A O 1
ATOM 2826 N N . ASP A 1 365 ? 2.688 -22.587 15.950 1.00 34.50 365 ASP A N 1
ATOM 2827 C CA . ASP A 1 365 ? 1.708 -23.063 14.957 1.00 34.50 365 ASP A CA 1
ATOM 2828 C C . ASP A 1 365 ? 1.554 -22.134 13.734 1.00 34.50 365 ASP A C 1
ATOM 2830 O O . ASP A 1 365 ? 0.714 -22.374 12.876 1.00 34.50 365 ASP A O 1
ATOM 2834 N N . GLN A 1 366 ? 2.374 -21.080 13.620 1.00 38.91 366 GLN A N 1
ATOM 2835 C CA . GLN A 1 366 ? 2.293 -20.088 12.530 1.00 38.91 366 GLN A CA 1
ATOM 2836 C C . GLN A 1 366 ? 3.462 -20.145 11.534 1.00 38.91 366 GLN A C 1
ATOM 2838 O O . GLN A 1 366 ? 3.653 -19.220 10.749 1.00 38.91 366 GLN A O 1
ATOM 2843 N N . HIS A 1 367 ? 4.292 -21.187 11.562 1.00 34.88 367 HIS A N 1
ATOM 2844 C CA . HIS A 1 367 ? 5.371 -21.356 10.581 1.00 34.88 367 HIS A CA 1
ATOM 2845 C C . HIS A 1 367 ? 4.925 -22.331 9.493 1.00 34.88 367 HIS A C 1
ATOM 2847 O O . HIS A 1 367 ? 5.381 -23.469 9.427 1.00 34.88 367 HIS A O 1
ATOM 2853 N N . GLY A 1 368 ? 3.981 -21.876 8.667 1.00 35.56 368 GLY A N 1
ATOM 2854 C CA . GLY A 1 368 ? 3.722 -22.492 7.372 1.00 35.56 368 GLY A CA 1
ATOM 2855 C C . GLY A 1 368 ? 4.773 -22.049 6.360 1.00 35.56 368 GLY A C 1
ATOM 2856 O O . GLY A 1 368 ? 5.269 -20.923 6.428 1.00 35.56 368 GLY A O 1
ATOM 2857 N N . ALA A 1 369 ? 5.116 -22.935 5.428 1.00 34.84 369 ALA A N 1
ATOM 2858 C CA . ALA A 1 369 ? 5.847 -22.537 4.239 1.00 34.84 369 ALA A CA 1
ATOM 2859 C C . ALA A 1 369 ? 4.866 -21.742 3.367 1.00 34.84 369 ALA A C 1
ATOM 2861 O O . ALA A 1 369 ? 3.991 -22.309 2.713 1.00 34.84 369 ALA A O 1
ATOM 2862 N N . ALA A 1 370 ? 4.961 -20.416 3.419 1.00 31.48 370 ALA A N 1
ATOM 2863 C CA . ALA A 1 370 ? 4.424 -19.602 2.346 1.00 31.48 370 ALA A CA 1
ATOM 2864 C C . ALA A 1 370 ? 5.340 -19.808 1.137 1.00 31.48 370 ALA A C 1
ATOM 2866 O O . ALA A 1 370 ? 6.558 -19.663 1.262 1.00 31.48 370 ALA A O 1
ATOM 2867 N N . ILE A 1 371 ? 4.761 -20.163 -0.003 1.00 34.88 371 ILE A N 1
ATOM 2868 C CA . ILE A 1 371 ? 5.396 -20.143 -1.319 1.00 34.88 371 ILE A CA 1
ATOM 2869 C C . ILE A 1 371 ? 4.762 -18.968 -2.087 1.00 34.88 371 ILE A C 1
ATOM 2871 O O . ILE A 1 371 ? 3.663 -19.106 -2.631 1.00 34.88 371 ILE A O 1
ATOM 2875 N N . PRO A 1 372 ? 5.386 -17.779 -2.029 1.00 36.25 372 PRO A N 1
ATOM 2876 C CA . PRO A 1 372 ? 4.949 -16.595 -2.759 1.00 36.25 372 PRO A CA 1
ATOM 2877 C C . PRO A 1 372 ? 4.991 -16.685 -4.278 1.00 36.25 372 PRO A C 1
ATOM 2879 O O . PRO A 1 372 ? 5.915 -17.335 -4.817 1.00 36.25 372 PRO A O 1
#

Solvent-accessible surface area (backbone atoms only — not comparable to full-atom values): 19819 Å² total; per-residue (Å²): 131,69,46,55,65,69,59,51,42,55,66,34,44,68,77,60,77,92,79,84,85,54,42,35,80,78,41,30,77,60,37,47,64,20,54,46,48,25,50,47,50,58,58,28,60,74,38,92,85,50,63,59,76,69,53,57,60,50,39,55,48,51,22,30,42,39,53,13,65,65,30,63,54,58,44,56,25,39,12,59,34,51,29,31,48,58,35,38,39,49,51,38,48,58,55,60,75,51,81,66,32,32,34,40,30,51,44,85,60,57,65,55,71,42,52,42,55,55,63,37,41,86,66,62,27,42,74,45,71,39,65,42,39,100,87,69,44,75,34,65,68,58,48,54,60,54,57,75,43,99,46,44,45,31,40,36,45,49,42,21,35,87,70,31,14,39,32,56,67,47,42,64,53,16,52,54,24,59,79,62,72,24,43,28,36,33,44,28,41,58,27,52,61,38,37,79,57,45,55,80,65,22,62,52,43,33,40,15,25,31,19,27,15,51,36,19,14,43,74,60,16,28,34,24,42,38,39,69,82,52,38,76,74,49,80,52,91,54,86,25,82,65,11,35,68,82,56,76,95,69,60,57,87,90,60,89,74,96,52,71,37,75,40,26,48,22,62,15,65,58,87,63,59,62,34,29,35,39,9,32,26,45,26,40,44,51,47,61,40,40,29,38,63,58,46,29,52,50,48,51,62,66,44,47,64,55,52,54,54,40,70,72,33,88,60,40,39,67,59,29,53,85,52,72,89,32,35,60,64,36,44,16,36,31,56,70,52,58,70,56,53,53,50,56,49,57,67,61,44,79,80,56,94,76,86,85,83,89,81,81,88,90,78,80,88,77,78,50,57,59,46,43

pLDDT: mean 88.51, std 17.67, range [25.98, 98.94]

Foldseek 3Di:
DFDAPVVQCCQFCVPPPPDDDQPLLVFFAFGNVLVVLLVQVVVLVPDDPSDDPVVLVVLLLLLLVLVCVLAVHDSLQKAKFQFLLLQLLQVLQLLLVDQAEEEEEEPQADCSQPVSNVVCVVVVHHYHYQYDDPLRHTDVVSLLVVLPDPGAAAYEYECARSQQQFGDPLLVNLVSCVVSVHAYEYADAQPRLFARHHPVSRNHQKYWYHCGHSLSFDRRTIIMGGPLVSLVVDQAPAQACQQADDDSVPDDPVDDDPDGDSGPNNNYHPDGSSSRSSSSSVSSVSSVSNDNHSSNVVLCVVCVVVVVVQVPDPQKDWSHDPPSVGGTNKTWIAGPPLVVVVVVVVVVCVPPDDDDDDDDDDPRPRPIPIRD